Protein AF-0000000087803982 (afdb_homodimer)

Solvent-accessible surface area (backbone atoms only — not comparable to full-atom values): 35034 Å² total; per-residue (Å²): 122,64,60,69,56,54,51,48,53,35,48,48,53,30,58,78,66,70,47,77,56,82,63,30,28,36,32,32,49,35,77,32,28,59,51,23,46,36,46,59,53,47,52,53,53,45,24,57,74,65,72,44,52,65,49,57,33,39,31,32,73,40,51,65,83,47,82,68,51,56,58,46,52,52,53,40,49,52,56,37,51,74,70,69,37,56,79,45,76,49,78,42,63,29,68,59,50,12,65,72,67,73,46,55,49,69,58,44,43,49,50,53,45,51,51,50,50,39,52,51,29,59,75,72,63,34,62,33,33,36,40,47,48,23,19,57,54,34,25,50,44,21,47,51,28,44,43,73,45,32,59,70,72,37,40,34,37,69,62,50,68,37,73,89,45,94,43,34,39,33,27,63,33,46,88,36,47,65,67,57,42,51,42,49,30,58,74,69,69,56,84,59,50,81,68,76,74,77,66,60,55,88,37,72,67,34,35,42,59,70,55,45,46,56,57,46,34,74,76,27,80,56,23,49,59,22,40,39,50,28,12,54,54,44,44,43,44,46,52,53,52,49,52,50,26,53,52,47,42,67,74,49,48,45,79,54,99,77,29,36,35,33,44,32,68,66,49,65,72,43,56,66,52,40,44,56,51,38,50,45,49,55,47,28,73,77,38,74,84,57,71,79,46,71,67,53,49,52,52,52,50,47,46,52,71,68,45,51,72,44,75,51,71,57,90,57,32,34,37,39,34,49,71,52,38,34,38,39,33,67,58,124,124,65,60,68,57,53,51,48,55,36,48,49,52,30,58,77,66,71,45,76,56,80,62,31,29,36,33,31,49,35,76,31,28,59,51,21,45,36,46,58,53,47,52,53,52,45,24,57,74,66,72,44,51,64,49,56,33,39,31,34,73,40,51,66,83,46,83,67,50,57,57,47,52,52,52,40,50,53,57,37,51,74,69,69,38,55,78,47,76,49,78,42,63,29,67,60,50,12,65,72,66,72,46,54,50,67,59,43,42,49,50,54,46,51,52,51,51,39,51,51,28,59,78,73,63,33,62,33,33,36,41,48,48,22,19,58,52,34,25,49,44,21,48,52,28,43,43,73,45,34,60,69,71,36,40,35,39,70,62,50,67,38,71,88,47,93,44,34,39,34,29,63,33,46,88,36,46,65,67,56,43,52,42,49,30,58,74,67,68,56,85,60,48,81,70,76,73,78,66,59,52,89,37,73,66,34,36,41,60,70,56,46,46,57,57,47,33,74,76,27,80,57,24,49,59,22,39,39,50,30,12,54,54,43,44,43,45,44,51,53,52,49,52,52,26,52,52,46,44,65,73,48,49,45,81,54,97,76,28,35,36,33,45,31,69,65,50,65,71,44,55,66,51,40,46,55,52,39,52,45,50,54,47,27,72,77,38,73,86,56,73,78,46,72,68,52,48,52,53,52,50,46,46,51,70,69,46,51,72,44,74,52,70,58,88,58,32,34,38,38,34,49,72,52,41,34,37,40,33,66,58,125

Foldseek 3Di:
DPVVVLLVLLVVLCVVVVHDPAAAEEEQEAQLALLSVLVVVSVVVNCVVVVHDYQYAYEYEACPPDPCSVVQLVVVVVVCVVVVHHYYYYYDPLVVVCVVVVHDSVVSVVVVVVVVVLVCCVVVVGQEYEYRDALLNQLLQLVLCVVVPHDLVSLLGDDQWDPPGVHIYGHSHNHPDPVNSVVSCVVVVHDGDPDPVLADCPDSSSVCNPPVVVVVCVVPVCVSVVSNVRSVVSVVVVVVLVVVLVVLCVVAWDDDPQKIKGFLVSLVPDDLSSSQVNVQVSVCVQPVPDDDDPVNSVVVVCCSPVQDFDWDDDVQWIWTGHRGMIMIGGND/DPVVVLLVLLVVLCVVVVHDPAAAEEEQEAQQALLSVLVVVSVVVNCVVVVHDYQYAYEYEACPPDPCSVVQLVVVVVVCVVVVHHYYYYYDPLVVVCVVVVHDSVVSVVVVVVVVSLVCCVVVVGQAYEYRDALLNQLLQLVLCVVVPHDLVSLLGDDQWDPPGVRIYGHSHNHPDPVNSVVSCVVVVHDGDDDPVLADCPDSSSVCNPPVVVVVCVVPVCVSVVSNVRSVVSVVVVVVLVVVLVVLCVVAWDDDPQKIKGFLVSLVPDDLSSSQVNVQVSVCVQPVPDDDDPVNSVVVVCCSPVQDFDWDDDVQWIWTGHRGMIMIGGND

Secondary structure (DSSP, 8-state):
--HHHHHHHHHHHHHHTT-S-TT-EEEEE--SSHHHHHHHHHHHHHHHHTT---EEEEEEEE--S-TTHHHHHHHHHHHHHHHT--EEEEE--HHHHHHHHTS-HHHHHHHHHHHHHHHHHHHHT-SEEE---BHHHHHHHHHHHHHH---HHHHT-S-SEE-SSSSPEE-TBTTS-HHHHHHHHHHTT------GGGG-TTSHHHHIIIIIHHHHHHH-TTHHHHHHHHHHHHHHHHHHHHHHHHHHHHHH-EEETTEEEEEHHHHHTS-HHHHHHHHHHHHHHH-TT----HHHHHHHHHHHHH---EEEEETTEEEEEETTEEEEEE--/--HHHHHHHHHHHHHHTT-S-TT-EEEEE--SSHHHHHHHHHHHHHHHHTT---EEEEEEEE--S-TTHHHHHHHHHHHHHHHT--EEEEE--HHHHHHHHT--HHHHHHHHHHHHHHHHHHHHT-SEEE---BHHHHHHHHHHHHHH---HHHHT-S-SEE-SSSSPEE-TBTTS-HHHHHHHHHHHT------GGGG-TTSHHHHIIIIIHHHHHHH-TTHHHHHHHHHHHHHHHHHHHHHHHHHHHHHH-EEETTEEEEEHHHHHTS-HHHHHHHHHHHHHHH-TT----HHHHHHHHHHHHH---EEEEETTEEEEEETTEEEEEE--

pLDDT: mean 90.78, std 9.48, range [45.31, 98.75]

Organism: Veillonella parvula (NCBI:txid29466)

Structure (mmCIF, N/CA/C/O backbone):
data_AF-0000000087803982-model_v1
#
loop_
_entity.id
_entity.type
_entity.pdbx_description
1 polymer 'tRNA lysidine(34) synthetase TilS'
#
loop_
_atom_site.group_PDB
_atom_site.id
_atom_site.type_symbol
_atom_site.label_atom_id
_atom_site.label_alt_id
_atom_site.label_comp_id
_atom_site.label_asym_id
_atom_site.label_entity_id
_atom_site.label_seq_id
_atom_site.pdbx_PDB_ins_code
_atom_site.Cartn_x
_atom_site.Cartn_y
_atom_site.Cartn_z
_atom_site.occupancy
_atom_site.B_iso_or_equiv
_atom_site.auth_seq_id
_atom_site.auth_comp_id
_atom_site.auth_asym_id
_atom_site.auth_atom_id
_atom_site.pdbx_PDB_model_num
ATOM 1 N N . MET A 1 1 ? 21.188 -14.773 -20.094 1 67.25 1 MET A N 1
ATOM 2 C CA . MET A 1 1 ? 20.391 -14.922 -18.891 1 67.25 1 MET A CA 1
ATOM 3 C C . MET A 1 1 ? 20.812 -16.172 -18.109 1 67.25 1 MET A C 1
ATOM 5 O O . MET A 1 1 ? 21.188 -17.172 -18.703 1 67.25 1 MET A O 1
ATOM 9 N N . ASN A 1 2 ? 20.875 -16 -16.875 1 82.44 2 ASN A N 1
ATOM 10 C CA . ASN A 1 2 ? 21.219 -17.156 -16.031 1 82.44 2 ASN A CA 1
ATOM 11 C C . ASN A 1 2 ? 20 -18.031 -15.75 1 82.44 2 ASN A C 1
ATOM 13 O O . ASN A 1 2 ? 19.234 -17.734 -14.836 1 82.44 2 ASN A O 1
ATOM 17 N N . VAL A 1 3 ? 19.766 -19.031 -16.688 1 86.88 3 VAL A N 1
ATOM 18 C CA . VAL A 1 3 ? 18.625 -19.938 -16.625 1 86.88 3 VAL A CA 1
ATOM 19 C C . VAL A 1 3 ? 18.594 -20.625 -15.258 1 86.88 3 VAL A C 1
ATOM 21 O O . VAL A 1 3 ? 17.531 -20.844 -14.695 1 86.88 3 VAL A O 1
ATOM 24 N N . LYS A 1 4 ? 19.734 -20.938 -14.75 1 90.5 4 LYS A N 1
ATOM 25 C CA . LYS A 1 4 ? 19.828 -21.594 -13.453 1 90.5 4 LYS A CA 1
ATOM 26 C C . LYS A 1 4 ? 19.219 -20.719 -12.352 1 90.5 4 LYS A C 1
ATOM 28 O O . LYS A 1 4 ? 18.531 -21.219 -11.461 1 90.5 4 LYS A O 1
ATOM 33 N N . GLU A 1 5 ? 19.438 -19.484 -12.508 1 91.88 5 GLU A N 1
ATOM 34 C CA . GLU A 1 5 ? 18.906 -18.547 -11.516 1 91.88 5 GLU A CA 1
ATOM 35 C C . GLU A 1 5 ? 17.391 -18.453 -11.617 1 91.88 5 GLU A C 1
ATOM 37 O O . GLU A 1 5 ? 16.703 -18.344 -10.594 1 91.88 5 GLU A O 1
ATOM 42 N N . LEU A 1 6 ? 16.906 -18.469 -12.867 1 94.88 6 LEU A N 1
ATOM 43 C CA . LEU A 1 6 ? 15.469 -18.422 -13.094 1 94.88 6 LEU A CA 1
ATOM 44 C C . LEU A 1 6 ? 14.781 -19.641 -12.484 1 94.88 6 LEU A C 1
ATOM 46 O O . LEU A 1 6 ? 13.773 -19.5 -11.797 1 94.88 6 LEU A O 1
ATOM 50 N N . ILE A 1 7 ? 15.367 -20.797 -12.672 1 95.06 7 ILE A N 1
ATOM 51 C CA . ILE A 1 7 ? 14.828 -22.047 -12.148 1 95.06 7 ILE A CA 1
ATOM 52 C C . ILE A 1 7 ? 14.859 -22.016 -10.625 1 95.06 7 ILE A C 1
ATOM 54 O O . ILE A 1 7 ? 13.906 -22.453 -9.977 1 95.06 7 ILE A O 1
ATOM 58 N N . ARG A 1 8 ? 15.875 -21.453 -10.109 1 93.25 8 ARG A N 1
ATOM 59 C CA . ARG A 1 8 ? 16 -21.375 -8.656 1 93.25 8 ARG A CA 1
ATOM 60 C C . ARG A 1 8 ? 14.922 -20.469 -8.062 1 93.25 8 ARG A C 1
ATOM 62 O O . ARG A 1 8 ? 14.352 -20.781 -7.016 1 93.25 8 ARG A O 1
ATOM 69 N N . THR A 1 9 ? 14.664 -19.406 -8.711 1 93.5 9 THR A N 1
ATOM 70 C CA . THR A 1 9 ? 13.641 -18.469 -8.266 1 93.5 9 THR A CA 1
ATOM 71 C C . THR A 1 9 ? 12.266 -19.125 -8.25 1 93.5 9 THR A C 1
ATOM 73 O O . THR A 1 9 ? 11.531 -19.016 -7.273 1 93.5 9 THR A O 1
ATOM 76 N N . ILE A 1 10 ? 11.945 -19.812 -9.281 1 96.75 10 ILE A N 1
ATOM 77 C CA . ILE A 1 10 ? 10.648 -20.484 -9.391 1 96.75 10 ILE A CA 1
ATOM 78 C C . ILE A 1 10 ? 10.555 -21.609 -8.367 1 96.75 10 ILE A C 1
ATOM 80 O O . ILE A 1 10 ? 9.531 -21.766 -7.699 1 96.75 10 ILE A O 1
ATOM 84 N N . ASN A 1 11 ? 11.625 -22.328 -8.266 1 95.44 11 ASN A N 1
ATOM 85 C CA . ASN A 1 11 ? 11.633 -23.438 -7.305 1 95.44 11 ASN A CA 1
ATOM 86 C C . ASN A 1 11 ? 11.469 -22.938 -5.871 1 95.44 11 ASN A C 1
ATOM 88 O O . ASN A 1 11 ? 10.844 -23.609 -5.047 1 95.44 11 ASN A O 1
ATOM 92 N N . HIS A 1 12 ? 12.078 -21.844 -5.617 1 91.5 12 HIS A N 1
ATOM 93 C CA . HIS A 1 12 ? 11.914 -21.234 -4.297 1 91.5 12 HIS A CA 1
ATOM 94 C C . HIS A 1 12 ? 10.445 -20.953 -4.004 1 91.5 12 HIS A C 1
ATOM 96 O O . HIS A 1 12 ? 9.953 -21.25 -2.91 1 91.5 12 HIS A O 1
ATOM 102 N N . THR A 1 13 ? 9.734 -20.391 -4.938 1 93.81 13 THR A N 1
ATOM 103 C CA . THR A 1 13 ? 8.305 -20.094 -4.801 1 93.81 13 THR A CA 1
ATOM 104 C C . THR A 1 13 ? 7.512 -21.391 -4.586 1 93.81 13 THR A C 1
ATOM 106 O O . THR A 1 13 ? 6.676 -21.453 -3.686 1 93.81 13 THR A O 1
ATOM 109 N N . LEU A 1 14 ? 7.82 -22.391 -5.367 1 96.31 14 LEU A N 1
ATOM 110 C CA . LEU A 1 14 ? 7.09 -23.641 -5.289 1 96.31 14 LEU A CA 1
ATOM 111 C C . LEU A 1 14 ? 7.332 -24.328 -3.947 1 96.31 14 LEU A C 1
ATOM 113 O O . LEU A 1 14 ? 6.395 -24.828 -3.32 1 96.31 14 LEU A O 1
ATOM 117 N N . LYS A 1 15 ? 8.547 -24.297 -3.463 1 92.94 15 LYS A N 1
ATOM 118 C CA . LYS A 1 15 ? 8.898 -24.922 -2.199 1 92.94 15 LYS A CA 1
ATOM 119 C C . LYS A 1 15 ? 8.266 -24.203 -1.019 1 92.94 15 LYS A C 1
ATOM 121 O O . LYS A 1 15 ? 7.762 -24.828 -0.091 1 92.94 15 LYS A O 1
ATOM 126 N N . SER A 1 16 ? 8.336 -22.906 -1.083 1 88.88 16 SER A N 1
ATOM 127 C CA . SER A 1 16 ? 7.816 -22.094 0.01 1 88.88 16 SER A CA 1
ATOM 128 C C . SER A 1 16 ? 6.316 -22.312 0.198 1 88.88 16 SER A C 1
ATOM 130 O O . SER A 1 16 ? 5.793 -22.125 1.297 1 88.88 16 SER A O 1
ATOM 132 N N . HIS A 1 17 ? 5.633 -22.75 -0.847 1 93.38 17 HIS A N 1
ATOM 133 C CA . HIS A 1 17 ? 4.188 -22.953 -0.774 1 93.38 17 HIS A CA 1
ATOM 134 C C . HIS A 1 17 ? 3.84 -24.438 -0.833 1 93.38 17 HIS A C 1
ATOM 136 O O . HIS A 1 17 ? 2.674 -24.797 -0.999 1 93.38 17 HIS A O 1
ATOM 142 N N . ASN A 1 18 ? 4.848 -25.25 -0.82 1 94.88 18 ASN A N 1
ATOM 143 C CA . ASN A 1 18 ? 4.672 -26.703 -0.866 1 94.88 18 ASN A CA 1
ATOM 144 C C . ASN A 1 18 ? 3.885 -27.141 -2.1 1 94.88 18 ASN A C 1
ATOM 146 O O . ASN A 1 18 ? 2.922 -27.891 -1.99 1 94.88 18 ASN A O 1
ATOM 150 N N . LEU A 1 19 ? 4.348 -26.594 -3.199 1 97 19 LEU A N 1
ATOM 151 C CA . LEU A 1 19 ? 3.617 -26.844 -4.438 1 97 19 LEU A CA 1
ATOM 152 C C . LEU A 1 19 ? 4.367 -27.844 -5.316 1 97 19 LEU A C 1
ATOM 154 O O . LEU A 1 19 ? 5.594 -27.922 -5.262 1 97 19 LEU A O 1
ATOM 158 N N . PHE A 1 20 ? 3.586 -28.594 -6.062 1 97.19 20 PHE A N 1
ATOM 159 C CA . PHE A 1 20 ? 4.059 -29.531 -7.078 1 97.19 20 PHE A CA 1
ATOM 160 C C . PHE A 1 20 ? 4.977 -30.578 -6.465 1 97.19 20 PHE A C 1
ATOM 162 O O . PHE A 1 20 ? 6.129 -30.719 -6.883 1 97.19 20 PHE A O 1
ATOM 169 N N . PRO A 1 21 ? 4.469 -31.297 -5.566 1 95.12 21 PRO A N 1
ATOM 170 C CA . PRO A 1 21 ? 5.242 -32.438 -5.074 1 95.12 21 PRO A CA 1
ATOM 171 C C . PRO A 1 21 ? 5.527 -33.469 -6.16 1 95.12 21 PRO A C 1
ATOM 173 O O . PRO A 1 21 ? 5.129 -33.281 -7.312 1 95.12 21 PRO A O 1
ATOM 176 N N . GLU A 1 22 ? 6.184 -34.5 -5.727 1 94.69 22 GLU A N 1
ATOM 177 C CA . GLU A 1 22 ? 6.586 -35.531 -6.68 1 94.69 22 GLU A CA 1
ATOM 178 C C . GLU A 1 22 ? 5.375 -36.125 -7.398 1 94.69 22 GLU A C 1
ATOM 180 O O . GLU A 1 22 ? 4.355 -36.406 -6.77 1 94.69 22 GLU A O 1
ATOM 185 N N . ASN A 1 23 ? 5.484 -36.25 -8.703 1 94.38 23 ASN A N 1
ATOM 186 C CA . ASN A 1 23 ? 4.508 -36.906 -9.57 1 94.38 23 ASN A CA 1
ATOM 187 C C . ASN A 1 23 ? 3.199 -36.125 -9.625 1 94.38 23 ASN A C 1
ATOM 189 O O . ASN A 1 23 ? 2.123 -36.719 -9.742 1 94.38 23 ASN A O 1
ATOM 193 N N . SER A 1 24 ? 3.281 -34.844 -9.445 1 97.38 24 SER A N 1
ATOM 194 C CA . SER A 1 24 ? 2.102 -34 -9.523 1 97.38 24 SER A CA 1
ATOM 195 C C . SER A 1 24 ? 1.534 -33.969 -10.938 1 97.38 24 SER A C 1
ATOM 197 O O . SER A 1 24 ? 2.279 -34.062 -11.914 1 97.38 24 SER A O 1
ATOM 199 N N . ARG 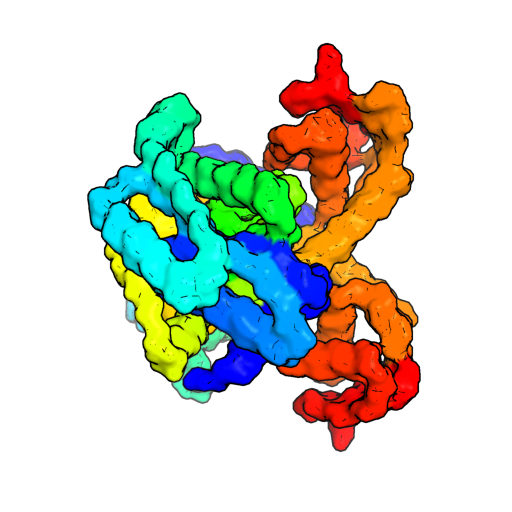A 1 25 ? 0.25 -33.844 -11.039 1 98.5 25 ARG A N 1
ATOM 200 C CA . ARG A 1 25 ? -0.453 -33.656 -12.297 1 98.5 25 ARG A CA 1
ATOM 201 C C . ARG A 1 25 ? -0.852 -32.188 -12.477 1 98.5 25 ARG A C 1
ATOM 203 O O . ARG A 1 25 ? -1.657 -31.656 -11.711 1 98.5 25 ARG A O 1
ATOM 210 N N . ILE A 1 26 ? -0.335 -31.609 -13.516 1 98.69 26 ILE A N 1
ATOM 211 C CA . ILE A 1 26 ? -0.45 -30.156 -13.641 1 98.69 26 ILE A CA 1
ATOM 212 C C . ILE A 1 26 ? -1.098 -29.812 -14.984 1 98.69 26 ILE A C 1
ATOM 214 O O . ILE A 1 26 ? -0.592 -30.188 -16.047 1 98.69 26 ILE A O 1
ATOM 218 N N . LEU A 1 27 ? -2.217 -29.125 -14.953 1 98.75 27 LEU A N 1
ATOM 219 C CA . LEU A 1 27 ? -2.838 -28.578 -16.156 1 98.75 27 LEU A CA 1
ATOM 220 C C . LEU A 1 27 ? -2.346 -27.156 -16.422 1 98.75 27 LEU A C 1
ATOM 222 O O . LEU A 1 27 ? -2.607 -26.25 -15.625 1 98.75 27 LEU A O 1
ATOM 226 N N . VAL A 1 28 ? -1.655 -26.969 -17.5 1 98.44 28 VAL A N 1
ATOM 227 C CA . VAL A 1 28 ? -1.091 -25.656 -17.844 1 98.44 28 VAL A CA 1
ATOM 228 C C . VAL A 1 28 ? -2.031 -24.922 -18.781 1 98.44 28 VAL A C 1
ATOM 230 O O . VAL A 1 28 ? -2.35 -25.406 -19.875 1 98.44 28 VAL A O 1
ATOM 233 N N . ALA A 1 29 ? -2.5 -23.781 -18.312 1 96.88 29 ALA A N 1
ATOM 234 C CA . ALA A 1 29 ? -3.203 -22.891 -19.234 1 96.88 29 ALA A CA 1
ATOM 235 C C . ALA A 1 29 ? -2.227 -22.188 -20.172 1 96.88 29 ALA A C 1
ATOM 237 O O . ALA A 1 29 ? -1.501 -21.281 -19.75 1 96.88 29 ALA A O 1
ATOM 238 N N . CYS A 1 30 ? -2.258 -22.531 -21.422 1 93.81 30 CYS A N 1
ATOM 239 C CA . CYS A 1 30 ? -1.259 -22.047 -22.359 1 93.81 30 CYS A CA 1
ATOM 240 C C . CYS A 1 30 ? -1.92 -21.344 -23.547 1 93.81 30 CYS A C 1
ATOM 242 O O . CYS A 1 30 ? -2.627 -21.984 -24.328 1 93.81 30 CYS A O 1
ATOM 244 N N . SER A 1 31 ? -1.673 -20.125 -23.672 1 88.38 31 SER A N 1
ATOM 245 C CA . SER A 1 31 ? -2.258 -19.359 -24.766 1 88.38 31 SER A CA 1
ATOM 246 C C . SER A 1 31 ? -1.407 -19.453 -26.031 1 88.38 31 SER A C 1
ATOM 248 O O . SER A 1 31 ? -1.853 -19.078 -27.109 1 88.38 31 SER A O 1
ATOM 250 N N . GLY A 1 32 ? -0.206 -19.953 -25.875 1 88.75 32 GLY A N 1
ATOM 251 C CA . GLY A 1 32 ? 0.725 -19.969 -27 1 88.75 32 GLY A CA 1
ATOM 252 C C . GLY A 1 32 ? 1.632 -18.75 -27.016 1 88.75 32 GLY A C 1
ATOM 253 O O . GLY A 1 32 ? 2.596 -18.703 -27.781 1 88.75 32 GLY A O 1
ATOM 254 N N . GLY A 1 33 ? 1.309 -17.797 -26.188 1 90.88 33 GLY A N 1
ATOM 255 C CA . GLY A 1 33 ? 2.162 -16.625 -26.078 1 90.88 33 GLY A CA 1
ATOM 256 C C . GLY A 1 33 ? 3.463 -16.906 -25.344 1 90.88 33 GLY A C 1
ATOM 257 O O . GLY A 1 33 ? 3.678 -18.016 -24.859 1 90.88 33 GLY A O 1
ATOM 258 N N . PRO A 1 34 ? 4.309 -15.977 -25.266 1 93.69 34 PRO A N 1
ATOM 259 C CA . PRO A 1 34 ? 5.645 -16.188 -24.719 1 93.69 34 PRO A CA 1
ATOM 260 C C . PRO A 1 34 ? 5.617 -16.609 -23.25 1 93.69 34 PRO A C 1
ATOM 262 O O . PRO A 1 34 ? 6.359 -17.516 -22.844 1 93.69 34 PRO A O 1
ATOM 265 N N . ASP A 1 35 ? 4.715 -16.062 -22.469 1 95.12 35 ASP A N 1
ATOM 266 C CA . ASP A 1 35 ? 4.699 -16.359 -21.031 1 95.12 35 ASP A CA 1
ATOM 267 C C . ASP A 1 35 ? 4.227 -17.781 -20.766 1 95.12 35 ASP A C 1
ATOM 269 O O . ASP A 1 35 ? 4.848 -18.516 -20 1 95.12 35 ASP A O 1
ATOM 273 N N . SER A 1 36 ? 3.148 -18.141 -21.438 1 95.62 36 SER A N 1
ATOM 274 C CA . SER A 1 36 ? 2.588 -19.469 -21.203 1 95.62 36 SER A CA 1
ATOM 275 C C . SER A 1 36 ? 3.496 -20.547 -21.766 1 95.62 36 SER A C 1
ATOM 277 O O . SER A 1 36 ? 3.629 -21.625 -21.172 1 95.62 36 SER A O 1
ATOM 279 N N . MET A 1 37 ? 4.105 -20.266 -22.875 1 95.44 37 MET A N 1
ATOM 280 C CA . MET A 1 37 ? 5.062 -21.203 -23.438 1 95.44 37 MET A CA 1
ATOM 281 C C . MET A 1 37 ? 6.27 -21.375 -22.516 1 95.44 37 MET A C 1
ATOM 283 O O . MET A 1 37 ? 6.746 -22.484 -22.312 1 95.44 37 MET A O 1
ATOM 287 N N . ALA A 1 38 ? 6.758 -20.25 -22.031 1 96.69 38 ALA A N 1
ATOM 288 C CA . ALA A 1 38 ? 7.867 -20.312 -21.078 1 96.69 38 ALA A CA 1
ATOM 289 C C . ALA A 1 38 ? 7.504 -21.156 -19.859 1 96.69 38 ALA A C 1
ATOM 291 O O . ALA A 1 38 ? 8.305 -21.984 -19.406 1 96.69 38 ALA A O 1
ATOM 292 N N . LEU A 1 39 ? 6.297 -20.938 -19.359 1 97.69 39 LEU A N 1
ATOM 293 C CA . LEU A 1 39 ? 5.84 -21.703 -18.203 1 97.69 39 LEU A CA 1
ATOM 294 C C . LEU A 1 39 ? 5.863 -23.188 -18.484 1 97.69 39 LEU A C 1
ATOM 296 O O . LEU A 1 39 ? 6.336 -23.984 -17.672 1 97.69 39 LEU A O 1
ATOM 300 N N . LEU A 1 40 ? 5.34 -23.594 -19.625 1 96.94 40 LEU A N 1
ATOM 301 C CA . LEU A 1 40 ? 5.266 -25 -20.031 1 96.94 40 LEU A CA 1
ATOM 302 C C . LEU A 1 40 ? 6.641 -25.656 -19.984 1 96.94 40 LEU A C 1
ATOM 304 O O . LEU A 1 40 ? 6.805 -26.703 -19.375 1 96.94 40 LEU A O 1
ATOM 308 N N . TYR A 1 41 ? 7.637 -25.016 -20.5 1 96.5 41 TYR A N 1
ATOM 309 C CA . TYR A 1 41 ? 8.977 -25.594 -20.578 1 96.5 41 TYR A CA 1
ATOM 310 C C . TYR A 1 41 ? 9.695 -25.484 -19.234 1 96.5 41 TYR A C 1
ATOM 312 O O . TYR A 1 41 ? 10.438 -26.391 -18.859 1 96.5 41 TYR A O 1
ATOM 320 N N . LEU A 1 42 ? 9.453 -24.406 -18.547 1 97.19 42 LEU A N 1
ATOM 321 C CA . LEU A 1 42 ? 10.07 -24.234 -17.234 1 97.19 42 LEU A CA 1
ATOM 322 C C . LEU A 1 42 ? 9.625 -25.328 -16.281 1 97.19 42 LEU A C 1
ATOM 324 O O . LEU A 1 42 ? 10.406 -25.781 -15.445 1 97.19 42 LEU A O 1
ATOM 328 N N . LEU A 1 43 ? 8.367 -25.719 -16.406 1 96.88 43 LEU A N 1
ATOM 329 C CA . LEU A 1 43 ? 7.867 -26.781 -15.539 1 96.88 43 LEU A CA 1
ATOM 330 C C . LEU A 1 43 ? 8.617 -28.078 -15.797 1 96.88 43 LEU A C 1
ATOM 332 O O . LEU A 1 43 ? 8.867 -28.844 -14.859 1 96.88 43 LEU A O 1
ATOM 336 N N . GLN A 1 44 ? 8.938 -28.312 -17 1 94.94 44 GLN A N 1
ATOM 337 C CA . GLN A 1 44 ? 9.727 -29.484 -17.328 1 94.94 44 GLN A CA 1
ATOM 338 C C . GLN A 1 44 ? 11.141 -29.391 -16.75 1 94.94 44 GLN A C 1
ATOM 340 O O . GLN A 1 44 ? 11.664 -30.359 -16.203 1 94.94 44 GLN A O 1
ATOM 345 N N . ASP A 1 45 ? 11.75 -28.219 -16.875 1 95.69 45 ASP A N 1
ATOM 346 C CA . ASP A 1 45 ? 13.078 -27.984 -16.328 1 95.69 45 ASP A CA 1
ATOM 347 C C . ASP A 1 45 ? 13.07 -28.141 -14.805 1 95.69 45 ASP A C 1
ATOM 349 O O . ASP A 1 45 ? 14.023 -28.656 -14.219 1 95.69 45 ASP A O 1
ATOM 353 N N . ILE A 1 46 ? 12.008 -27.656 -14.219 1 96.38 46 ILE A N 1
ATOM 354 C CA . ILE A 1 46 ? 11.875 -27.734 -12.773 1 96.38 46 ILE A CA 1
ATOM 355 C C . ILE A 1 46 ? 11.75 -29.203 -12.352 1 96.38 46 ILE A C 1
ATOM 357 O O . ILE A 1 46 ? 12.328 -29.609 -11.344 1 96.38 46 ILE A O 1
ATOM 361 N N . ALA A 1 47 ? 10.977 -29.984 -13.07 1 95.94 47 ALA A N 1
ATOM 362 C CA . ALA A 1 47 ? 10.852 -31.406 -12.789 1 95.94 47 ALA A CA 1
ATOM 363 C C . ALA A 1 47 ? 12.219 -32.094 -12.812 1 95.94 47 ALA A C 1
ATOM 365 O O . ALA A 1 47 ? 12.531 -32.906 -11.93 1 95.94 47 ALA A O 1
ATOM 366 N N . THR A 1 48 ? 13.023 -31.734 -13.789 1 95 48 THR A N 1
ATOM 367 C CA . THR A 1 48 ? 14.367 -32.281 -13.906 1 95 48 THR A CA 1
ATOM 368 C C . THR A 1 48 ? 15.234 -31.844 -12.719 1 95 48 THR A C 1
ATOM 370 O O . THR A 1 48 ? 15.938 -32.656 -12.133 1 95 48 THR A O 1
ATOM 373 N N . HIS A 1 49 ? 15.125 -30.578 -12.414 1 94.69 49 HIS A N 1
ATOM 374 C CA . HIS A 1 49 ? 15.891 -30.016 -11.312 1 94.69 49 HIS A CA 1
ATOM 375 C C . HIS A 1 49 ? 15.539 -30.703 -9.992 1 94.69 49 HIS A C 1
ATOM 377 O O . HIS A 1 49 ? 16.422 -30.938 -9.156 1 94.69 49 HIS A O 1
ATOM 383 N N . ARG A 1 50 ? 14.281 -31.031 -9.883 1 95.25 50 ARG A N 1
ATOM 384 C CA . ARG A 1 50 ? 13.797 -31.625 -8.641 1 95.25 50 ARG A CA 1
ATOM 385 C C . ARG A 1 50 ? 13.883 -33.156 -8.695 1 95.25 50 ARG A C 1
ATOM 387 O O . ARG A 1 50 ? 13.438 -33.812 -7.77 1 95.25 50 ARG A O 1
ATOM 394 N N . HIS A 1 51 ? 14.375 -33.688 -9.734 1 95.19 51 HIS A N 1
ATOM 395 C CA . HIS A 1 51 ? 14.516 -35.125 -9.938 1 95.19 51 HIS A CA 1
ATOM 396 C C . HIS A 1 51 ? 13.18 -35.844 -9.766 1 95.19 51 HIS A C 1
ATOM 398 O O . HIS A 1 51 ? 13.086 -36.812 -9.016 1 95.19 51 HIS A O 1
ATOM 404 N N . THR A 1 52 ? 12.211 -35.281 -10.391 1 95.62 52 THR A N 1
ATOM 405 C CA . THR A 1 52 ? 10.875 -35.844 -10.383 1 95.62 52 THR A CA 1
ATOM 406 C C . THR A 1 52 ? 10.242 -35.781 -11.773 1 95.62 52 THR A C 1
ATOM 408 O O . THR A 1 52 ? 10.898 -35.375 -12.734 1 95.62 52 THR A O 1
ATOM 411 N N . THR A 1 53 ? 8.969 -36.344 -11.82 1 94.62 53 THR A N 1
ATOM 412 C CA . THR A 1 53 ? 8.211 -36.281 -13.062 1 94.62 53 THR A CA 1
ATOM 413 C C . THR A 1 53 ? 6.84 -35.656 -12.828 1 94.62 53 THR A C 1
ATOM 415 O O . THR A 1 53 ? 6.172 -35.969 -11.836 1 94.62 53 THR A O 1
ATOM 418 N N . TYR A 1 54 ? 6.547 -34.781 -13.648 1 97.06 54 TYR A N 1
ATOM 419 C CA . TYR A 1 54 ? 5.207 -34.188 -13.633 1 97.06 54 TYR A CA 1
ATOM 420 C C . TYR A 1 54 ? 4.375 -34.719 -14.805 1 97.06 54 TYR A C 1
ATOM 422 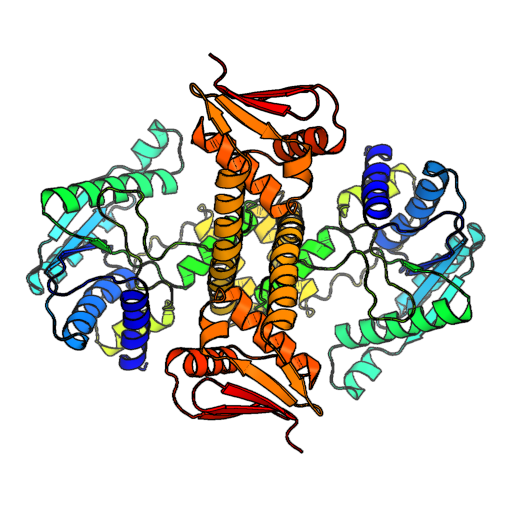O O . TYR A 1 54 ? 4.902 -34.938 -15.898 1 97.06 54 TYR A O 1
ATOM 430 N N . LYS A 1 55 ? 3.166 -35 -14.547 1 97.5 55 LYS A N 1
ATOM 431 C CA . LYS A 1 55 ? 2.207 -35.219 -15.625 1 97.5 55 LYS A CA 1
ATOM 432 C C . LYS A 1 55 ? 1.555 -33.906 -16.047 1 97.5 55 LYS A C 1
ATOM 434 O O . LYS A 1 55 ? 0.646 -33.406 -15.375 1 97.5 55 LYS A O 1
ATOM 439 N N . ILE A 1 56 ? 1.95 -33.469 -17.203 1 98 56 ILE A N 1
ATOM 440 C CA . ILE A 1 56 ? 1.534 -32.125 -17.625 1 98 56 ILE A CA 1
ATOM 441 C C . ILE A 1 56 ? 0.486 -32.25 -18.734 1 98 56 ILE A C 1
ATOM 443 O O . ILE A 1 56 ? 0.622 -33.062 -19.641 1 98 56 ILE A O 1
ATOM 447 N N . GLY A 1 57 ? -0.595 -31.562 -18.578 1 98.25 57 GLY A N 1
ATOM 448 C CA . GLY A 1 57 ? -1.548 -31.312 -19.656 1 98.25 57 GLY A CA 1
ATOM 449 C C . GLY A 1 57 ? -1.611 -29.859 -20.062 1 98.25 57 GLY A C 1
ATOM 450 O O . GLY A 1 57 ? -1.267 -28.969 -19.281 1 98.25 57 GLY A O 1
ATOM 451 N N . VAL A 1 58 ? -1.968 -29.609 -21.328 1 98.25 58 VAL A N 1
ATOM 452 C CA . VAL A 1 58 ? -2.021 -28.25 -21.859 1 98.25 58 VAL A CA 1
ATOM 453 C C . VAL A 1 58 ? -3.451 -27.922 -22.281 1 98.25 58 VAL A C 1
ATOM 455 O O . VAL A 1 58 ? -4.102 -28.703 -22.969 1 98.25 58 VAL A O 1
ATOM 458 N N . ALA A 1 59 ? -3.891 -26.828 -21.797 1 97.38 59 ALA A N 1
ATOM 459 C CA . ALA A 1 59 ? -5.242 -26.391 -22.125 1 97.38 59 ALA A CA 1
ATOM 460 C C . ALA A 1 59 ? -5.238 -24.953 -22.672 1 97.38 59 ALA A C 1
ATOM 462 O O . ALA A 1 59 ? -4.473 -24.109 -22.203 1 97.38 59 ALA A O 1
ATOM 463 N N . ILE A 1 60 ? -6.102 -24.703 -23.641 1 94.12 60 ILE A N 1
ATOM 464 C CA . ILE A 1 60 ? -6.234 -23.359 -24.203 1 94.12 60 ILE A CA 1
ATOM 465 C C . ILE A 1 60 ? -7.707 -23.031 -24.422 1 94.12 60 ILE A C 1
ATOM 467 O O . ILE A 1 60 ? -8.492 -23.906 -24.812 1 94.12 60 ILE A O 1
ATOM 471 N N . VAL A 1 61 ? -8 -21.828 -24 1 88.38 61 VAL A N 1
ATOM 472 C CA . VAL A 1 61 ? -9.352 -21.312 -24.266 1 88.38 61 VAL A CA 1
ATOM 473 C C . VAL A 1 61 ? -9.297 -20.25 -25.359 1 88.38 61 VAL A C 1
ATOM 475 O O . VAL A 1 61 ? -8.539 -19.281 -25.266 1 88.38 61 VAL A O 1
ATOM 478 N N . ASP A 1 62 ? -9.984 -20.469 -26.375 1 82.88 62 ASP A N 1
ATOM 479 C CA . ASP A 1 62 ? -10.141 -19.469 -27.438 1 82.88 62 ASP A CA 1
ATOM 480 C C . ASP A 1 62 ? -11.359 -18.578 -27.188 1 82.88 62 ASP A C 1
ATOM 482 O O . ASP A 1 62 ? -12.5 -19.062 -27.234 1 82.88 62 ASP A O 1
ATOM 486 N N . HIS A 1 63 ? -11.078 -17.391 -26.984 1 72.44 63 HIS A N 1
ATOM 487 C CA . HIS A 1 63 ? -12.148 -16.469 -26.641 1 72.44 63 HIS A CA 1
ATOM 488 C C . HIS A 1 63 ? -12.836 -15.922 -27.875 1 72.44 63 HIS A C 1
ATOM 490 O O . HIS A 1 63 ? -13.805 -15.164 -27.766 1 72.44 63 HIS A O 1
ATOM 496 N N . CYS A 1 64 ? -12.469 -16.469 -29.016 1 62.41 64 CYS A N 1
ATOM 497 C CA . CYS A 1 64 ? -13.07 -16.172 -30.312 1 62.41 64 CYS A CA 1
ATOM 498 C C . CYS A 1 64 ? -13.141 -14.672 -30.547 1 62.41 64 CYS A C 1
ATOM 500 O O . CYS A 1 64 ? -14.133 -14.172 -31.078 1 62.41 64 CYS A O 1
ATOM 502 N N . ILE A 1 65 ? -12.211 -14.016 -30.047 1 56 65 ILE A N 1
ATOM 503 C CA . ILE A 1 65 ? -12.258 -12.562 -30.219 1 56 65 ILE A CA 1
ATOM 504 C C . ILE A 1 65 ? -11.766 -12.195 -31.609 1 56 65 ILE A C 1
ATOM 506 O O . ILE A 1 65 ? -12.281 -11.266 -32.219 1 56 65 ILE A O 1
ATOM 510 N N . ARG A 1 66 ? -10.773 -13.125 -32.156 1 58.91 66 ARG A N 1
ATOM 511 C CA . ARG A 1 66 ? -10.219 -12.852 -33.469 1 58.91 66 ARG A CA 1
ATOM 512 C C . ARG A 1 66 ? -10.164 -14.117 -34.312 1 58.91 66 ARG A C 1
ATOM 514 O O . ARG A 1 66 ? -9.984 -15.219 -33.781 1 58.91 66 ARG A O 1
ATOM 521 N N . PRO A 1 67 ? -10.391 -13.859 -35.562 1 57.66 67 PRO A N 1
ATOM 522 C CA . PRO A 1 67 ? -10.312 -15.008 -36.469 1 57.66 67 PRO A CA 1
ATOM 523 C C . PRO A 1 67 ? -8.961 -15.719 -36.406 1 57.66 67 PRO A C 1
ATOM 525 O O . PRO A 1 67 ? -8.898 -16.938 -36.562 1 57.66 67 PRO A O 1
ATOM 528 N N . GLU A 1 68 ? -7.922 -14.984 -36.188 1 62.78 68 GLU A N 1
ATOM 529 C CA . GLU A 1 68 ? -6.559 -15.508 -36.156 1 62.78 68 GLU A CA 1
ATOM 530 C C . GLU A 1 68 ? -6.34 -16.422 -34.938 1 62.78 68 GLU A C 1
ATOM 532 O O . GLU A 1 68 ? -5.375 -17.188 -34.906 1 62.78 68 GLU A O 1
ATOM 537 N N . SER A 1 69 ? -7.309 -16.438 -34.125 1 71.19 69 SER A N 1
ATOM 538 C CA . SER A 1 69 ? -7.18 -17.219 -32.906 1 71.19 69 SER A CA 1
ATOM 539 C C . SER A 1 69 ? -7.184 -18.719 -33.219 1 71.19 69 SER A C 1
ATOM 541 O O . SER A 1 69 ? -6.508 -19.5 -32.531 1 71.19 69 SER A O 1
ATOM 543 N N . LYS A 1 70 ? -7.75 -19.062 -34.219 1 77.94 70 LYS A N 1
ATOM 544 C CA . LYS A 1 70 ? -7.828 -20.469 -34.594 1 77.94 70 LYS A CA 1
ATOM 545 C C . LYS A 1 70 ? -6.461 -21.016 -35 1 77.94 70 LYS A C 1
ATOM 547 O O . LYS A 1 70 ? -6.105 -22.141 -34.656 1 77.94 70 LYS A O 1
ATOM 552 N N . ASP A 1 71 ? -5.781 -20.234 -35.719 1 81.69 71 ASP A N 1
ATOM 553 C CA . ASP A 1 71 ? -4.453 -20.641 -36.156 1 81.69 71 ASP A CA 1
ATOM 554 C C . ASP A 1 71 ? -3.502 -20.797 -34.969 1 81.69 71 ASP A C 1
ATOM 556 O O . ASP A 1 71 ? -2.641 -21.688 -34.969 1 81.69 71 ASP A O 1
ATOM 560 N N . GLU A 1 72 ? -3.652 -19.984 -34.062 1 83.56 72 GLU A N 1
ATOM 561 C CA . GLU A 1 72 ? -2.82 -20.062 -32.875 1 83.56 72 GLU A CA 1
ATOM 562 C C . GLU A 1 72 ? -3.088 -21.344 -32.094 1 83.56 72 GLU A C 1
ATOM 564 O O . GLU A 1 72 ? -2.158 -21.984 -31.578 1 83.56 72 GLU A O 1
ATOM 569 N N . VAL A 1 73 ? -4.34 -21.734 -32.031 1 89.06 73 VAL A N 1
ATOM 570 C CA . VAL A 1 73 ? -4.727 -22.953 -31.328 1 89.06 73 VAL A CA 1
ATOM 571 C C . VAL A 1 73 ? -4.129 -24.172 -32.031 1 89.06 73 VAL A C 1
ATOM 573 O O . VAL A 1 73 ? -3.604 -25.078 -31.391 1 89.06 73 VAL A O 1
ATOM 576 N N . LEU A 1 74 ? -4.207 -24.125 -33.312 1 89.56 74 LEU A N 1
ATOM 577 C CA . LEU A 1 74 ? -3.676 -25.234 -34.094 1 89.56 74 LEU A CA 1
ATOM 578 C C . LEU A 1 74 ? -2.162 -25.328 -33.969 1 89.56 74 LEU A C 1
ATOM 580 O O . LEU A 1 74 ? -1.607 -26.422 -33.875 1 89.56 74 LEU A O 1
ATOM 584 N N . TRP A 1 75 ? -1.578 -24.188 -34.031 1 90.75 75 TRP A N 1
ATOM 585 C CA . TRP A 1 75 ? -0.13 -24.156 -33.844 1 90.75 75 TRP A CA 1
ATOM 586 C C . TRP A 1 75 ? 0.263 -24.75 -32.5 1 90.75 75 TRP A C 1
ATOM 588 O O . TRP A 1 75 ? 1.18 -25.578 -32.438 1 90.75 75 TRP A O 1
ATOM 598 N N . LEU A 1 76 ? -0.421 -24.344 -31.484 1 92.88 76 LEU A N 1
ATOM 599 C CA . LEU A 1 76 ? -0.126 -24.844 -30.156 1 92.88 76 LEU A CA 1
ATOM 600 C C . LEU A 1 76 ? -0.382 -26.344 -30.062 1 92.88 76 LEU A C 1
ATOM 602 O O . LEU A 1 76 ? 0.38 -27.062 -29.422 1 92.88 76 LEU A O 1
ATOM 606 N N . GLN A 1 77 ? -1.44 -26.781 -30.641 1 94.12 77 GLN A N 1
ATOM 607 C CA . GLN A 1 77 ? -1.757 -28.203 -30.641 1 94.12 77 GLN A CA 1
ATOM 608 C C . GLN A 1 77 ? -0.602 -29.016 -31.219 1 94.12 77 GLN A C 1
ATOM 610 O O . GLN A 1 77 ? -0.222 -30.047 -30.656 1 94.12 77 GLN A O 1
ATOM 615 N N . HIS A 1 78 ? -0.091 -28.516 -32.281 1 94.31 78 HIS A N 1
ATOM 616 C CA . HIS A 1 78 ? 1.021 -29.203 -32.906 1 94.31 78 HIS A CA 1
ATOM 617 C C . HIS A 1 78 ? 2.242 -29.25 -32 1 94.31 78 HIS A C 1
ATOM 619 O O . HIS A 1 78 ? 2.91 -30.281 -31.891 1 94.31 78 HIS A O 1
ATOM 625 N N . GLN A 1 79 ? 2.576 -28.109 -31.422 1 92.5 79 GLN A N 1
ATOM 626 C CA . GLN A 1 79 ? 3.711 -28.031 -30.5 1 92.5 79 GLN A CA 1
ATOM 627 C C . GLN A 1 79 ? 3.549 -29.031 -29.344 1 92.5 79 GLN A C 1
ATOM 629 O O . GLN A 1 79 ? 4.504 -29.703 -28.969 1 92.5 79 GLN A O 1
ATOM 634 N N . VAL A 1 80 ? 2.334 -29.094 -28.828 1 94.81 80 VAL A N 1
ATOM 635 C CA . VAL A 1 80 ? 2.041 -29.922 -27.656 1 94.81 80 VAL A CA 1
ATOM 636 C C . VAL A 1 80 ? 2.086 -31.406 -28.047 1 94.81 80 VAL A C 1
ATOM 638 O O . VAL A 1 80 ? 2.564 -32.219 -27.266 1 94.81 80 VAL A O 1
ATOM 641 N N . GLU A 1 81 ? 1.551 -31.688 -29.172 1 94.56 81 GLU A N 1
ATOM 642 C CA . GLU A 1 81 ? 1.588 -33.062 -29.688 1 94.56 81 GLU A CA 1
ATOM 643 C C . GLU A 1 81 ? 3.023 -33.531 -29.859 1 94.56 81 GLU A C 1
ATOM 645 O O . GLU A 1 81 ? 3.332 -34.688 -29.562 1 94.56 81 GLU A O 1
ATOM 650 N N . GLU A 1 82 ? 3.844 -32.688 -30.312 1 93.81 82 GLU A N 1
ATOM 651 C CA . GLU A 1 82 ? 5.254 -33.031 -30.484 1 93.81 82 GLU A CA 1
ATOM 652 C C . GLU A 1 82 ? 5.914 -33.344 -29.141 1 93.81 82 GLU A C 1
ATOM 654 O O . GLU A 1 82 ? 6.84 -34.156 -29.078 1 93.81 82 GLU A O 1
ATOM 659 N N . LEU A 1 83 ? 5.445 -32.781 -28.109 1 93.75 83 LEU A N 1
ATOM 660 C CA . LEU A 1 83 ? 5.973 -33 -26.781 1 93.75 83 LEU A CA 1
ATOM 661 C C . LEU A 1 83 ? 5.344 -34.219 -26.141 1 93.75 83 LEU A C 1
ATOM 663 O O . LEU A 1 83 ? 5.773 -34.688 -25.078 1 93.75 83 LEU A O 1
ATOM 667 N N . GLY A 1 84 ? 4.273 -34.75 -26.766 1 95 84 GLY A N 1
ATOM 668 C CA . GLY A 1 84 ? 3.586 -35.938 -26.266 1 95 84 GLY A CA 1
ATOM 669 C C . GLY A 1 84 ? 2.689 -35.625 -25.078 1 95 84 GLY A C 1
ATOM 670 O O . GLY A 1 84 ? 2.479 -36.5 -24.219 1 95 84 GLY A O 1
ATOM 671 N N . LEU A 1 85 ? 2.209 -34.5 -24.984 1 97 85 LEU A N 1
ATOM 672 C CA . LEU A 1 85 ? 1.387 -34.094 -23.859 1 97 85 LEU A CA 1
ATOM 673 C C . LEU A 1 85 ? -0.088 -34.031 -24.234 1 97 85 LEU A C 1
ATOM 675 O O . LEU A 1 85 ? -0.424 -33.781 -25.391 1 97 85 LEU A O 1
ATOM 679 N N . PRO A 1 86 ? -0.974 -34.344 -23.281 1 97.88 86 PRO A N 1
ATOM 680 C CA . PRO A 1 86 ? -2.402 -34.156 -23.547 1 97.88 86 PRO A CA 1
ATOM 681 C C . PRO A 1 86 ? -2.754 -32.688 -23.859 1 97.88 86 PRO A C 1
ATOM 683 O O . PRO A 1 86 ? -2.193 -31.766 -23.266 1 97.88 86 PRO A O 1
ATOM 686 N N . PHE A 1 87 ? -3.684 -32.531 -24.844 1 97.56 87 PHE A N 1
ATOM 687 C CA . PHE A 1 87 ? -4.086 -31.203 -25.297 1 97.56 87 PHE A CA 1
ATOM 688 C C . PHE A 1 87 ? -5.598 -31.031 -25.203 1 97.56 87 PHE A C 1
ATOM 690 O O . PHE A 1 87 ? -6.352 -31.891 -25.656 1 97.56 87 PHE A O 1
ATOM 697 N N . TYR A 1 88 ? -6.02 -29.938 -24.531 1 97.12 88 TYR A N 1
ATOM 698 C CA . TYR A 1 88 ? -7.434 -29.625 -24.391 1 97.12 88 TYR A CA 1
ATOM 699 C C . TYR A 1 88 ? -7.738 -28.234 -24.922 1 97.12 88 TYR A C 1
ATOM 701 O O . TYR A 1 88 ? -6.984 -27.281 -24.672 1 97.12 88 TYR A O 1
ATOM 709 N N . SER A 1 89 ? -8.797 -28.062 -25.719 1 94.69 89 SER A N 1
ATOM 710 C CA . SER A 1 89 ? -9.164 -26.75 -26.25 1 94.69 89 SER A CA 1
ATOM 711 C C . SER A 1 89 ? -10.672 -26.547 -26.219 1 94.69 89 SER A C 1
ATOM 713 O O . SER A 1 89 ? -11.445 -27.516 -26.297 1 94.69 89 SER A O 1
ATOM 715 N N . ALA A 1 90 ? -11.055 -25.328 -25.953 1 92.69 90 ALA A N 1
ATOM 716 C CA . ALA A 1 90 ? -12.461 -24.938 -26 1 92.69 90 ALA A CA 1
ATOM 717 C C . ALA A 1 90 ? -12.617 -23.531 -26.578 1 92.69 90 ALA A C 1
ATOM 719 O O . ALA A 1 90 ? -11.68 -22.734 -26.531 1 92.69 90 ALA A O 1
ATOM 720 N N . THR A 1 91 ? -13.766 -23.297 -27.156 1 90.62 91 THR A N 1
ATOM 721 C CA . THR A 1 91 ? -14.094 -21.984 -27.719 1 90.62 91 THR A CA 1
ATOM 722 C C . THR A 1 91 ? -15.344 -21.406 -27.062 1 90.62 91 THR A C 1
ATOM 724 O O . THR A 1 91 ? -16.344 -22.125 -26.891 1 90.62 91 THR A O 1
ATOM 727 N N . PHE A 1 92 ? -15.203 -20.188 -26.641 1 88.19 92 PHE A N 1
ATOM 728 C CA . PHE A 1 92 ? -16.344 -19.5 -26.062 1 88.19 92 PHE A CA 1
ATOM 729 C C . PHE A 1 92 ? -16.594 -18.172 -26.781 1 88.19 92 PHE A C 1
ATOM 731 O O . PHE A 1 92 ? -15.648 -17.469 -27.125 1 88.19 92 PHE A O 1
ATOM 738 N N . ASP A 1 93 ? -17.797 -17.891 -27.078 1 87.56 93 ASP A N 1
ATOM 739 C CA . ASP A 1 93 ? -18.172 -16.594 -27.641 1 87.56 93 ASP A CA 1
ATOM 740 C C . ASP A 1 93 ? -18.281 -15.539 -26.531 1 87.56 93 ASP A C 1
ATOM 742 O O . ASP A 1 93 ? -19.391 -15.156 -26.141 1 87.56 93 ASP A O 1
ATOM 746 N N . VAL A 1 94 ? -17.188 -14.969 -26.156 1 86.38 94 VAL A N 1
ATOM 747 C CA . VAL A 1 94 ? -17.109 -14.094 -24.984 1 86.38 94 VAL A CA 1
ATOM 748 C C . VAL A 1 94 ? -17.875 -12.805 -25.25 1 86.38 94 VAL A C 1
ATOM 750 O O . VAL A 1 94 ? -18.594 -12.312 -24.375 1 86.38 94 VAL A O 1
ATOM 753 N N . PRO A 1 95 ? -17.797 -12.219 -26.469 1 85.62 95 PRO A N 1
ATOM 754 C CA . PRO A 1 95 ? -18.578 -11.016 -26.734 1 85.62 95 PRO A CA 1
ATOM 755 C C . PRO A 1 95 ? -20.078 -11.234 -26.547 1 85.62 95 PRO A C 1
ATOM 757 O O . PRO A 1 95 ? -20.75 -10.383 -25.953 1 85.62 95 PRO A O 1
ATOM 760 N N . ARG A 1 96 ? -20.484 -12.305 -27.016 1 89.25 96 ARG A N 1
ATOM 761 C CA . ARG A 1 96 ? -21.906 -12.625 -26.844 1 89.25 96 ARG A CA 1
ATOM 762 C C . ARG A 1 96 ? -22.25 -12.805 -25.375 1 89.25 96 ARG A C 1
ATOM 764 O O . ARG A 1 96 ? -23.266 -12.281 -24.906 1 89.25 96 ARG A O 1
ATOM 771 N N . LEU A 1 97 ? -21.5 -13.5 -24.703 1 90 97 LEU A N 1
ATOM 772 C CA . LEU A 1 97 ? -21.734 -13.773 -23.281 1 90 97 LEU A CA 1
ATOM 773 C C . LEU A 1 97 ? -21.672 -12.484 -22.469 1 90 97 LEU A C 1
ATOM 775 O O . LEU A 1 97 ? -22.422 -12.32 -21.5 1 90 97 LEU A O 1
ATOM 779 N N . SER A 1 98 ? -20.719 -11.664 -22.797 1 88.25 98 SER A N 1
ATOM 780 C CA . SER A 1 98 ? -20.578 -10.375 -22.125 1 88.25 98 SER A CA 1
ATOM 781 C C . SER A 1 98 ? -21.875 -9.562 -22.234 1 88.25 98 SER A C 1
ATOM 783 O O . SER A 1 98 ? -22.328 -8.984 -21.25 1 88.25 98 SER A O 1
ATOM 785 N N . LYS A 1 99 ? -22.469 -9.484 -23.375 1 90.31 99 LYS A N 1
ATOM 786 C CA . LYS A 1 99 ? -23.719 -8.773 -23.609 1 90.31 99 LYS A CA 1
ATOM 787 C C . LYS A 1 99 ? -24.859 -9.406 -22.812 1 90.31 99 LYS A C 1
ATOM 789 O O . LYS A 1 99 ? -25.672 -8.695 -22.219 1 90.31 99 LYS A O 1
ATOM 794 N N . GLU A 1 100 ? -24.797 -10.586 -22.766 1 91.06 100 GLU A N 1
ATOM 795 C CA . GLU A 1 100 ? -25.859 -11.328 -22.094 1 91.06 100 GLU A CA 1
ATOM 796 C C . GLU A 1 100 ? -25.812 -11.109 -20.594 1 91.06 100 GLU A C 1
ATOM 798 O O . GLU A 1 100 ? -26.859 -10.961 -19.938 1 91.06 100 GLU A O 1
ATOM 803 N N . HIS A 1 101 ? -24.719 -11.086 -20.016 1 91.12 101 HIS A N 1
ATOM 804 C CA . HIS A 1 101 ? -24.562 -11.008 -18.578 1 91.12 101 HIS A CA 1
ATOM 805 C C . HIS A 1 101 ? -24.312 -9.57 -18.125 1 91.12 101 HIS A C 1
ATOM 807 O O . HIS A 1 101 ? -24.172 -9.305 -16.922 1 91.12 101 HIS A O 1
ATOM 813 N N . LYS A 1 102 ? -24.219 -8.656 -19.047 1 90.75 102 LYS A N 1
ATOM 814 C CA . LYS A 1 102 ? -24.031 -7.238 -18.766 1 90.75 102 LYS A CA 1
ATOM 815 C C . LYS A 1 102 ? -22.766 -7.004 -17.938 1 90.75 102 LYS A C 1
ATOM 817 O O . LYS A 1 102 ? -22.797 -6.297 -16.938 1 90.75 102 LYS A O 1
ATOM 822 N N . LYS A 1 103 ? -21.734 -7.777 -18.281 1 87.5 103 LYS A N 1
ATOM 823 C CA . LYS A 1 103 ? -20.406 -7.633 -17.688 1 87.5 103 LYS A CA 1
ATOM 824 C C . LYS A 1 103 ? -19.344 -7.375 -18.75 1 87.5 103 LYS A C 1
ATOM 826 O O . LYS A 1 103 ? -19.594 -7.598 -19.938 1 87.5 103 LYS A O 1
ATOM 831 N N . SER A 1 104 ? -18.203 -6.914 -18.328 1 82.38 104 SER A N 1
ATOM 832 C CA . SER A 1 104 ? -17.141 -6.629 -19.281 1 82.38 104 SER A CA 1
ATOM 833 C C . SER A 1 104 ? -16.594 -7.91 -19.922 1 82.38 104 SER A C 1
ATOM 835 O O . SER A 1 104 ? -16.688 -8.984 -19.312 1 82.38 104 SER A O 1
ATOM 837 N N . GLU A 1 105 ? -16.109 -7.844 -21.125 1 82.81 105 GLU A N 1
ATOM 838 C CA . GLU A 1 105 ? -15.523 -8.984 -21.828 1 82.81 105 GLU A CA 1
ATOM 839 C C . GLU A 1 105 ? -14.359 -9.57 -21.031 1 82.81 105 GLU A C 1
ATOM 841 O O . GLU A 1 105 ? -14.148 -10.789 -21.031 1 82.81 105 GLU A O 1
ATOM 846 N N . GLU A 1 106 ? -13.641 -8.727 -20.391 1 81.69 106 GLU A N 1
ATOM 847 C CA . GLU A 1 106 ? -12.531 -9.188 -19.562 1 81.69 106 GLU A CA 1
ATOM 848 C C . GLU A 1 106 ? -13.016 -10.055 -18.406 1 81.69 106 GLU A C 1
ATOM 850 O O . GLU A 1 106 ? -12.469 -11.133 -18.156 1 81.69 106 GLU A O 1
ATOM 855 N N . THR A 1 107 ? -14.023 -9.641 -17.781 1 85.75 107 THR A N 1
ATOM 856 C CA . THR A 1 107 ? -14.578 -10.352 -16.641 1 85.75 107 THR A CA 1
ATOM 857 C C . THR A 1 107 ? -15.164 -11.695 -17.078 1 85.75 107 THR A C 1
ATOM 859 O O . THR A 1 107 ? -14.883 -12.727 -16.453 1 85.75 107 THR A O 1
ATOM 862 N N . ILE A 1 108 ? -15.914 -11.641 -18.094 1 86.19 108 ILE A N 1
ATOM 863 C CA . ILE A 1 108 ? -16.562 -12.844 -18.578 1 86.19 108 ILE A CA 1
ATOM 864 C C . ILE A 1 108 ? -15.516 -13.812 -19.125 1 86.19 108 ILE A C 1
ATOM 866 O O . ILE A 1 108 ? -15.602 -15.023 -18.891 1 86.19 108 ILE A O 1
ATOM 870 N N . GLY A 1 109 ? -14.602 -13.281 -19.891 1 86.88 109 GLY A N 1
ATOM 871 C CA . GLY A 1 109 ? -13.523 -14.117 -20.406 1 86.88 109 GLY A CA 1
ATOM 872 C C . GLY A 1 109 ? -12.781 -14.867 -19.312 1 86.88 109 GLY A C 1
ATOM 873 O O . GLY A 1 109 ? -12.484 -16.062 -19.469 1 86.88 109 GLY A O 1
ATOM 874 N N . ARG A 1 110 ? -12.516 -14.234 -18.281 1 88.56 110 ARG A N 1
ATOM 875 C CA . ARG A 1 110 ? -11.844 -14.844 -17.141 1 88.56 110 ARG A CA 1
ATOM 876 C C . ARG A 1 110 ? -12.711 -15.914 -16.5 1 88.56 110 ARG A C 1
ATOM 878 O O . ARG A 1 110 ? -12.242 -17.016 -16.203 1 88.56 110 ARG A O 1
ATOM 885 N N . GLN A 1 111 ? -13.859 -15.562 -16.312 1 90.81 111 GLN A N 1
ATOM 886 C CA . GLN A 1 111 ? -14.781 -16.469 -15.648 1 90.81 111 GLN A CA 1
ATOM 887 C C . GLN A 1 111 ? -14.93 -17.781 -16.438 1 90.81 111 GLN A C 1
ATOM 889 O O . GLN A 1 111 ? -14.812 -18.859 -15.867 1 90.81 111 GLN A O 1
ATOM 894 N N . VAL A 1 112 ? -15.188 -17.594 -17.688 1 91.56 112 VAL A N 1
ATOM 895 C CA . VAL A 1 112 ? -15.414 -18.766 -18.516 1 91.56 112 VAL A CA 1
ATOM 896 C C . VAL A 1 112 ? -14.125 -19.594 -18.609 1 91.56 112 VAL A C 1
ATOM 898 O O . VAL A 1 112 ? -14.164 -20.828 -18.609 1 91.56 112 VAL A O 1
ATOM 901 N N . ARG A 1 113 ? -13.039 -18.938 -18.719 1 93.56 113 ARG A N 1
ATOM 902 C CA . ARG A 1 113 ? -11.742 -19.609 -18.797 1 93.56 113 ARG A CA 1
ATOM 903 C C . ARG A 1 113 ? -11.492 -20.484 -17.578 1 93.56 113 ARG A C 1
ATOM 905 O O . ARG A 1 113 ? -11.227 -21.672 -17.703 1 93.56 113 ARG A O 1
ATOM 912 N N . TYR A 1 114 ? -11.648 -19.922 -16.453 1 95.88 114 TYR A N 1
ATOM 913 C CA . TYR A 1 114 ? -11.281 -20.641 -15.227 1 95.88 114 TYR A CA 1
ATOM 914 C C . TYR A 1 114 ? -12.32 -21.703 -14.891 1 95.88 114 TYR A C 1
ATOM 916 O O . TYR A 1 114 ? -11.984 -22.766 -14.344 1 95.88 114 TYR A O 1
ATOM 924 N N . GLN A 1 115 ? -13.5 -21.391 -15.211 1 95.31 115 GLN A N 1
ATOM 925 C CA . GLN A 1 115 ? -14.523 -22.406 -15.031 1 95.31 115 GLN A CA 1
ATOM 926 C C . GLN A 1 115 ? -14.227 -23.641 -15.875 1 95.31 115 GLN A C 1
ATOM 928 O O . GLN A 1 115 ? -14.273 -24.766 -15.383 1 95.31 115 GLN A O 1
ATOM 933 N N . TRP A 1 116 ? -13.961 -23.391 -17.094 1 96.62 116 TRP A N 1
ATOM 934 C CA . TRP A 1 116 ? -13.672 -24.5 -18.016 1 96.62 116 TRP A CA 1
ATOM 935 C C . TRP A 1 116 ? -12.398 -25.219 -17.594 1 96.62 116 TRP A C 1
ATOM 937 O O . TRP A 1 116 ? -12.344 -26.453 -17.625 1 96.62 116 TRP A O 1
ATOM 947 N N . LEU A 1 117 ? -11.383 -24.5 -17.25 1 97.75 117 LEU A N 1
ATOM 948 C CA . LEU A 1 117 ? -10.133 -25.109 -16.797 1 97.75 117 LEU A CA 1
ATOM 949 C C . LEU A 1 117 ? -10.367 -26 -15.586 1 97.75 117 LEU A C 1
ATOM 951 O O . LEU A 1 117 ? -9.805 -27.109 -15.508 1 97.75 117 LEU A O 1
ATOM 955 N N . ASN A 1 118 ? -11.148 -25.484 -14.695 1 98.12 118 ASN A N 1
ATOM 956 C CA . ASN A 1 118 ? -11.477 -26.266 -13.508 1 98.12 118 ASN A CA 1
ATOM 957 C C . ASN A 1 118 ? -12.195 -27.562 -13.867 1 98.12 118 ASN A C 1
ATOM 959 O O . ASN A 1 118 ? -11.906 -28.609 -13.297 1 98.12 118 ASN A O 1
ATOM 963 N N . GLU A 1 119 ? -13.094 -27.5 -14.773 1 97.81 119 GLU A N 1
ATOM 964 C CA . GLU A 1 119 ? -13.852 -28.672 -15.211 1 97.81 119 GLU A CA 1
ATOM 965 C C . GLU A 1 119 ? -12.922 -29.719 -15.82 1 97.81 119 GLU A C 1
ATOM 967 O O . GLU A 1 119 ? -13.031 -30.906 -15.5 1 97.81 119 GLU A O 1
ATOM 972 N N . ILE A 1 120 ? -12.078 -29.297 -16.688 1 97.75 120 ILE A N 1
ATOM 973 C CA . ILE A 1 120 ? -11.133 -30.203 -17.328 1 97.75 120 ILE A CA 1
ATOM 974 C C . ILE A 1 120 ? -10.219 -30.812 -16.266 1 97.75 120 ILE A C 1
ATOM 976 O O . ILE A 1 120 ? -9.961 -32.031 -16.281 1 97.75 120 ILE A O 1
ATOM 980 N N . ALA A 1 121 ? -9.695 -29.984 -15.367 1 98.38 121 ALA A N 1
ATOM 981 C CA . ALA A 1 121 ? -8.781 -30.453 -14.336 1 98.38 121 ALA A CA 1
ATOM 982 C C . ALA A 1 121 ? -9.438 -31.531 -13.469 1 98.38 121 ALA A C 1
ATOM 984 O O . ALA A 1 121 ? -8.812 -32.562 -13.156 1 98.38 121 ALA A O 1
ATOM 985 N N . GLN A 1 122 ? -10.625 -31.328 -13.156 1 97.94 122 GLN A N 1
ATOM 986 C CA . GLN A 1 122 ? -11.359 -32.281 -12.336 1 97.94 122 GLN A CA 1
ATOM 987 C C . GLN A 1 122 ? -11.602 -33.594 -13.094 1 97.94 122 GLN A C 1
ATOM 989 O O . GLN A 1 122 ? -11.336 -34.688 -12.578 1 97.94 122 GLN A O 1
ATOM 994 N N . SER A 1 123 ? -12.141 -33.438 -14.281 1 97.56 123 SER A N 1
ATOM 995 C CA . SER A 1 123 ? -12.523 -34.594 -15.07 1 97.56 123 SER A CA 1
ATOM 996 C C . SER A 1 123 ? -11.32 -35.469 -15.406 1 97.56 123 SER A C 1
ATOM 998 O O . SER A 1 123 ? -11.414 -36.688 -15.438 1 97.56 123 SER A O 1
ATOM 1000 N N . GLU A 1 124 ? -10.172 -34.844 -15.641 1 97.88 124 GLU A N 1
ATOM 1001 C CA . GLU A 1 124 ? -8.984 -35.562 -16.078 1 97.88 124 GLU A CA 1
ATOM 1002 C C . GLU A 1 124 ? -8.062 -35.875 -14.898 1 97.88 124 GLU A C 1
ATOM 1004 O O . GLU A 1 124 ? -7.039 -36.531 -15.062 1 97.88 124 GLU A O 1
ATOM 1009 N N . GLY A 1 125 ? -8.375 -35.344 -13.68 1 97.88 125 GLY A N 1
ATOM 1010 C CA . GLY A 1 125 ? -7.676 -35.719 -12.453 1 97.88 125 GLY A CA 1
ATOM 1011 C C . GLY A 1 125 ? -6.402 -34.906 -12.242 1 97.88 125 GLY A C 1
ATOM 1012 O O . GLY A 1 125 ? -5.398 -35.469 -11.766 1 97.88 125 GLY A O 1
ATOM 1013 N N . TYR A 1 126 ? -6.352 -33.719 -12.656 1 98.56 126 TYR A N 1
ATOM 1014 C CA . TYR A 1 126 ? -5.199 -32.875 -12.383 1 98.56 126 TYR A CA 1
ATOM 1015 C C . TYR A 1 126 ? -5.25 -32.312 -10.961 1 98.56 126 TYR A C 1
ATOM 1017 O O . TYR A 1 126 ? -6.324 -32 -10.445 1 98.56 126 TYR A O 1
ATOM 1025 N N . ASP A 1 127 ? -4.082 -32.156 -10.406 1 98.31 127 ASP A N 1
ATOM 1026 C CA . ASP A 1 127 ? -3.979 -31.672 -9.031 1 98.31 127 ASP A CA 1
ATOM 1027 C C . ASP A 1 127 ? -3.973 -30.141 -8.992 1 98.31 127 ASP A C 1
ATOM 1029 O O . ASP A 1 127 ? -4.406 -29.531 -8 1 98.31 127 ASP A O 1
ATOM 1033 N N . TYR A 1 128 ? -3.428 -29.547 -10.055 1 98.62 128 TYR A N 1
ATOM 1034 C CA . TYR A 1 128 ? -3.209 -28.109 -10.094 1 98.62 128 TYR A CA 1
ATOM 1035 C C . TYR A 1 128 ? -3.523 -27.547 -11.469 1 98.62 128 TYR A C 1
ATOM 1037 O O . TYR A 1 128 ? -3.352 -28.219 -12.484 1 98.62 128 TYR A O 1
ATOM 1045 N N . ILE A 1 129 ? -3.973 -26.328 -11.5 1 98.69 129 ILE A N 1
ATOM 1046 C CA . ILE A 1 129 ? -4.02 -25.516 -12.703 1 98.69 129 ILE A CA 1
ATOM 1047 C C . ILE A 1 129 ? -2.934 -24.438 -12.641 1 98.69 129 ILE A C 1
ATOM 1049 O O . ILE A 1 129 ? -2.889 -23.641 -11.703 1 98.69 129 ILE A O 1
ATOM 1053 N N . SER A 1 130 ? -2.051 -24.422 -13.602 1 98.62 130 SER A N 1
ATOM 1054 C CA . SER A 1 130 ? -0.94 -23.484 -13.586 1 98.62 130 SER A CA 1
ATOM 1055 C C . SER A 1 130 ? -1.099 -22.422 -14.672 1 98.62 130 SER A C 1
ATOM 1057 O O . SER A 1 130 ? -1.349 -22.75 -15.828 1 98.62 130 SER A O 1
ATOM 1059 N N . VAL A 1 131 ? -0.981 -21.172 -14.258 1 97.88 131 VAL A N 1
ATOM 1060 C CA . VAL A 1 131 ? -1.086 -20.078 -15.203 1 97.88 131 VAL A CA 1
ATOM 1061 C C . VAL A 1 131 ? 0.209 -19.266 -15.203 1 97.88 131 VAL A C 1
ATOM 1063 O O . VAL A 1 131 ? 1.021 -19.391 -14.281 1 97.88 131 VAL A O 1
ATOM 1066 N N . ALA A 1 132 ? 0.383 -18.422 -16.203 1 97.5 132 ALA A N 1
ATOM 1067 C CA . ALA A 1 132 ? 1.7 -17.828 -16.438 1 97.5 132 ALA A CA 1
ATOM 1068 C C . ALA A 1 132 ? 1.723 -16.359 -16.031 1 97.5 132 ALA A C 1
ATOM 1070 O O . ALA A 1 132 ? 2.398 -15.547 -16.672 1 97.5 132 ALA A O 1
ATOM 1071 N N . HIS A 1 133 ? 0.928 -16.062 -15.055 1 96.5 133 HIS A N 1
ATOM 1072 C CA . HIS A 1 133 ? 1.064 -14.719 -14.523 1 96.5 133 HIS A CA 1
ATOM 1073 C C . HIS A 1 133 ? 2.445 -14.5 -13.906 1 96.5 133 HIS A C 1
ATOM 1075 O O . HIS A 1 133 ? 2.963 -15.383 -13.211 1 96.5 133 HIS A O 1
ATOM 1081 N N . HIS A 1 134 ? 3.014 -13.406 -14.25 1 97.19 134 HIS A N 1
ATOM 1082 C CA . HIS A 1 134 ? 4.379 -13.133 -13.82 1 97.19 134 HIS A CA 1
ATOM 1083 C C . HIS A 1 134 ? 4.461 -11.82 -13.039 1 97.19 134 HIS A C 1
ATOM 1085 O O . HIS A 1 134 ? 3.436 -11.266 -12.648 1 97.19 134 HIS A O 1
ATOM 1091 N N . LYS A 1 135 ? 5.613 -11.352 -12.797 1 96.31 135 LYS A N 1
ATOM 1092 C CA . LYS A 1 135 ? 5.852 -10.219 -11.906 1 96.31 135 LYS A CA 1
ATOM 1093 C C . LYS A 1 135 ? 5.223 -8.945 -12.461 1 96.31 135 LYS A C 1
ATOM 1095 O O . LYS A 1 135 ? 4.711 -8.117 -11.703 1 96.31 135 LYS A O 1
ATOM 1100 N N . ASP A 1 136 ? 5.32 -8.766 -13.742 1 95.12 136 ASP A N 1
ATOM 1101 C CA . ASP A 1 136 ? 4.73 -7.586 -14.367 1 95.12 136 ASP A CA 1
ATOM 1102 C C . ASP A 1 136 ? 3.215 -7.566 -14.18 1 95.12 136 ASP A C 1
ATOM 1104 O O . ASP A 1 136 ? 2.629 -6.508 -13.945 1 95.12 136 ASP A O 1
ATOM 1108 N N . ASP A 1 137 ? 2.639 -8.781 -14.258 1 94.75 137 ASP A N 1
ATOM 1109 C CA . ASP A 1 137 ? 1.206 -8.883 -14 1 94.75 137 ASP A CA 1
ATOM 1110 C C . ASP A 1 137 ? 0.888 -8.531 -12.547 1 94.75 137 ASP A C 1
ATOM 1112 O O . ASP A 1 137 ? -0.154 -7.934 -12.266 1 94.75 137 ASP A O 1
ATOM 1116 N N . GLN A 1 138 ? 1.744 -8.945 -11.711 1 96.31 138 GLN A N 1
ATOM 1117 C CA . GLN A 1 138 ? 1.576 -8.664 -10.289 1 96.31 138 GLN A CA 1
ATOM 1118 C C . GLN A 1 138 ? 1.546 -7.16 -10.031 1 96.31 138 GLN A C 1
ATOM 1120 O O . GLN A 1 138 ? 0.666 -6.664 -9.32 1 96.31 138 GLN A O 1
ATOM 1125 N N . ALA A 1 139 ? 2.512 -6.461 -10.578 1 95.75 139 ALA A N 1
ATOM 1126 C CA . ALA A 1 139 ? 2.576 -5.012 -10.422 1 95.75 139 ALA A CA 1
ATOM 1127 C C . ALA A 1 139 ? 1.325 -4.344 -10.984 1 95.75 139 ALA A C 1
ATOM 1129 O O . ALA A 1 139 ? 0.79 -3.408 -10.383 1 95.75 139 ALA A O 1
ATOM 1130 N N . GLU A 1 140 ? 0.893 -4.863 -12.133 1 95 140 GLU A N 1
ATOM 1131 C CA . GLU A 1 140 ? -0.322 -4.332 -12.742 1 95 140 GLU A CA 1
ATOM 1132 C C . GLU A 1 140 ? -1.529 -4.523 -11.828 1 95 140 GLU A C 1
ATOM 1134 O O . GLU A 1 140 ? -2.344 -3.613 -11.672 1 95 140 GLU A O 1
ATOM 1139 N N . SER A 1 141 ? -1.577 -5.703 -11.273 1 95.06 141 SER A N 1
ATOM 1140 C CA . SER A 1 141 ? -2.701 -6.023 -10.406 1 95.06 141 SER A CA 1
ATOM 1141 C C . SER A 1 141 ? -2.707 -5.137 -9.164 1 95.06 141 SER A C 1
ATOM 1143 O O . SER A 1 141 ? -3.754 -4.613 -8.773 1 95.06 141 SER A O 1
ATOM 1145 N N . ILE A 1 142 ? -1.592 -4.969 -8.562 1 95.56 142 ILE A N 1
ATOM 1146 C CA . ILE A 1 142 ? -1.469 -4.148 -7.363 1 95.56 142 ILE A CA 1
ATOM 1147 C C . ILE A 1 142 ? -1.85 -2.705 -7.684 1 95.56 142 ILE A C 1
ATOM 1149 O O . ILE A 1 142 ? -2.615 -2.08 -6.945 1 95.56 142 ILE A O 1
ATOM 1153 N N . LEU A 1 143 ? -1.361 -2.223 -8.789 1 95.19 143 LEU A N 1
ATOM 1154 C CA . LEU A 1 143 ? -1.681 -0.859 -9.203 1 95.19 143 LEU A CA 1
ATOM 1155 C C . LEU A 1 143 ? -3.172 -0.712 -9.484 1 95.19 143 LEU A C 1
ATOM 1157 O O . LEU A 1 143 ? -3.777 0.304 -9.133 1 95.19 143 LEU A O 1
ATOM 1161 N N . ALA A 1 144 ? -3.725 -1.702 -10.148 1 94.25 144 ALA A N 1
ATOM 1162 C CA . ALA A 1 144 ? -5.156 -1.671 -10.438 1 94.25 144 ALA A CA 1
ATOM 1163 C C . ALA A 1 144 ? -5.969 -1.569 -9.148 1 94.25 144 ALA A C 1
ATOM 1165 O O . ALA A 1 144 ? -6.93 -0.8 -9.07 1 94.25 144 ALA A O 1
ATOM 1166 N N . HIS A 1 145 ? -5.578 -2.34 -8.188 1 94.06 145 HIS A N 1
ATOM 1167 C CA . HIS A 1 145 ? -6.258 -2.324 -6.895 1 94.06 145 HIS A CA 1
ATOM 1168 C C . HIS A 1 145 ? -6.094 -0.977 -6.203 1 94.06 145 HIS A C 1
ATOM 1170 O O . HIS A 1 145 ? -7.047 -0.447 -5.629 1 94.06 145 HIS A O 1
ATOM 1176 N N . LEU A 1 146 ? -4.891 -0.439 -6.258 1 93.88 146 LEU A N 1
ATOM 1177 C CA . LEU A 1 146 ? -4.602 0.863 -5.668 1 93.88 146 LEU A CA 1
ATOM 1178 C C . LEU A 1 146 ? -5.469 1.949 -6.293 1 93.88 146 LEU A C 1
ATOM 1180 O O . LEU A 1 146 ? -6.055 2.768 -5.582 1 93.88 146 LEU A O 1
ATOM 1184 N N . ILE A 1 147 ? -5.562 1.939 -7.617 1 93 147 ILE A N 1
ATOM 1185 C CA . ILE A 1 147 ? -6.297 2.955 -8.367 1 93 147 ILE A CA 1
ATOM 1186 C C . ILE A 1 147 ? -7.785 2.855 -8.047 1 93 147 ILE A C 1
ATOM 1188 O O . ILE A 1 147 ? -8.461 3.873 -7.863 1 93 147 ILE A O 1
ATOM 1192 N N . ARG A 1 148 ? -8.273 1.678 -7.91 1 90.38 148 ARG A N 1
ATOM 1193 C CA . ARG A 1 148 ? -9.688 1.452 -7.633 1 90.38 148 ARG A CA 1
ATOM 1194 C C . ARG A 1 148 ? -10.039 1.863 -6.203 1 90.38 148 ARG A C 1
ATOM 1196 O O . ARG A 1 148 ? -11.195 2.182 -5.91 1 90.38 148 ARG A O 1
ATOM 1203 N N . GLY A 1 149 ? -9.07 1.865 -5.344 1 90.19 149 GLY A N 1
ATOM 1204 C CA . GLY A 1 149 ? -9.297 2.168 -3.938 1 90.19 149 GLY A CA 1
ATOM 1205 C C . GLY A 1 149 ? -9.383 0.93 -3.066 1 90.19 149 GLY A C 1
ATOM 1206 O O . GLY A 1 149 ? -10.469 0.423 -2.803 1 90.19 149 GLY A O 1
ATOM 1207 N N . THR A 1 150 ? -8.273 0.387 -2.711 1 85.06 150 THR A N 1
ATOM 1208 C CA . THR A 1 150 ? -8.227 -0.832 -1.912 1 85.06 150 THR A CA 1
ATOM 1209 C C . THR A 1 150 ? -7.574 -0.567 -0.559 1 85.06 150 THR A C 1
ATOM 1211 O O . THR A 1 150 ? -6.988 0.494 -0.344 1 85.06 150 THR A O 1
ATOM 1214 N N . GLY A 1 151 ? -7.895 -1.476 0.379 1 86.75 151 GLY A N 1
ATOM 1215 C CA . GLY A 1 151 ? -7.09 -1.525 1.589 1 86.75 151 GLY A CA 1
ATOM 1216 C C . GLY A 1 151 ? -5.82 -2.342 1.429 1 86.75 151 GLY A C 1
ATOM 1217 O O . GLY A 1 151 ? -5.348 -2.551 0.31 1 86.75 151 GLY A O 1
ATOM 1218 N N . LEU A 1 152 ? -5.258 -2.77 2.459 1 89.94 152 LEU A N 1
ATOM 1219 C CA . LEU A 1 152 ? -4.004 -3.518 2.443 1 89.94 152 LEU A CA 1
ATOM 1220 C C . LEU A 1 152 ? -4.168 -4.836 1.694 1 89.94 152 LEU A C 1
ATOM 1222 O O . LEU A 1 152 ? -3.232 -5.305 1.043 1 89.94 152 LEU A O 1
ATOM 1226 N N . ASN A 1 153 ? -5.367 -5.359 1.799 1 89.69 153 ASN A N 1
ATOM 1227 C CA . ASN A 1 153 ? -5.602 -6.641 1.145 1 89.69 153 ASN A CA 1
ATOM 1228 C C . ASN A 1 153 ? -5.348 -6.559 -0.357 1 89.69 153 ASN A C 1
ATOM 1230 O O .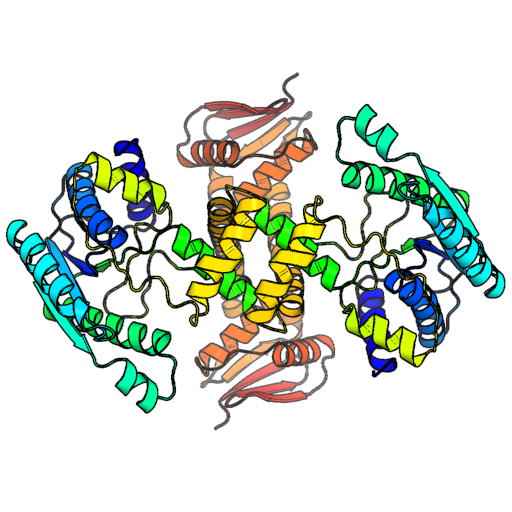 ASN A 1 153 ? -4.758 -7.473 -0.942 1 89.69 153 ASN A O 1
ATOM 1234 N N . GLY A 1 154 ? -5.832 -5.512 -0.889 1 92.19 154 GLY A N 1
ATOM 1235 C CA . GLY A 1 154 ? -5.656 -5.344 -2.322 1 92.19 154 GLY A CA 1
ATOM 1236 C C . GLY A 1 154 ? -4.207 -5.164 -2.729 1 92.19 154 GLY A C 1
ATOM 1237 O O . GLY A 1 154 ? -3.824 -5.504 -3.85 1 92.19 154 GLY A O 1
ATOM 1238 N N . LEU A 1 155 ? -3.346 -4.676 -1.854 1 94.75 155 LEU A N 1
ATOM 1239 C CA . LEU A 1 155 ? -1.947 -4.395 -2.16 1 94.75 155 LEU A CA 1
ATOM 1240 C C . LEU A 1 155 ? -1.127 -5.68 -2.189 1 94.75 155 LEU A C 1
ATOM 1242 O O . LEU A 1 155 ? 0.014 -5.684 -2.658 1 94.75 155 LEU A O 1
ATOM 1246 N N . THR A 1 156 ? -1.675 -6.793 -1.774 1 95 156 THR A N 1
ATOM 1247 C CA . THR A 1 156 ? -0.966 -8.07 -1.798 1 95 156 THR A CA 1
ATOM 1248 C C . THR A 1 156 ? -0.876 -8.609 -3.221 1 95 156 THR A C 1
ATOM 1250 O O . THR A 1 156 ? -0.092 -9.523 -3.494 1 95 156 THR A O 1
ATOM 1253 N N . GLY A 1 157 ? -1.706 -8.039 -4.102 1 95.06 157 GLY A N 1
ATOM 1254 C CA . GLY A 1 157 ? -1.737 -8.539 -5.465 1 95.06 157 GLY A CA 1
ATOM 1255 C C . GLY A 1 157 ? -2.316 -9.938 -5.574 1 95.06 157 GLY A C 1
ATOM 1256 O O . GLY A 1 157 ? -3.242 -10.289 -4.84 1 95.06 157 GLY A O 1
ATOM 1257 N N . MET A 1 158 ? -1.874 -10.672 -6.508 1 95.56 158 MET A N 1
ATOM 1258 C CA . MET A 1 158 ? -2.344 -12.031 -6.742 1 95.56 158 MET A CA 1
ATOM 1259 C C . MET A 1 158 ? -1.626 -13.016 -5.828 1 95.56 158 MET A C 1
ATOM 1261 O O . MET A 1 158 ? -0.43 -12.875 -5.566 1 95.56 158 MET A O 1
ATOM 1265 N N . ALA A 1 159 ? -2.352 -13.945 -5.41 1 94.88 159 ALA A N 1
ATOM 1266 C CA . ALA A 1 159 ? -1.755 -15.016 -4.609 1 94.88 159 ALA A CA 1
ATOM 1267 C C . ALA A 1 159 ? -1.102 -16.062 -5.5 1 94.88 159 ALA A C 1
ATOM 1269 O O . ALA A 1 159 ? -1.561 -16.312 -6.617 1 94.88 159 ALA A O 1
ATOM 1270 N N . VAL A 1 160 ? -0.064 -16.609 -4.977 1 96.81 160 VAL A N 1
ATOM 1271 C CA . VAL A 1 160 ? 0.574 -17.719 -5.688 1 96.81 160 VAL A CA 1
ATOM 1272 C C . VAL A 1 160 ? -0.412 -18.875 -5.836 1 96.81 160 VAL A C 1
ATOM 1274 O O . VAL A 1 160 ? -0.457 -19.531 -6.883 1 96.81 160 VAL A O 1
ATOM 1277 N N . VAL A 1 161 ? -1.206 -19.078 -4.797 1 97.19 161 VAL A N 1
ATOM 1278 C CA . VAL A 1 161 ? -2.205 -20.141 -4.781 1 97.19 161 VAL A CA 1
ATOM 1279 C C . VAL A 1 161 ? -3.602 -19.547 -4.645 1 97.19 161 VAL A C 1
ATOM 1281 O O . VAL A 1 161 ? -3.871 -18.797 -3.707 1 97.19 161 VAL A O 1
ATOM 1284 N N . 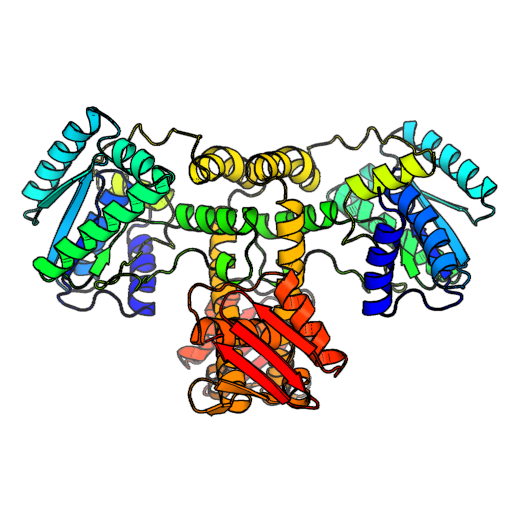SER A 1 162 ? -4.441 -19.797 -5.559 1 96.19 162 SER A N 1
ATOM 1285 C CA . SER A 1 162 ? -5.852 -19.422 -5.461 1 96.19 162 SER A CA 1
ATOM 1286 C C . SER A 1 162 ? -6.734 -20.656 -5.305 1 96.19 162 SER A C 1
ATOM 1288 O O . SER A 1 162 ? -6.699 -21.562 -6.133 1 96.19 162 SER A O 1
ATOM 1290 N N . ASN A 1 163 ? -7.578 -20.688 -4.305 1 94.62 163 ASN A N 1
ATOM 1291 C CA . ASN A 1 163 ? -8.477 -21.797 -4.035 1 94.62 163 ASN A CA 1
ATOM 1292 C C . ASN A 1 163 ? -9.922 -21.438 -4.359 1 94.62 163 ASN A C 1
ATOM 1294 O O . ASN A 1 163 ? -10.852 -21.953 -3.717 1 94.62 163 ASN A O 1
ATOM 1298 N N . ASP A 1 164 ? -10.047 -20.578 -5.258 1 90.69 164 ASP A N 1
ATOM 1299 C CA . ASP A 1 164 ? -11.375 -20.109 -5.641 1 90.69 164 ASP A CA 1
ATOM 1300 C C . ASP A 1 164 ? -12.156 -21.219 -6.363 1 90.69 164 ASP A C 1
ATOM 1302 O O . ASP A 1 164 ? -13.383 -21.141 -6.465 1 90.69 164 ASP A O 1
ATOM 1306 N N . TYR A 1 165 ? -11.414 -22.141 -6.887 1 93.31 165 TYR A N 1
ATOM 1307 C CA . TYR A 1 165 ? -12 -23.281 -7.59 1 93.31 165 TYR A CA 1
ATOM 1308 C C . TYR A 1 165 ? -11.641 -24.594 -6.902 1 93.31 165 TYR A C 1
ATOM 1310 O O . TYR A 1 165 ? -10.867 -24.609 -5.945 1 93.31 165 TYR A O 1
ATOM 1318 N N . ASP A 1 166 ? -12.281 -25.641 -7.387 1 95.75 166 ASP A N 1
ATOM 1319 C CA . ASP A 1 166 ? -12.039 -26.953 -6.781 1 95.75 166 ASP A CA 1
ATOM 1320 C C . ASP A 1 166 ? -10.57 -27.359 -6.926 1 95.75 166 ASP A C 1
ATOM 1322 O O . ASP A 1 166 ? -9.984 -27.906 -5.996 1 95.75 166 ASP A O 1
ATOM 1326 N N . VAL A 1 167 ? -10.102 -27.156 -8.078 1 97.88 167 VAL A N 1
ATOM 1327 C CA . VAL A 1 167 ? -8.68 -27.375 -8.312 1 97.88 167 VAL A CA 1
ATOM 1328 C C . VAL A 1 167 ? -7.91 -26.062 -8.148 1 97.88 167 VAL A C 1
ATOM 1330 O O . VAL A 1 167 ? -8.258 -25.062 -8.766 1 97.88 167 VAL A O 1
ATOM 1333 N N . PRO A 1 168 ? -6.883 -26.062 -7.344 1 98.12 168 PRO A N 1
ATOM 1334 C CA . PRO A 1 168 ? -6.168 -24.812 -7.074 1 98.12 168 PRO A CA 1
ATOM 1335 C C . PRO A 1 168 ? -5.473 -24.25 -8.312 1 98.12 168 PRO A C 1
ATOM 1337 O O . PRO A 1 168 ? -4.902 -25 -9.102 1 98.12 168 PRO A O 1
ATOM 1340 N N . VAL A 1 169 ? -5.562 -22.938 -8.461 1 98.31 169 VAL A N 1
ATOM 1341 C CA . VAL A 1 169 ? -4.855 -22.219 -9.516 1 98.31 169 VAL A CA 1
ATOM 1342 C C . VAL A 1 169 ? -3.525 -21.688 -8.984 1 98.31 169 VAL A C 1
ATOM 1344 O O . VAL A 1 169 ? -3.496 -20.953 -7.992 1 98.31 169 VAL A O 1
ATOM 1347 N N . ILE A 1 170 ? -2.426 -22.078 -9.656 1 98.44 170 ILE A N 1
ATOM 1348 C CA . ILE A 1 170 ? -1.086 -21.766 -9.172 1 98.44 170 ILE A CA 1
ATOM 1349 C C . ILE A 1 170 ? -0.411 -20.781 -10.117 1 98.44 170 ILE A C 1
ATOM 1351 O O . ILE A 1 170 ? -0.522 -20.906 -11.336 1 98.44 170 ILE A O 1
ATOM 1355 N N . ARG A 1 171 ? 0.259 -19.844 -9.539 1 98.19 171 ARG A N 1
ATOM 1356 C CA . ARG A 1 171 ? 1.01 -18.844 -10.305 1 98.19 171 ARG A CA 1
ATOM 1357 C C . ARG A 1 171 ? 2.494 -18.906 -9.953 1 98.19 171 ARG A C 1
ATOM 1359 O O . ARG A 1 171 ? 3.008 -18.016 -9.273 1 98.19 171 ARG A O 1
ATOM 1366 N N . PRO A 1 172 ? 3.217 -19.766 -10.555 1 97.94 172 PRO A N 1
ATOM 1367 C CA . PRO A 1 172 ? 4.609 -20.016 -10.18 1 97.94 172 PRO A CA 1
ATOM 1368 C C . PRO A 1 172 ? 5.543 -18.875 -10.57 1 97.94 172 PRO A C 1
ATOM 1370 O O . PRO A 1 172 ? 6.641 -18.75 -10.016 1 97.94 172 PRO A O 1
ATOM 1373 N N . LEU A 1 173 ? 5.105 -18.031 -11.492 1 97.81 173 LEU A N 1
ATOM 1374 C CA . LEU A 1 173 ? 6.027 -17.094 -12.125 1 97.81 173 LEU A CA 1
ATOM 1375 C C . LEU A 1 173 ? 5.883 -15.695 -11.531 1 97.81 173 LEU A C 1
ATOM 1377 O O . LEU A 1 173 ? 6.422 -14.727 -12.07 1 97.81 173 LEU A O 1
ATOM 1381 N N . LEU A 1 174 ? 5.242 -15.523 -10.453 1 96.31 174 LEU A N 1
ATOM 1382 C CA . LEU A 1 174 ? 4.887 -14.203 -9.93 1 96.31 174 LEU A CA 1
ATOM 1383 C C . LEU A 1 174 ? 6.133 -13.422 -9.531 1 96.31 174 LEU A C 1
ATOM 1385 O O . LEU A 1 174 ? 6.074 -12.211 -9.336 1 96.31 174 LEU A O 1
ATOM 1389 N N . ASP A 1 175 ? 7.301 -14.07 -9.375 1 93.75 175 ASP A N 1
ATOM 1390 C CA . ASP A 1 175 ? 8.539 -13.383 -9.008 1 93.75 175 ASP A CA 1
ATOM 1391 C C . ASP A 1 175 ? 9.492 -13.289 -10.195 1 93.75 175 ASP A C 1
ATOM 1393 O O . ASP A 1 175 ? 10.656 -12.945 -10.039 1 93.75 175 ASP A O 1
ATOM 1397 N N . VAL A 1 176 ? 8.977 -13.641 -11.344 1 95.75 176 VAL A N 1
ATOM 1398 C CA . VAL A 1 176 ? 9.773 -13.656 -12.562 1 95.75 176 VAL A CA 1
ATOM 1399 C C . VAL A 1 176 ? 9.32 -12.531 -13.492 1 95.75 176 VAL A C 1
ATOM 1401 O O . VAL A 1 176 ? 8.117 -12.32 -13.672 1 95.75 176 VAL A O 1
ATOM 1404 N N . THR A 1 177 ? 10.273 -11.82 -14.07 1 94 177 THR A N 1
ATOM 1405 C CA . THR A 1 177 ? 9.914 -10.719 -14.953 1 94 177 THR A CA 1
ATOM 1406 C C . THR A 1 177 ? 9.656 -11.227 -16.375 1 94 177 THR A C 1
ATOM 1408 O O . THR A 1 177 ? 10.102 -12.312 -16.734 1 94 177 THR A O 1
ATOM 1411 N N . LYS A 1 178 ? 8.914 -10.438 -17.156 1 93.12 178 LYS A N 1
ATOM 1412 C CA . LYS A 1 178 ? 8.695 -10.75 -18.562 1 93.12 178 LYS A CA 1
ATOM 1413 C C . LYS A 1 178 ? 10.023 -10.867 -19.312 1 93.12 178 LYS A C 1
ATOM 1415 O O . LYS A 1 178 ? 10.195 -11.758 -20.141 1 93.12 178 LYS A O 1
ATOM 1420 N N . GLU A 1 179 ? 10.93 -10.008 -18.984 1 92.5 179 GLU A N 1
ATOM 1421 C CA . GLU A 1 179 ? 12.25 -10 -19.609 1 92.5 179 GLU A CA 1
ATOM 1422 C C . GLU A 1 179 ? 12.977 -11.32 -19.375 1 92.5 179 GLU A C 1
ATOM 1424 O O . GLU A 1 179 ? 13.625 -11.852 -20.281 1 92.5 179 GLU A O 1
ATOM 1429 N N . GLU A 1 180 ? 12.898 -11.805 -18.172 1 94.81 180 GLU A N 1
ATOM 1430 C CA . GLU A 1 180 ? 13.531 -13.078 -17.844 1 94.81 180 GLU A CA 1
ATOM 1431 C C . GLU A 1 180 ? 12.914 -14.227 -18.641 1 94.81 180 GLU A C 1
ATOM 1433 O O . GLU A 1 180 ? 13.617 -15.133 -19.078 1 94.81 180 GLU A O 1
ATOM 1438 N N . LEU A 1 181 ? 11.609 -14.188 -18.797 1 95.94 181 LEU A N 1
ATOM 1439 C CA . LEU A 1 181 ? 10.914 -15.227 -19.562 1 95.94 181 LEU A CA 1
ATOM 1440 C C . LEU A 1 181 ? 11.305 -15.188 -21.031 1 95.94 181 LEU A C 1
ATOM 1442 O O . LEU A 1 181 ? 11.539 -16.234 -21.641 1 95.94 181 LEU A O 1
ATOM 1446 N N . LEU A 1 182 ? 11.391 -13.984 -21.594 1 94.31 182 LEU A N 1
ATOM 1447 C CA . LEU A 1 182 ? 11.797 -13.828 -22.984 1 94.31 182 LEU A CA 1
ATOM 1448 C C . LEU A 1 182 ? 13.234 -14.297 -23.188 1 94.31 182 LEU A C 1
ATOM 1450 O O . LEU A 1 182 ? 13.547 -14.93 -24.203 1 94.31 182 LEU A O 1
ATOM 1454 N N . ALA A 1 183 ? 14.07 -13.945 -22.266 1 95.25 183 ALA A N 1
ATOM 1455 C CA . ALA A 1 183 ? 15.461 -14.391 -22.328 1 95.25 183 ALA A CA 1
ATOM 1456 C C . ALA A 1 183 ? 15.555 -15.906 -22.281 1 95.25 183 ALA A C 1
ATOM 1458 O O . ALA A 1 183 ? 16.375 -16.516 -22.984 1 95.25 183 ALA A O 1
ATOM 1459 N N . TYR A 1 184 ? 14.766 -16.5 -21.469 1 95.19 184 TYR A N 1
ATOM 1460 C CA . TYR A 1 184 ? 14.719 -17.953 -21.375 1 95.19 184 TYR A CA 1
ATOM 1461 C C . TYR A 1 184 ? 14.328 -18.578 -22.703 1 95.19 184 TYR A C 1
ATOM 1463 O O . TYR A 1 184 ? 14.969 -19.516 -23.172 1 95.19 184 TYR A O 1
ATOM 1471 N N . LEU A 1 185 ? 13.258 -18.047 -23.281 1 95.12 185 LEU A N 1
ATOM 1472 C CA . LEU A 1 185 ? 12.773 -18.547 -24.562 1 95.12 185 LEU A CA 1
ATOM 1473 C C . LEU A 1 185 ? 13.836 -18.391 -25.656 1 95.12 185 LEU A C 1
ATOM 1475 O O . LEU A 1 185 ? 14.031 -19.297 -26.469 1 95.12 185 LEU A O 1
ATOM 1479 N N . ALA A 1 186 ? 14.5 -17.281 -25.641 1 94.06 186 ALA A N 1
ATOM 1480 C CA . ALA A 1 186 ? 15.547 -17.016 -26.625 1 94.06 186 ALA A CA 1
ATOM 1481 C C . ALA A 1 186 ? 16.719 -17.984 -26.438 1 94.06 186 ALA A C 1
ATOM 1483 O O . ALA A 1 186 ? 17.25 -18.5 -27.422 1 94.06 186 ALA A O 1
ATOM 1484 N N . ASP A 1 187 ? 17.078 -18.141 -25.234 1 93.25 187 ASP A N 1
ATOM 1485 C CA . ASP A 1 187 ? 18.203 -19.016 -24.922 1 93.25 187 ASP A CA 1
ATOM 1486 C C . ASP A 1 187 ? 17.906 -20.453 -25.359 1 93.25 187 ASP A C 1
ATOM 1488 O O . ASP A 1 187 ? 18.812 -21.156 -25.828 1 93.25 187 ASP A O 1
ATOM 1492 N N . ARG A 1 188 ? 16.703 -20.891 -25.219 1 91.75 188 ARG A N 1
ATOM 1493 C CA . ARG A 1 188 ? 16.312 -22.266 -25.531 1 91.75 188 ARG A CA 1
ATOM 1494 C C . ARG A 1 188 ? 15.82 -22.359 -26.984 1 91.75 188 ARG A C 1
ATOM 1496 O O . ARG A 1 188 ? 15.438 -23.453 -27.438 1 91.75 188 ARG A O 1
ATOM 1503 N N . LYS A 1 189 ? 15.742 -21.234 -27.734 1 90.62 189 LYS A N 1
ATOM 1504 C CA . LYS A 1 189 ? 15.305 -21.156 -29.125 1 90.62 189 LYS A CA 1
ATOM 1505 C C . LYS A 1 189 ? 13.883 -21.688 -29.281 1 90.62 189 LYS A C 1
ATOM 1507 O O . LYS A 1 189 ? 13.609 -22.5 -30.172 1 90.62 189 LYS A O 1
ATOM 1512 N N . LEU A 1 190 ? 13.133 -21.375 -28.328 1 89.12 190 LEU A N 1
ATOM 1513 C CA . LEU A 1 190 ? 11.742 -21.812 -28.344 1 89.12 190 LEU A CA 1
ATOM 1514 C C . LEU A 1 190 ? 10.867 -20.781 -29.078 1 89.12 190 LEU A C 1
ATOM 1516 O O . LEU A 1 190 ? 11.094 -19.578 -28.969 1 89.12 190 LEU A O 1
ATOM 1520 N N . THR A 1 191 ? 9.891 -21.266 -29.812 1 85.69 191 THR A N 1
ATOM 1521 C CA . THR A 1 191 ? 9.008 -20.391 -30.578 1 85.69 191 THR A CA 1
ATOM 1522 C C . THR A 1 191 ? 7.699 -20.156 -29.828 1 85.69 191 THR A C 1
ATOM 1524 O O . THR A 1 191 ? 7.324 -20.953 -28.953 1 85.69 191 THR A O 1
ATOM 1527 N N . TYR A 1 192 ? 7.082 -19.062 -30.062 1 85.81 192 TYR A N 1
ATOM 1528 C CA . TYR A 1 192 ? 5.789 -18.703 -29.484 1 85.81 192 TYR A CA 1
ATOM 1529 C C . TYR A 1 192 ? 4.977 -17.859 -30.453 1 85.81 192 TYR A C 1
ATOM 1531 O O . TYR A 1 192 ? 5.512 -17.344 -31.453 1 85.81 192 TYR A O 1
ATOM 1539 N N . CYS A 1 193 ? 3.641 -17.891 -30.188 1 77.69 193 CYS A N 1
ATOM 1540 C CA . CYS A 1 193 ? 2.758 -17.094 -31.031 1 77.69 193 CYS A CA 1
ATOM 1541 C C . CYS A 1 193 ? 2.781 -15.625 -30.594 1 77.69 193 CYS A C 1
ATOM 1543 O O . CYS A 1 193 ? 2.818 -15.328 -29.391 1 77.69 193 CYS A O 1
ATOM 1545 N N . ILE A 1 194 ? 3.125 -14.695 -31.359 1 63.03 194 ILE A N 1
ATOM 1546 C CA . ILE A 1 194 ? 3.123 -13.273 -31.031 1 63.03 194 ILE A CA 1
ATOM 1547 C C . ILE A 1 194 ? 1.697 -12.727 -31.094 1 63.03 194 ILE A C 1
ATOM 1549 O O . ILE A 1 194 ? 1.028 -12.836 -32.125 1 63.03 194 ILE A O 1
ATOM 1553 N N . ASP A 1 195 ? 1.041 -12.773 -29.984 1 55.5 195 ASP A N 1
ATOM 1554 C CA . ASP A 1 195 ? -0.347 -12.344 -29.844 1 55.5 195 ASP A CA 1
ATOM 1555 C C . ASP A 1 195 ? -0.5 -10.859 -30.188 1 55.5 195 ASP A C 1
ATOM 1557 O O . ASP A 1 195 ? 0.223 -10.016 -29.656 1 55.5 195 ASP A O 1
ATOM 1561 N N . SER A 1 196 ? -0.925 -10.586 -31.359 1 45.31 196 SER A N 1
A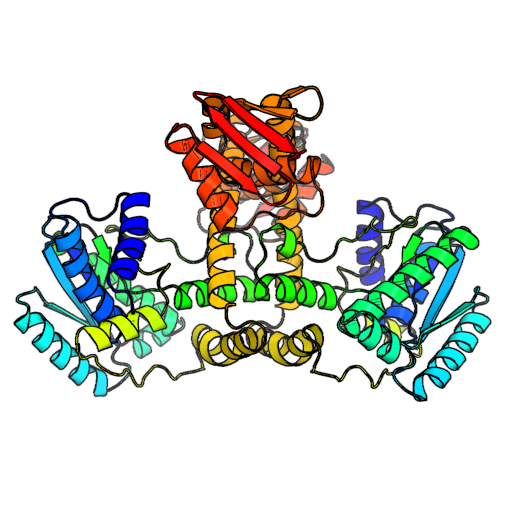TOM 1562 C CA . SER A 1 196 ? -1.289 -9.219 -31.719 1 45.31 196 SER A CA 1
ATOM 1563 C C . SER A 1 196 ? -2.34 -8.656 -30.766 1 45.31 196 SER A C 1
ATOM 1565 O O . SER A 1 196 ? -2.76 -7.504 -30.922 1 45.31 196 SER A O 1
ATOM 1567 N N . THR A 1 197 ? -3.08 -9.398 -30.016 1 46.75 197 THR A N 1
ATOM 1568 C CA . THR A 1 197 ? -4.258 -8.852 -29.344 1 46.75 197 THR A CA 1
ATOM 1569 C C . THR A 1 197 ? -3.848 -7.918 -28.219 1 46.75 197 THR A C 1
ATOM 1571 O O . THR A 1 197 ? -4.672 -7.562 -27.375 1 46.75 197 THR A O 1
ATOM 1574 N N . ASN A 1 198 ? -2.578 -7.832 -27.953 1 47.72 198 ASN A N 1
ATOM 1575 C CA . ASN A 1 198 ? -2.102 -7.121 -26.766 1 47.72 198 ASN A CA 1
ATOM 1576 C C . ASN A 1 198 ? -2.684 -5.711 -26.688 1 47.72 198 ASN A C 1
ATOM 1578 O O . ASN A 1 198 ? -2.455 -4.996 -25.719 1 47.72 198 ASN A O 1
ATOM 1582 N N . ASP A 1 199 ? -3.439 -5.219 -27.766 1 46.25 199 ASP A N 1
ATOM 1583 C CA . ASP A 1 199 ? -3.379 -3.768 -27.922 1 46.25 199 ASP A CA 1
ATOM 1584 C C . ASP A 1 199 ? -4.699 -3.119 -27.5 1 46.25 199 ASP A C 1
ATOM 1586 O O . ASP A 1 199 ? -4.93 -1.941 -27.781 1 46.25 199 ASP A O 1
ATOM 1590 N N . ASP A 1 200 ? -5.676 -3.906 -27.016 1 48.88 200 ASP A N 1
ATOM 1591 C CA . ASP A 1 200 ? -6.832 -3.033 -26.844 1 48.88 200 ASP A CA 1
ATOM 1592 C C . ASP A 1 200 ? -6.781 -2.312 -25.5 1 48.88 200 ASP A C 1
ATOM 1594 O O . ASP A 1 200 ? -6.922 -2.939 -24.438 1 48.88 200 ASP A O 1
ATOM 1598 N N . ILE A 1 201 ? -6.48 -1.114 -25.578 1 51.84 201 ILE A N 1
ATOM 1599 C CA . ILE A 1 201 ? -6.254 -0.163 -24.5 1 51.84 201 ILE A CA 1
ATOM 1600 C C . ILE A 1 201 ? -7.547 0.054 -23.719 1 51.84 201 ILE A C 1
ATOM 1602 O O . ILE A 1 201 ? -7.535 0.65 -22.641 1 51.84 201 ILE A O 1
ATOM 1606 N N . ARG A 1 202 ? -8.719 -0.446 -24.25 1 51.75 202 ARG A N 1
ATOM 1607 C CA . ARG A 1 202 ? -9.992 -0.11 -23.625 1 51.75 202 ARG A CA 1
ATOM 1608 C C . ARG A 1 202 ? -10.156 -0.846 -22.297 1 51.75 202 ARG A C 1
ATOM 1610 O O . ARG A 1 202 ? -11.031 -0.506 -21.5 1 51.75 202 ARG A O 1
ATOM 1617 N N . TYR A 1 203 ? -9.188 -1.76 -22.016 1 65 203 TYR A N 1
ATOM 1618 C CA . TYR A 1 203 ? -9.305 -2.496 -20.766 1 65 203 TYR A CA 1
ATOM 1619 C C . TYR A 1 203 ? -8.406 -1.894 -19.688 1 65 203 TYR A C 1
ATOM 1621 O O . TYR A 1 203 ? -7.332 -1.375 -20 1 65 203 TYR A O 1
ATOM 1629 N N . GLN A 1 204 ? -8.945 -1.758 -18.469 1 74.75 204 GLN A N 1
ATOM 1630 C CA . GLN A 1 204 ? -8.242 -1.106 -17.375 1 74.75 204 GLN A CA 1
ATOM 1631 C C . GLN A 1 204 ? -6.812 -1.625 -17.25 1 74.75 204 GLN A C 1
ATOM 1633 O O . GLN A 1 204 ? -5.875 -0.841 -17.109 1 74.75 204 GLN A O 1
ATOM 1638 N N . ARG A 1 205 ? -6.66 -2.848 -17.422 1 76.5 205 ARG A N 1
ATOM 1639 C CA . ARG A 1 205 ? -5.328 -3.426 -17.297 1 76.5 205 ARG A CA 1
ATOM 1640 C C . ARG A 1 205 ? -4.434 -3.002 -18.453 1 76.5 205 ARG A C 1
ATOM 1642 O O . ARG A 1 205 ? -3.23 -2.811 -18.281 1 76.5 205 ARG A O 1
ATOM 1649 N N . ASN A 1 206 ? -5.066 -2.832 -19.578 1 82 206 ASN A N 1
ATOM 1650 C CA . ASN A 1 206 ? -4.309 -2.395 -20.75 1 82 206 ASN A CA 1
ATOM 1651 C C . ASN A 1 206 ? -3.836 -0.949 -20.594 1 82 206 ASN A C 1
ATOM 1653 O O . ASN A 1 206 ? -2.711 -0.618 -20.969 1 82 206 ASN A O 1
ATOM 1657 N N . LYS A 1 207 ? -4.727 -0.22 -19.984 1 86.56 207 LYS A N 1
ATOM 1658 C CA . LYS A 1 207 ? -4.344 1.168 -19.75 1 86.56 207 LYS A CA 1
ATOM 1659 C C . LYS A 1 207 ? -3.18 1.257 -18.766 1 86.56 207 LYS A C 1
ATOM 1661 O O . LYS A 1 207 ? -2.238 2.023 -18.984 1 86.56 207 LYS A O 1
ATOM 1666 N N . ILE A 1 208 ? -3.232 0.487 -17.75 1 92.12 208 ILE A N 1
ATOM 1667 C CA . ILE A 1 208 ? -2.168 0.47 -16.75 1 92.12 208 ILE A CA 1
ATOM 1668 C C . ILE A 1 208 ? -0.864 0.009 -17.406 1 92.12 208 ILE A C 1
ATOM 1670 O O . ILE A 1 208 ? 0.18 0.643 -17.219 1 92.12 208 ILE A O 1
ATOM 1674 N N . ARG A 1 209 ? -0.983 -0.967 -18.219 1 89.38 209 ARG A N 1
ATOM 1675 C CA . ARG A 1 209 ? 0.189 -1.581 -18.828 1 89.38 209 ARG A CA 1
ATOM 1676 C C . ARG A 1 209 ? 0.832 -0.641 -19.844 1 89.38 209 ARG A C 1
ATOM 1678 O O . ARG A 1 209 ? 2.057 -0.501 -19.891 1 89.38 209 ARG A O 1
ATOM 1685 N N . HIS A 1 210 ? 0.025 0.061 -20.578 1 90.62 210 HIS A N 1
ATOM 1686 C CA . HIS A 1 210 ? 0.558 0.758 -21.75 1 90.62 210 HIS A CA 1
ATOM 1687 C C . HIS A 1 210 ? 0.708 2.25 -21.469 1 90.62 210 HIS A C 1
ATOM 1689 O O . HIS A 1 210 ? 1.462 2.939 -22.172 1 90.62 210 HIS A O 1
ATOM 1695 N N . ARG A 1 211 ? 0.034 2.715 -20.469 1 91.81 211 ARG A N 1
ATOM 1696 C CA . ARG A 1 211 ? 0.068 4.156 -20.234 1 91.81 211 ARG A CA 1
ATOM 1697 C C . ARG A 1 211 ? 0.662 4.48 -18.859 1 91.81 211 ARG A C 1
ATOM 1699 O O . ARG A 1 211 ? 1.464 5.406 -18.734 1 91.81 211 ARG A O 1
ATOM 1706 N N . VAL A 1 212 ? 0.366 3.762 -17.906 1 94 212 VAL A N 1
ATOM 1707 C CA . VAL A 1 212 ? 0.747 4.105 -16.547 1 94 212 VAL A CA 1
ATOM 1708 C C . VAL A 1 212 ? 2.143 3.561 -16.25 1 94 212 VAL A C 1
ATOM 1710 O O . VAL A 1 212 ? 3.039 4.312 -15.859 1 94 212 VAL A O 1
ATOM 1713 N N . ILE A 1 213 ? 2.379 2.299 -16.484 1 94.19 213 ILE A N 1
ATOM 1714 C CA . ILE A 1 213 ? 3.613 1.624 -16.109 1 94.19 213 ILE A CA 1
ATOM 1715 C C . ILE A 1 213 ? 4.801 2.273 -16.812 1 94.19 213 ILE A C 1
ATOM 1717 O O . ILE A 1 213 ? 5.816 2.576 -16.188 1 94.19 213 ILE A O 1
ATOM 1721 N N . PRO A 1 214 ? 4.656 2.553 -18.141 1 93.5 214 PRO A N 1
ATOM 1722 C CA . PRO A 1 214 ? 5.789 3.199 -18.812 1 93.5 214 PRO A CA 1
ATOM 1723 C C . PRO A 1 214 ? 6.16 4.535 -18.172 1 93.5 214 PRO A C 1
ATOM 1725 O O . PRO A 1 214 ? 7.344 4.867 -18.078 1 93.5 214 PRO A O 1
ATOM 1728 N N . GLU A 1 215 ? 5.211 5.289 -17.75 1 93.06 215 GLU A N 1
ATOM 1729 C CA . GLU A 1 215 ? 5.488 6.555 -17.078 1 93.06 215 GLU A CA 1
ATOM 1730 C C . GLU A 1 215 ? 6.191 6.328 -15.734 1 93.06 215 GLU A C 1
ATOM 1732 O O . GLU A 1 215 ? 7.105 7.07 -15.375 1 93.06 215 GLU A O 1
ATOM 1737 N N . LEU A 1 216 ? 5.754 5.328 -15.016 1 95.38 216 LEU A N 1
ATOM 1738 C CA . LEU A 1 216 ? 6.387 5.004 -13.742 1 95.38 216 LEU A CA 1
ATOM 1739 C C . LEU A 1 216 ? 7.824 4.543 -13.953 1 95.38 216 LEU A C 1
ATOM 1741 O O . LEU A 1 216 ? 8.719 4.91 -13.18 1 95.38 216 LEU A O 1
ATOM 1745 N N . GLU A 1 217 ? 8.008 3.76 -14.969 1 94.19 217 GLU A N 1
ATOM 1746 C CA . GLU A 1 217 ? 9.336 3.25 -15.281 1 94.19 217 GLU A CA 1
ATOM 1747 C C . GLU A 1 217 ? 10.281 4.383 -15.672 1 94.19 217 GLU A C 1
ATOM 1749 O O . GLU A 1 217 ? 11.484 4.312 -15.414 1 94.19 217 GLU A O 1
ATOM 1754 N N . SER A 1 218 ? 9.75 5.406 -16.297 1 92.62 218 SER A N 1
ATOM 1755 C CA . SER A 1 218 ? 10.562 6.566 -16.656 1 92.62 218 SER A CA 1
ATOM 1756 C C . SER A 1 218 ? 11.086 7.277 -15.414 1 92.62 218 SER A C 1
ATOM 1758 O O . SER A 1 218 ? 12.102 7.973 -15.469 1 92.62 218 SER A O 1
ATOM 1760 N N . ILE A 1 219 ? 10.406 7.113 -14.344 1 91.5 219 ILE A N 1
ATOM 1761 C CA . ILE A 1 219 ? 10.812 7.703 -13.07 1 91.5 219 ILE A CA 1
ATOM 1762 C C . ILE A 1 219 ? 11.742 6.746 -12.336 1 91.5 219 ILE A C 1
ATOM 1764 O O . ILE A 1 219 ? 12.789 7.156 -11.82 1 91.5 219 ILE A O 1
ATOM 1768 N N . ASN A 1 220 ? 11.398 5.496 -12.289 1 94.06 220 ASN A N 1
ATOM 1769 C CA . ASN A 1 220 ? 12.18 4.422 -11.68 1 94.06 220 ASN A CA 1
ATOM 1770 C C . ASN A 1 220 ? 12.141 3.152 -12.531 1 94.06 220 ASN A C 1
ATOM 1772 O O . ASN A 1 220 ? 11.156 2.414 -12.508 1 94.06 220 ASN A O 1
ATOM 1776 N N . PRO A 1 221 ? 13.234 2.852 -13.109 1 94.31 221 PRO A N 1
ATOM 1777 C CA . PRO A 1 221 ? 13.258 1.681 -13.992 1 94.31 221 PRO A CA 1
ATOM 1778 C C . PRO A 1 221 ? 12.953 0.381 -13.25 1 94.31 221 PRO A C 1
ATOM 1780 O O . PRO A 1 221 ? 12.594 -0.618 -13.875 1 94.31 221 PRO A O 1
ATOM 1783 N N . ASN A 1 222 ? 13.047 0.358 -11.953 1 93.75 222 ASN A N 1
ATOM 1784 C CA . ASN A 1 222 ? 12.82 -0.853 -11.172 1 93.75 222 ASN A CA 1
ATOM 1785 C C . ASN A 1 222 ? 11.461 -0.832 -10.484 1 93.75 222 ASN A C 1
ATOM 1787 O O . ASN A 1 222 ? 11.25 -1.537 -9.492 1 93.75 222 ASN A O 1
ATOM 1791 N N . VAL A 1 223 ? 10.516 -0.032 -11.023 1 95.06 223 VAL A N 1
ATOM 1792 C CA . VAL A 1 223 ? 9.25 0.218 -10.352 1 95.06 223 VAL A CA 1
ATOM 1793 C C . VAL A 1 223 ? 8.453 -1.08 -10.25 1 95.06 223 VAL A C 1
ATOM 1795 O O . VAL A 1 223 ? 7.754 -1.313 -9.266 1 95.06 223 VAL A O 1
ATOM 1798 N N . VAL A 1 224 ? 8.539 -1.938 -11.242 1 95.25 224 VAL A N 1
ATOM 1799 C CA . VAL A 1 224 ? 7.812 -3.205 -11.227 1 95.25 224 VAL A CA 1
ATOM 1800 C C . VAL A 1 224 ? 8.289 -4.062 -10.062 1 95.25 224 VAL A C 1
ATOM 1802 O O . VAL A 1 224 ? 7.477 -4.594 -9.297 1 95.25 224 VAL A O 1
ATOM 1805 N N . ASP A 1 225 ? 9.562 -4.125 -9.93 1 93.12 225 ASP A N 1
ATOM 1806 C CA . ASP A 1 225 ? 10.148 -4.863 -8.82 1 93.12 225 ASP A CA 1
ATOM 1807 C C . ASP A 1 225 ? 9.758 -4.25 -7.477 1 93.12 225 ASP A C 1
ATOM 1809 O O . ASP A 1 225 ? 9.469 -4.969 -6.52 1 93.12 225 ASP A O 1
ATOM 1813 N N . ALA A 1 226 ? 9.758 -2.971 -7.453 1 93.56 226 ALA A N 1
ATOM 1814 C CA . ALA A 1 226 ? 9.422 -2.248 -6.227 1 93.56 226 ALA A CA 1
ATOM 1815 C C . ALA A 1 226 ? 7.984 -2.531 -5.797 1 93.56 226 ALA A C 1
ATOM 1817 O O . ALA A 1 226 ? 7.723 -2.797 -4.621 1 93.56 226 ALA A O 1
ATOM 1818 N N . ILE A 1 227 ? 7.094 -2.518 -6.754 1 95.5 227 ILE A N 1
ATOM 1819 C CA . ILE A 1 227 ? 5.68 -2.727 -6.469 1 95.5 227 ILE A CA 1
ATOM 1820 C C . ILE A 1 227 ? 5.449 -4.168 -6.023 1 95.5 227 ILE A C 1
ATOM 1822 O O . ILE A 1 227 ? 4.734 -4.418 -5.051 1 95.5 227 ILE A O 1
ATOM 1826 N N . ALA A 1 228 ? 6.078 -5.059 -6.711 1 94 228 ALA A N 1
ATOM 1827 C CA . ALA A 1 228 ? 5.926 -6.469 -6.352 1 94 228 ALA A CA 1
ATOM 1828 C C . ALA A 1 228 ? 6.48 -6.742 -4.957 1 94 228 ALA A C 1
ATOM 1830 O O . ALA A 1 228 ? 5.883 -7.492 -4.18 1 94 228 ALA A O 1
ATOM 1831 N N . ARG A 1 229 ? 7.613 -6.164 -4.66 1 90.88 229 ARG A N 1
ATOM 1832 C CA . ARG A 1 229 ? 8.211 -6.312 -3.338 1 90.88 229 ARG A CA 1
ATOM 1833 C C . ARG A 1 229 ? 7.301 -5.738 -2.258 1 90.88 229 ARG A C 1
ATOM 1835 O O . ARG A 1 229 ? 7.184 -6.305 -1.169 1 90.88 229 ARG A O 1
ATOM 1842 N N . LEU A 1 230 ? 6.727 -4.656 -2.539 1 93.62 230 LEU A N 1
ATOM 1843 C CA . LEU A 1 230 ? 5.762 -4.066 -1.617 1 93.62 230 LEU A CA 1
ATOM 1844 C C . LEU A 1 230 ? 4.629 -5.043 -1.322 1 93.62 230 LEU A C 1
ATOM 1846 O O . LEU A 1 230 ? 4.223 -5.199 -0.169 1 93.62 230 LEU A O 1
ATOM 1850 N N . GLY A 1 231 ? 4.094 -5.625 -2.369 1 94.69 231 GLY A N 1
ATOM 1851 C CA . GLY A 1 231 ? 3.047 -6.613 -2.176 1 94.69 231 GLY A CA 1
ATOM 1852 C C . GLY A 1 231 ? 3.445 -7.73 -1.229 1 94.69 231 GLY A C 1
ATOM 1853 O O . GLY A 1 231 ? 2.656 -8.133 -0.373 1 94.69 231 GLY A O 1
ATOM 1854 N N . GLY A 1 232 ? 4.656 -8.211 -1.419 1 91.69 232 GLY A N 1
ATOM 1855 C CA . GLY A 1 232 ? 5.172 -9.234 -0.522 1 91.69 232 GLY A CA 1
ATOM 1856 C C . GLY A 1 232 ? 5.254 -8.773 0.921 1 91.69 232 GLY A C 1
ATOM 1857 O O . GLY A 1 232 ? 4.84 -9.492 1.832 1 91.69 232 GLY A O 1
ATOM 1858 N N . SER A 1 233 ? 5.734 -7.562 1.13 1 91.5 233 SER A N 1
ATOM 1859 C CA . SER A 1 233 ? 5.844 -6.996 2.471 1 91.5 233 SER A CA 1
ATOM 1860 C C . SER A 1 233 ? 4.469 -6.805 3.105 1 91.5 233 SER A C 1
ATOM 1862 O O . SER A 1 233 ? 4.289 -7.062 4.297 1 91.5 233 SER A O 1
ATOM 1864 N N . VAL A 1 234 ? 3.574 -6.379 2.328 1 94.5 234 VAL A N 1
ATOM 1865 C CA . VAL A 1 234 ? 2.211 -6.16 2.805 1 94.5 234 VAL A CA 1
ATOM 1866 C C . VAL A 1 234 ? 1.593 -7.488 3.232 1 94.5 234 VAL A C 1
ATOM 1868 O O . VAL A 1 234 ? 0.895 -7.555 4.246 1 94.5 234 VAL A O 1
ATOM 1871 N N . SER A 1 235 ? 1.859 -8.492 2.453 1 93.62 235 SER A N 1
ATOM 1872 C CA . SER A 1 235 ? 1.332 -9.812 2.781 1 93.62 235 SER A CA 1
ATOM 1873 C C . SER A 1 235 ? 1.821 -10.273 4.148 1 93.62 235 SER A C 1
ATOM 1875 O O . SER A 1 235 ? 1.063 -10.875 4.914 1 93.62 235 SER A O 1
ATOM 1877 N N . GLU A 1 236 ? 3.049 -10.008 4.438 1 92.94 236 GLU A N 1
ATOM 1878 C CA . GLU A 1 236 ? 3.619 -10.375 5.73 1 92.94 236 GLU A CA 1
ATOM 1879 C C . GLU A 1 236 ? 2.938 -9.625 6.867 1 92.94 236 GLU A C 1
ATOM 1881 O O . GLU A 1 236 ? 2.621 -10.203 7.906 1 92.94 236 GLU A O 1
ATOM 1886 N N . ASP A 1 237 ? 2.709 -8.383 6.672 1 95.12 237 ASP A N 1
ATOM 1887 C CA . ASP A 1 237 ? 2.059 -7.559 7.688 1 95.12 237 ASP A CA 1
ATOM 1888 C C . ASP A 1 237 ? 0.605 -7.977 7.887 1 95.12 237 ASP A C 1
ATOM 1890 O O . ASP A 1 237 ? 0.122 -8.039 9.023 1 95.12 237 ASP A O 1
ATOM 1894 N N . LEU A 1 238 ? -0.004 -8.234 6.789 1 94.56 238 LEU A N 1
ATOM 1895 C CA . LEU A 1 238 ? -1.408 -8.617 6.855 1 94.56 238 LEU A CA 1
ATOM 1896 C C . LEU A 1 238 ? -1.575 -9.938 7.598 1 94.56 238 LEU A C 1
ATOM 1898 O O . LEU A 1 238 ? -2.582 -10.148 8.281 1 94.56 238 LEU A O 1
ATOM 1902 N N . ALA A 1 239 ? -0.624 -10.797 7.426 1 94.75 239 ALA A N 1
ATOM 1903 C CA . ALA A 1 239 ? -0.689 -12.062 8.148 1 94.75 239 ALA A CA 1
ATOM 1904 C C . ALA A 1 239 ? -0.738 -11.828 9.656 1 94.75 239 ALA A C 1
ATOM 1906 O O . ALA A 1 239 ? -1.488 -12.5 10.375 1 94.75 239 ALA A O 1
ATOM 1907 N N . VAL A 1 240 ? 0.015 -10.867 10.133 1 96.5 240 VAL A N 1
ATOM 1908 C CA . VAL A 1 240 ? 0.05 -10.523 11.547 1 96.5 240 VAL A CA 1
ATOM 1909 C C . VAL A 1 240 ? -1.299 -9.953 11.977 1 96.5 240 VAL A C 1
ATOM 1911 O O . VAL A 1 240 ? -1.876 -10.383 12.977 1 96.5 240 VAL A O 1
ATOM 1914 N N . ILE A 1 241 ? -1.783 -9.055 11.203 1 96.62 241 ILE A N 1
ATOM 1915 C CA . ILE A 1 241 ? -3.021 -8.359 11.531 1 96.62 241 ILE A CA 1
ATOM 1916 C C . ILE A 1 241 ? -4.195 -9.328 11.469 1 96.62 241 ILE A C 1
ATOM 1918 O O . ILE A 1 241 ? -5.098 -9.281 12.305 1 96.62 241 ILE A O 1
ATOM 1922 N N . SER A 1 242 ? -4.145 -10.164 10.461 1 95.62 242 SER A N 1
ATOM 1923 C CA . SER A 1 242 ? -5.195 -11.164 10.312 1 95.62 242 SER A CA 1
ATOM 1924 C C . SER A 1 242 ? -5.227 -12.109 11.508 1 95.62 242 SER A C 1
ATOM 1926 O O . SER A 1 242 ? -6.297 -12.43 12.031 1 95.62 242 SER A O 1
ATOM 1928 N N . ASP A 1 243 ? -4.066 -12.539 11.906 1 96.56 243 ASP A N 1
ATOM 1929 C CA . ASP A 1 243 ? -3.98 -13.43 13.062 1 96.56 243 ASP A CA 1
ATOM 1930 C C . ASP A 1 243 ? -4.523 -12.75 14.312 1 96.56 243 ASP A C 1
ATOM 1932 O O . ASP A 1 243 ? -5.266 -13.359 15.086 1 96.56 243 ASP A O 1
ATOM 1936 N N . LEU A 1 244 ? -4.195 -11.523 14.516 1 96.88 244 LEU A N 1
ATOM 1937 C CA . LEU A 1 244 ? -4.691 -10.758 15.656 1 96.88 244 LEU A CA 1
ATOM 1938 C C . LEU A 1 244 ? -6.207 -10.609 15.586 1 96.88 244 LEU A C 1
ATOM 1940 O O . LEU A 1 244 ? -6.887 -10.672 16.609 1 96.88 244 LEU A O 1
ATOM 1944 N N . THR A 1 245 ? -6.688 -10.406 14.398 1 97.25 245 THR A N 1
ATOM 1945 C CA . THR A 1 245 ? -8.125 -10.242 14.211 1 97.25 245 THR A CA 1
ATOM 1946 C C . THR A 1 245 ? -8.859 -11.539 14.547 1 97.25 245 THR A C 1
ATOM 1948 O O . THR A 1 245 ? -9.906 -11.508 15.211 1 97.25 245 THR A O 1
ATOM 1951 N N . VAL A 1 246 ? -8.305 -12.633 14.125 1 96.88 246 VAL A N 1
ATOM 1952 C CA . VAL A 1 246 ? -8.898 -13.938 14.406 1 96.88 246 VAL A CA 1
ATOM 1953 C C . VAL A 1 246 ? -8.914 -14.18 15.914 1 96.88 246 VAL A C 1
ATOM 1955 O O . VAL A 1 246 ? -9.906 -14.656 16.469 1 96.88 246 VAL A O 1
ATOM 1958 N N . GLN A 1 247 ? -7.836 -13.859 16.562 1 96.94 247 GLN A N 1
ATOM 1959 C CA . GLN A 1 247 ? -7.75 -14.016 18.016 1 96.94 247 GLN A CA 1
ATOM 1960 C C . GLN A 1 247 ? -8.766 -13.125 18.719 1 96.94 247 GLN A C 1
ATOM 1962 O O . GLN A 1 247 ? -9.414 -13.562 19.672 1 96.94 247 GLN A O 1
ATOM 1967 N N . ALA A 1 248 ? -8.883 -11.914 18.266 1 97.5 248 ALA A N 1
ATOM 1968 C CA . ALA A 1 248 ? -9.859 -10.992 18.844 1 97.5 248 ALA A CA 1
ATOM 1969 C C . ALA A 1 248 ? -11.281 -11.508 18.641 1 97.5 248 ALA A C 1
ATOM 1971 O O . ALA A 1 248 ? -12.109 -11.406 19.562 1 97.5 248 ALA A O 1
ATOM 1972 N N . PHE A 1 249 ? -11.57 -12.047 17.5 1 97 249 PHE A N 1
ATOM 1973 C CA . PHE A 1 249 ? -12.883 -12.594 17.203 1 97 249 PHE A CA 1
ATOM 1974 C C . PHE A 1 249 ? -13.234 -13.719 18.172 1 97 249 PHE A C 1
ATOM 1976 O O . PHE A 1 249 ? -14.328 -13.734 18.734 1 97 249 PHE A O 1
ATOM 1983 N N . LYS A 1 250 ? -12.266 -14.578 18.344 1 96.44 250 LYS A N 1
ATOM 1984 C CA . LYS A 1 250 ? -12.469 -15.719 19.234 1 96.44 250 LYS A CA 1
ATOM 1985 C C . LYS A 1 250 ? -12.664 -15.266 20.672 1 96.44 250 LYS A C 1
ATOM 1987 O O . LYS A 1 250 ? -13.469 -15.836 21.422 1 96.44 250 LYS A O 1
ATOM 1992 N N . ARG A 1 251 ? -12.023 -14.25 21.031 1 96.88 251 ARG A N 1
ATOM 1993 C CA . ARG A 1 251 ? -12.031 -13.789 22.422 1 96.88 251 ARG A CA 1
ATOM 1994 C C . ARG A 1 251 ? -13.273 -12.945 22.703 1 96.88 251 ARG A C 1
ATOM 1996 O O . ARG A 1 251 ? -13.844 -13.023 23.797 1 96.88 251 ARG A O 1
ATOM 2003 N N . LEU A 1 252 ? -13.711 -12.141 21.719 1 97.06 252 LEU A N 1
ATOM 2004 C CA . LEU A 1 252 ? -14.664 -11.078 22.016 1 97.06 252 LEU A CA 1
ATOM 2005 C C . LEU A 1 252 ? -16.062 -11.453 21.562 1 97.06 252 LEU A C 1
ATOM 2007 O O . LEU A 1 252 ? -17.047 -10.883 22.016 1 97.06 252 LEU A O 1
ATOM 2011 N N . VAL A 1 253 ? -16.141 -12.352 20.594 1 96.38 253 VAL A N 1
ATOM 2012 C CA . VAL A 1 253 ? -17.422 -12.602 19.953 1 96.38 253 VAL A CA 1
ATOM 2013 C C . VAL A 1 253 ? -18.016 -13.906 20.484 1 96.38 253 VAL A C 1
ATOM 2015 O O . VAL A 1 253 ? -17.359 -14.945 20.469 1 96.38 253 VAL A O 1
ATOM 2018 N N . THR A 1 254 ? -19.234 -13.812 20.953 1 95.5 254 THR A N 1
ATOM 2019 C CA . THR A 1 254 ? -20 -14.992 21.328 1 95.5 254 THR A CA 1
ATOM 2020 C C . THR A 1 254 ? -21.094 -15.281 20.297 1 95.5 254 THR A C 1
ATOM 2022 O O . THR A 1 254 ? -21.797 -14.375 19.859 1 95.5 254 THR A O 1
ATOM 2025 N N . ILE A 1 255 ? -21.172 -16.469 19.922 1 92.62 255 ILE A N 1
ATOM 2026 C CA . ILE A 1 255 ? -22.156 -16.875 18.906 1 92.62 255 ILE A CA 1
ATOM 2027 C C . ILE A 1 255 ? -23.219 -17.75 19.547 1 92.62 255 ILE A C 1
ATOM 2029 O O . ILE A 1 255 ? -22.906 -18.766 20.172 1 92.62 255 ILE A O 1
ATOM 2033 N N . ASP A 1 256 ? -24.469 -17.281 19.484 1 87.94 256 ASP A N 1
ATOM 2034 C CA . ASP A 1 256 ? -25.625 -18.031 19.953 1 87.94 256 ASP A CA 1
ATOM 2035 C C . ASP A 1 256 ? -26.75 -18.016 18.922 1 87.94 256 ASP A C 1
ATOM 2037 O O . ASP A 1 256 ? -27.328 -16.969 18.641 1 87.94 256 ASP A O 1
ATOM 2041 N N . LYS A 1 257 ? -27.328 -19.172 18.594 1 82.69 257 LYS A N 1
ATOM 2042 C CA . LYS A 1 257 ? -28.469 -19.328 17.688 1 82.69 257 LYS A CA 1
ATOM 2043 C C . LYS A 1 257 ? -28.375 -18.344 16.516 1 82.69 257 LYS A C 1
ATOM 2045 O O . LYS A 1 257 ? -29.328 -17.594 16.25 1 82.69 257 LYS A O 1
ATOM 2050 N N . ASN A 1 258 ? -27.312 -18.062 15.844 1 81.31 258 ASN A N 1
ATOM 2051 C CA . ASN A 1 258 ? -27.078 -17.266 14.648 1 81.31 258 ASN A CA 1
ATOM 2052 C C . ASN A 1 258 ? -26.938 -15.781 14.977 1 81.31 258 ASN A C 1
ATOM 2054 O O . ASN A 1 258 ? -27.109 -14.93 14.109 1 81.31 258 ASN A O 1
ATOM 2058 N N . GLU A 1 259 ? -26.875 -15.578 16.203 1 90.88 259 GLU A N 1
ATOM 2059 C CA . GLU A 1 259 ? -26.641 -14.219 16.688 1 90.88 259 GLU A CA 1
ATOM 2060 C C . GLU A 1 259 ? -25.234 -14.078 17.281 1 90.88 259 GLU A C 1
ATOM 2062 O O . GLU A 1 259 ? -24.766 -14.977 17.984 1 90.88 259 GLU A O 1
ATOM 2067 N N . MET A 1 260 ? -24.672 -13 16.938 1 94.94 260 MET A N 1
ATOM 2068 C CA . MET A 1 260 ? -23.359 -12.711 17.5 1 94.94 260 MET A CA 1
ATOM 2069 C C . MET A 1 260 ? -23.438 -11.539 18.484 1 94.94 260 MET A C 1
ATOM 2071 O O . MET A 1 260 ? -24.172 -10.578 18.25 1 94.94 260 MET A O 1
ATOM 2075 N N . ARG A 1 261 ? -22.703 -11.703 19.578 1 95.25 261 ARG A N 1
ATOM 2076 C CA . ARG A 1 261 ? -22.672 -10.664 20.609 1 95.25 261 ARG A CA 1
ATOM 2077 C C . ARG A 1 261 ? -21.234 -10.312 20.969 1 95.25 261 ARG A C 1
ATOM 2079 O O . ARG A 1 261 ? -20.359 -11.188 21.016 1 95.25 261 ARG A O 1
ATOM 2086 N N . LEU A 1 262 ? -21.062 -9.047 21.156 1 94.88 262 LEU A N 1
ATOM 2087 C CA . LEU A 1 262 ? -19.75 -8.641 21.656 1 94.88 262 LEU A CA 1
ATOM 2088 C C . LEU A 1 262 ? -19.859 -7.43 22.578 1 94.88 262 LEU A C 1
ATOM 2090 O O . LEU A 1 262 ? -20.844 -6.688 22.516 1 94.88 262 LEU A O 1
ATOM 2094 N N . SER A 1 263 ? -18.922 -7.285 23.484 1 94.94 263 SER A N 1
ATOM 2095 C CA . SER A 1 263 ? -18.859 -6.184 24.438 1 94.94 263 SER A CA 1
ATOM 2096 C C . SER A 1 263 ? -18.266 -4.93 23.797 1 94.94 263 SER A C 1
ATOM 2098 O O . SER A 1 263 ? -17.188 -4.98 23.203 1 94.94 263 SER A O 1
ATOM 2100 N N . ARG A 1 264 ? -18.906 -3.805 23.969 1 93.94 264 ARG A N 1
ATOM 2101 C CA . ARG A 1 264 ? -18.422 -2.514 23.484 1 93.94 264 ARG A CA 1
ATOM 2102 C C . ARG A 1 264 ? -17.094 -2.15 24.141 1 93.94 264 ARG A C 1
ATOM 2104 O O . ARG A 1 264 ? -16.156 -1.728 23.469 1 93.94 264 ARG A O 1
ATOM 2111 N N . ARG A 1 265 ? -17.094 -2.283 25.406 1 93.75 265 ARG A N 1
ATOM 2112 C CA . ARG A 1 265 ? -15.922 -1.908 26.188 1 93.75 265 ARG A CA 1
ATOM 2113 C C . ARG A 1 265 ? -14.703 -2.74 25.797 1 93.75 265 ARG A C 1
ATOM 2115 O O . ARG A 1 265 ? -13.602 -2.213 25.672 1 93.75 265 ARG A O 1
ATOM 2122 N N . ALA A 1 266 ? -14.953 -4.023 25.625 1 95.62 266 ALA A N 1
ATOM 2123 C CA . ALA A 1 266 ? -13.859 -4.91 25.234 1 95.62 266 ALA A CA 1
ATOM 2124 C C . ALA A 1 266 ? -13.359 -4.586 23.828 1 95.62 266 ALA A C 1
ATOM 2126 O O . ALA A 1 266 ? -12.148 -4.594 23.578 1 95.62 266 ALA A O 1
ATOM 2127 N N . LEU A 1 267 ? -14.266 -4.273 22.938 1 95.81 267 LEU A N 1
ATOM 2128 C CA . LEU A 1 267 ? -13.922 -3.949 21.562 1 95.81 267 LEU A CA 1
ATOM 2129 C C . LEU A 1 267 ? -13.117 -2.654 21.5 1 95.81 267 LEU A C 1
ATOM 2131 O O . LEU A 1 267 ? -12.188 -2.537 20.688 1 95.81 267 LEU A O 1
ATOM 2135 N N . ARG A 1 268 ? -13.414 -1.718 22.297 1 94 268 ARG A N 1
ATOM 2136 C CA . ARG A 1 268 ? -12.766 -0.41 22.312 1 94 268 ARG A CA 1
ATOM 2137 C C . ARG A 1 268 ? -11.297 -0.534 22.688 1 94 268 ARG A C 1
ATOM 2139 O O . ARG A 1 268 ? -10.484 0.329 22.344 1 94 268 ARG A O 1
ATOM 2146 N N . LYS A 1 269 ? -10.945 -1.581 23.375 1 94.81 269 LYS A N 1
ATOM 2147 C CA . LYS A 1 269 ? -9.562 -1.797 23.797 1 94.81 269 LYS A CA 1
ATOM 2148 C C . LYS A 1 269 ? -8.703 -2.309 22.641 1 94.81 269 LYS A C 1
ATOM 2150 O O . LYS A 1 269 ? -7.473 -2.23 22.703 1 94.81 269 LYS A O 1
ATOM 2155 N N . GLU A 1 270 ? -9.391 -2.828 21.656 1 96.19 270 GLU A N 1
ATOM 2156 C CA . GLU A 1 270 ? -8.648 -3.303 20.484 1 96.19 270 GLU A CA 1
ATOM 2157 C C . GLU A 1 270 ? -8.211 -2.141 19.594 1 96.19 270 GLU A C 1
ATOM 2159 O O . GLU A 1 270 ? -8.922 -1.137 19.484 1 96.19 270 GLU A O 1
ATOM 2164 N N . PRO A 1 271 ? -7.039 -2.266 18.969 1 95.38 271 PRO A N 1
ATOM 2165 C CA . PRO A 1 271 ? -6.648 -1.243 18 1 95.38 271 PRO A CA 1
ATOM 2166 C C . PRO A 1 271 ? -7.684 -1.065 16.891 1 95.38 271 PRO A C 1
ATOM 2168 O O . PRO A 1 271 ? -8.336 -2.029 16.484 1 95.38 271 PRO A O 1
ATOM 2171 N N . LEU A 1 272 ? -7.75 0.119 16.375 1 94 272 LEU A N 1
ATOM 2172 C CA . LEU A 1 272 ? -8.742 0.462 15.375 1 94 272 LEU A CA 1
ATOM 2173 C C . LEU A 1 272 ? -8.641 -0.472 14.172 1 94 272 LEU A C 1
ATOM 2175 O O . LEU A 1 272 ? -9.664 -0.879 13.609 1 94 272 LEU A O 1
ATOM 2179 N N . ALA A 1 273 ? -7.434 -0.811 13.742 1 95.06 273 ALA A N 1
ATOM 2180 C CA . ALA A 1 273 ? -7.215 -1.709 12.609 1 95.06 273 ALA A CA 1
ATOM 2181 C C . ALA A 1 273 ? -7.898 -3.055 12.844 1 95.06 273 ALA A C 1
ATOM 2183 O O . ALA A 1 273 ? -8.453 -3.643 11.914 1 95.06 273 ALA A O 1
ATOM 2184 N N . ILE A 1 274 ? -7.863 -3.484 14.055 1 97.06 274 ILE A N 1
ATOM 2185 C CA . ILE A 1 274 ? -8.445 -4.77 14.414 1 97.06 274 ILE A CA 1
ATOM 2186 C C . ILE A 1 274 ? -9.969 -4.641 14.508 1 97.06 274 ILE A C 1
ATOM 2188 O O . ILE A 1 274 ? -10.695 -5.523 14.047 1 97.06 274 ILE A O 1
ATOM 2192 N N . GLN A 1 275 ? -10.445 -3.527 15.086 1 96.12 275 GLN A N 1
ATOM 2193 C CA . GLN A 1 275 ? -11.883 -3.295 15.164 1 96.12 275 GLN A CA 1
ATOM 2194 C C . GLN A 1 275 ? -12.531 -3.359 13.789 1 96.12 275 GLN A C 1
ATOM 2196 O O . GLN A 1 275 ? -13.555 -4.027 13.602 1 96.12 275 GLN A O 1
ATOM 2201 N N . ARG A 1 276 ? -11.953 -2.701 12.883 1 94.44 276 ARG A N 1
ATOM 2202 C CA . ARG A 1 276 ? -12.508 -2.611 11.539 1 94.44 276 ARG A CA 1
ATOM 2203 C C . ARG A 1 276 ? -12.578 -3.984 10.883 1 94.44 276 ARG A C 1
ATOM 2205 O O . ARG A 1 276 ? -13.586 -4.34 10.273 1 94.44 276 ARG A O 1
ATOM 2212 N N . ARG A 1 277 ? -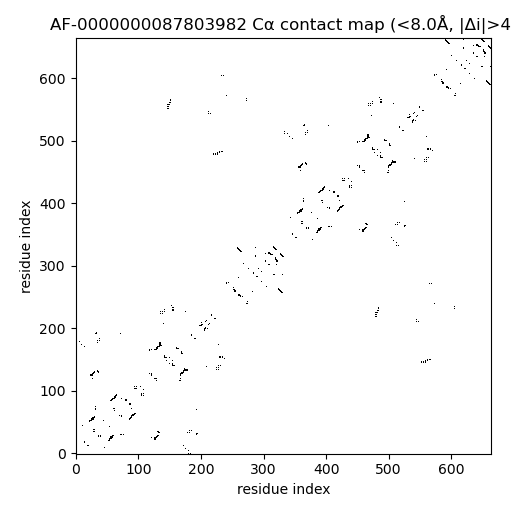11.531 -4.73 10.961 1 95.31 277 ARG A N 1
ATOM 2213 C CA . ARG A 1 277 ? -11.484 -6.055 10.352 1 95.31 277 ARG A CA 1
ATOM 2214 C C . ARG A 1 277 ? -12.391 -7.035 11.094 1 95.31 277 ARG A C 1
ATOM 2216 O O . ARG A 1 277 ? -12.961 -7.941 10.484 1 95.31 277 ARG A O 1
ATOM 2223 N N . LEU A 1 278 ? -12.5 -6.836 12.414 1 96.19 278 LEU A N 1
ATOM 2224 C CA . LEU A 1 278 ? -13.406 -7.66 13.203 1 96.19 278 LEU A CA 1
ATOM 2225 C C . LEU A 1 278 ? -14.852 -7.48 12.742 1 96.19 278 LEU A C 1
ATOM 2227 O O . LEU A 1 278 ? -15.586 -8.461 12.586 1 96.19 278 LEU A O 1
ATOM 2231 N N . TRP A 1 279 ? -15.219 -6.23 12.477 1 95.12 279 TRP A N 1
ATOM 2232 C CA . TRP A 1 279 ? -16.562 -5.949 11.984 1 95.12 279 TRP A CA 1
ATOM 2233 C C . TRP A 1 279 ? -16.797 -6.621 10.641 1 95.12 279 TRP A C 1
ATOM 2235 O O . TRP A 1 279 ? -17.859 -7.219 10.406 1 95.12 279 TRP A O 1
ATOM 2245 N N . GLN A 1 280 ? -15.859 -6.504 9.797 1 94.62 280 GLN A N 1
ATOM 2246 C CA . GLN A 1 280 ? -15.984 -7.125 8.484 1 94.62 280 GLN A CA 1
ATOM 2247 C C . GLN A 1 280 ? -16.125 -8.641 8.602 1 94.62 280 GLN A C 1
ATOM 2249 O O . GLN A 1 280 ? -16.938 -9.25 7.898 1 94.62 280 GLN A O 1
ATOM 2254 N N . ARG A 1 281 ? -15.344 -9.203 9.422 1 93.38 281 ARG A N 1
ATOM 2255 C CA . ARG A 1 281 ? -15.422 -10.648 9.641 1 93.38 281 ARG A CA 1
ATOM 2256 C C . ARG A 1 281 ? -16.781 -11.047 10.18 1 93.38 281 ARG A C 1
ATOM 2258 O O . ARG A 1 281 ? -17.375 -12.039 9.727 1 93.38 281 ARG A O 1
ATOM 2265 N N . LEU A 1 282 ? -17.281 -10.289 11.117 1 93.19 282 LEU A N 1
ATOM 2266 C CA . LEU A 1 282 ? -18.578 -10.547 11.719 1 93.19 282 LEU A CA 1
ATOM 2267 C C . LEU A 1 282 ? -19.688 -10.539 10.656 1 93.19 282 LEU A C 1
ATOM 2269 O O . LEU A 1 282 ? -20.469 -11.492 10.57 1 93.19 282 LEU A O 1
ATOM 2273 N N . VAL A 1 283 ? -19.672 -9.555 9.867 1 92.56 283 VAL A N 1
ATOM 2274 C CA . VAL A 1 283 ? -20.734 -9.391 8.891 1 92.56 283 VAL A CA 1
ATOM 2275 C C . VAL A 1 283 ? -20.609 -10.453 7.801 1 92.56 283 VAL A C 1
ATOM 2277 O O . VAL A 1 283 ? -21.625 -11 7.348 1 92.56 283 VAL A O 1
ATOM 2280 N N . SER A 1 284 ? -19.391 -10.719 7.422 1 91 284 SER A N 1
ATOM 2281 C CA . SER A 1 284 ? -19.188 -11.688 6.348 1 91 284 SER A CA 1
ATOM 2282 C C . SER A 1 284 ? -19.547 -13.102 6.797 1 91 284 SER A C 1
ATOM 2284 O O . SER A 1 284 ? -19.891 -13.945 5.973 1 91 284 SER A O 1
ATOM 2286 N N . SER A 1 285 ? -19.422 -13.336 8.109 1 88.94 285 SER A N 1
ATOM 2287 C CA . SER A 1 285 ? -19.781 -14.641 8.648 1 88.94 285 SER A CA 1
ATOM 2288 C C . SER A 1 285 ? -21.297 -14.875 8.555 1 88.94 285 SER A C 1
ATOM 2290 O O . SER A 1 285 ? -21.75 -16.016 8.539 1 88.94 285 SER A O 1
ATOM 2292 N N . ILE A 1 286 ? -22.016 -13.844 8.508 1 88.5 286 ILE A N 1
ATOM 2293 C CA . ILE A 1 286 ? -23.469 -13.922 8.391 1 88.5 286 ILE A CA 1
ATOM 2294 C C . ILE A 1 286 ? -23.875 -13.891 6.918 1 88.5 286 ILE A C 1
ATOM 2296 O O . ILE A 1 286 ? -24.703 -14.703 6.48 1 88.5 286 ILE A O 1
ATOM 2300 N N . ASP A 1 287 ? -23.281 -12.938 6.254 1 88.5 287 ASP A N 1
ATOM 2301 C CA . ASP A 1 287 ? -23.516 -12.766 4.82 1 88.5 287 ASP A CA 1
ATOM 2302 C C . ASP A 1 287 ? -22.219 -12.469 4.082 1 88.5 287 ASP A C 1
ATOM 2304 O O . ASP A 1 287 ? -21.734 -11.336 4.094 1 88.5 287 ASP A O 1
ATOM 2308 N N . SER A 1 288 ? -21.703 -13.422 3.33 1 86.31 288 SER A N 1
ATOM 2309 C CA . SER A 1 288 ? -20.391 -13.352 2.703 1 86.31 288 SER A CA 1
ATOM 2310 C C . SER A 1 288 ? -20.375 -12.312 1.59 1 86.31 288 SER A C 1
ATOM 2312 O O . SER A 1 288 ? -19.297 -11.883 1.153 1 86.31 288 SER A O 1
ATOM 2314 N N . ASP A 1 289 ? -21.484 -11.805 1.147 1 85.31 289 ASP A N 1
ATOM 2315 C CA . ASP A 1 289 ? -21.547 -10.867 0.028 1 85.31 289 ASP A CA 1
ATOM 2316 C C . ASP A 1 289 ? -21.453 -9.422 0.511 1 85.31 289 ASP A C 1
ATOM 2318 O O . ASP A 1 289 ? -21.328 -8.5 -0.297 1 85.31 289 ASP A O 1
ATOM 2322 N N . ILE A 1 290 ? -21.484 -9.32 1.816 1 88.06 290 ILE A N 1
ATOM 2323 C CA . ILE A 1 290 ? -21.5 -7.957 2.34 1 88.06 290 ILE A CA 1
ATOM 2324 C C . ILE A 1 290 ? -20.062 -7.473 2.568 1 88.06 290 ILE A C 1
ATOM 2326 O O . ILE A 1 290 ? -19.266 -8.164 3.203 1 88.06 290 ILE A O 1
ATOM 2330 N N . THR A 1 291 ? -19.75 -6.371 2.004 1 88.12 291 THR A N 1
ATOM 2331 C CA . THR A 1 291 ? -18.531 -5.621 2.277 1 88.12 291 THR A CA 1
ATOM 2332 C C . THR A 1 291 ? -18.859 -4.262 2.889 1 88.12 291 THR A C 1
ATOM 2334 O O . THR A 1 291 ? -19.594 -3.473 2.301 1 88.12 291 THR A O 1
ATOM 2337 N N . LEU A 1 292 ? -18.312 -4.02 4.027 1 90.31 292 LEU A N 1
ATOM 2338 C CA . LEU A 1 292 ? -18.609 -2.771 4.723 1 90.31 292 LEU A CA 1
ATOM 2339 C C . LEU A 1 292 ? -17.969 -1.589 4.004 1 90.31 292 LEU A C 1
ATOM 2341 O O . LEU A 1 292 ? -16.797 -1.652 3.611 1 90.31 292 LEU A O 1
ATOM 2345 N N . THR A 1 293 ? -18.75 -0.59 3.814 1 85.25 293 THR A N 1
ATOM 2346 C CA . THR A 1 293 ? -18.234 0.66 3.262 1 85.25 293 THR A CA 1
ATOM 2347 C C . THR A 1 293 ? -17.609 1.516 4.355 1 85.25 293 THR A C 1
ATOM 2349 O O . THR A 1 293 ? -17.703 1.194 5.539 1 85.25 293 THR A O 1
ATOM 2352 N N . THR A 1 294 ? -16.969 2.59 3.889 1 81 294 THR A N 1
ATOM 2353 C CA . THR A 1 294 ? -16.406 3.531 4.844 1 81 294 THR A CA 1
ATOM 2354 C C . THR A 1 294 ? -17.484 4.125 5.738 1 81 294 THR A C 1
ATOM 2356 O O . THR A 1 294 ? -17.266 4.34 6.934 1 81 294 THR A O 1
ATOM 2359 N N . ALA A 1 295 ? -18.578 4.344 5.098 1 82.94 295 ALA A N 1
ATOM 2360 C CA . ALA A 1 295 ? -19.688 4.906 5.848 1 82.94 295 ALA A CA 1
ATOM 2361 C C . ALA A 1 295 ? -20.172 3.934 6.926 1 82.94 295 ALA A C 1
ATOM 2363 O O . ALA A 1 295 ? -20.469 4.344 8.055 1 82.94 295 ALA A O 1
ATOM 2364 N N . HIS A 1 296 ? -20.25 2.652 6.602 1 90.75 296 HIS A N 1
ATOM 2365 C CA . HIS A 1 296 ? -20.609 1.629 7.578 1 90.75 296 HIS A CA 1
ATOM 2366 C C . HIS A 1 296 ? -19.609 1.602 8.734 1 90.75 296 HIS A C 1
ATOM 2368 O O . HIS A 1 296 ? -20 1.556 9.898 1 90.75 296 HIS A O 1
ATOM 2374 N N . GLN A 1 297 ? -18.406 1.7 8.367 1 88.75 297 GLN A N 1
ATOM 2375 C CA . GLN A 1 297 ? -17.328 1.623 9.352 1 88.75 297 GLN A CA 1
ATOM 2376 C C . GLN A 1 297 ? -17.375 2.803 10.32 1 88.75 297 GLN A C 1
ATOM 2378 O O . GLN A 1 297 ? -17.125 2.643 11.516 1 88.75 297 GLN A O 1
ATOM 2383 N N . GLU A 1 298 ? -17.609 3.955 9.781 1 85.38 298 GLU A N 1
ATOM 2384 C CA . GLU A 1 298 ? -17.703 5.145 10.617 1 85.38 298 GLU A CA 1
ATOM 2385 C C . GLU A 1 298 ? -18.891 5.055 11.586 1 85.38 298 GLU A C 1
ATOM 2387 O O . GLU A 1 298 ? -18.781 5.465 12.742 1 85.38 298 GLU A O 1
ATOM 2392 N N . GLN A 1 299 ? -19.969 4.555 11.102 1 87.12 299 GLN A N 1
ATOM 2393 C CA . GLN A 1 299 ? -21.141 4.367 11.953 1 87.12 299 GLN A CA 1
ATOM 2394 C C . GLN A 1 299 ? -20.844 3.381 13.078 1 87.12 299 GLN A C 1
ATOM 2396 O O . GLN A 1 299 ? -21.234 3.607 14.227 1 87.12 299 GLN A O 1
ATOM 2401 N N . LEU A 1 300 ? -20.188 2.377 12.719 1 91.06 300 LEU A N 1
ATOM 2402 C CA . LEU A 1 300 ? -19.844 1.351 13.695 1 91.06 300 LEU A CA 1
ATOM 2403 C C . LEU A 1 300 ? -18.859 1.896 14.734 1 91.06 300 LEU A C 1
ATOM 2405 O O . LEU A 1 300 ? -18.984 1.581 15.922 1 91.06 300 LEU A O 1
ATOM 2409 N N . LEU A 1 301 ? -17.969 2.688 14.266 1 89.12 301 LEU A N 1
ATOM 2410 C CA . LEU A 1 301 ? -17.016 3.328 15.172 1 89.12 301 LEU A CA 1
ATOM 2411 C C . LEU A 1 301 ? -17.734 4.227 16.172 1 89.12 301 LEU A C 1
ATOM 2413 O O . LEU A 1 301 ? -17.375 4.258 17.344 1 89.12 301 LEU A O 1
ATOM 2417 N N . ASP A 1 302 ? -18.672 4.91 15.664 1 87.38 302 ASP A N 1
ATOM 2418 C CA . ASP A 1 302 ? -19.453 5.809 16.5 1 87.38 302 ASP A CA 1
ATOM 2419 C C . ASP A 1 302 ? -20.203 5.035 17.594 1 87.38 302 ASP A C 1
ATOM 2421 O O . ASP A 1 302 ? -20.266 5.469 18.734 1 87.38 302 ASP A O 1
ATOM 2425 N N . ILE A 1 303 ? -20.734 3.969 17.266 1 87.5 303 ILE A N 1
ATOM 2426 C CA . ILE A 1 303 ? -21.5 3.135 18.188 1 87.5 303 ILE A CA 1
ATOM 2427 C C . ILE A 1 303 ? -20.578 2.662 19.312 1 87.5 303 ILE A C 1
ATOM 2429 O O . ILE A 1 303 ? -20.984 2.631 20.484 1 87.5 303 ILE A O 1
ATOM 2433 N N . VAL A 1 304 ? -19.391 2.322 19 1 90.25 304 VAL A N 1
ATOM 2434 C CA . VAL A 1 304 ? -18.453 1.784 19.969 1 90.25 304 VAL A CA 1
ATOM 2435 C C . VAL A 1 304 ? -17.969 2.896 20.906 1 90.25 304 VAL A C 1
ATOM 2437 O O . VAL A 1 304 ? -17.844 2.684 22.109 1 90.25 304 VAL A O 1
ATOM 2440 N N . ASN A 1 305 ? -17.844 4.082 20.391 1 87.44 305 ASN A N 1
ATOM 2441 C CA . ASN A 1 305 ? -17.203 5.145 21.156 1 87.44 305 ASN A CA 1
ATOM 2442 C C . ASN A 1 305 ? -18.219 5.949 21.953 1 87.44 305 ASN A C 1
ATOM 2444 O O . ASN A 1 305 ? -17.891 6.5 23.016 1 87.44 305 ASN A O 1
ATOM 2448 N N . THR A 1 306 ? -19.406 6.195 21.531 1 83.88 306 THR A N 1
ATOM 2449 C CA . THR A 1 306 ? -20.391 7.043 22.203 1 83.88 306 THR A CA 1
ATOM 2450 C C . THR A 1 306 ? -21.188 6.234 23.219 1 83.88 306 THR A C 1
ATOM 2452 O O . THR A 1 306 ? -21.719 6.793 24.188 1 83.88 306 THR A O 1
ATOM 2455 N N . GLY A 1 307 ? -21.328 4.973 23.047 1 78.62 307 GLY A N 1
ATOM 2456 C CA . GLY A 1 307 ? -22.094 4.141 23.969 1 78.62 307 GLY A CA 1
ATOM 2457 C C . GLY A 1 307 ? -23.594 4.316 23.828 1 78.62 307 GLY A C 1
ATOM 2458 O O . GLY A 1 307 ? -24.359 3.787 24.641 1 78.62 307 GLY A O 1
ATOM 2459 N N . GLU A 1 308 ? -23.984 5.09 22.938 1 82.56 308 GLU A N 1
ATOM 2460 C CA . GLU A 1 308 ? -25.406 5.324 22.734 1 82.56 308 GLU A CA 1
ATOM 2461 C C . GLU A 1 308 ? -26.109 4.082 22.172 1 82.56 308 GLU A C 1
ATOM 2463 O O . GLU A 1 308 ? -25.484 3.285 21.469 1 82.56 308 GLU A O 1
ATOM 2468 N N . ALA A 1 309 ? -27.422 3.963 22.688 1 86.94 309 ALA A N 1
ATOM 2469 C CA . ALA A 1 309 ? -28.203 2.896 22.078 1 86.94 309 ALA A CA 1
ATOM 2470 C C . ALA A 1 309 ? -28.531 3.221 20.609 1 86.94 309 ALA A C 1
ATOM 2472 O O . ALA A 1 309 ? -28.906 4.355 20.297 1 86.94 309 ALA A O 1
ATOM 2473 N N . LYS A 1 310 ? -28.203 2.277 19.766 1 88.44 310 LYS A N 1
ATOM 2474 C CA . LYS A 1 310 ? -28.422 2.504 18.344 1 88.44 310 LYS A CA 1
ATOM 2475 C C . LYS A 1 310 ? -28.719 1.193 17.609 1 88.44 310 LYS A C 1
ATOM 2477 O O . LYS A 1 310 ? -28.203 0.138 18 1 88.44 310 LYS A O 1
ATOM 2482 N N . THR A 1 311 ? -29.672 1.286 16.672 1 88.81 311 THR A N 1
ATOM 2483 C CA . THR A 1 311 ? -29.969 0.176 15.781 1 88.81 311 THR A CA 1
ATOM 2484 C C . THR A 1 311 ? -29.797 0.591 14.328 1 88.81 311 THR A C 1
ATOM 2486 O O . THR A 1 311 ? -30.219 1.675 13.922 1 88.81 311 THR A O 1
ATOM 2489 N N . PHE A 1 312 ? -29 -0.216 13.641 1 86.06 312 PHE A N 1
ATOM 2490 C CA . PHE A 1 312 ? -28.984 0.072 12.211 1 86.06 312 PHE A CA 1
ATOM 2491 C C . PHE A 1 312 ? -28.844 -1.211 11.406 1 86.06 312 PHE A C 1
ATOM 2493 O O . PHE A 1 312 ? -28.484 -2.256 11.945 1 86.06 312 PHE A O 1
ATOM 2500 N N . THR A 1 313 ? -29.297 -1.078 10.219 1 88.5 313 THR A N 1
ATOM 2501 C CA . THR A 1 313 ? -29.359 -2.227 9.32 1 88.5 313 THR A CA 1
ATOM 2502 C C . THR A 1 313 ? -28.375 -2.053 8.156 1 88.5 313 THR A C 1
ATOM 2504 O O . THR A 1 313 ? -28.266 -0.966 7.586 1 88.5 313 THR A O 1
ATOM 2507 N N . ILE A 1 314 ? -27.656 -3.066 7.922 1 89.81 314 ILE A N 1
ATOM 2508 C CA . ILE A 1 314 ? -26.797 -3.154 6.75 1 89.81 314 ILE A CA 1
ATOM 2509 C C . ILE A 1 314 ? -27.25 -4.309 5.859 1 89.81 314 ILE A C 1
ATOM 2511 O O . ILE A 1 314 ? -26.875 -5.461 6.09 1 89.81 314 ILE A O 1
ATOM 2515 N N . LYS A 1 315 ? -27.922 -3.975 4.844 1 89.31 315 LYS A N 1
ATOM 2516 C CA . LYS A 1 315 ? -28.5 -4.977 3.951 1 89.31 315 LYS A CA 1
ATOM 2517 C C . LYS A 1 315 ? -29.297 -6.016 4.734 1 89.31 315 LYS A C 1
ATOM 2519 O O . LYS A 1 315 ? -30.281 -5.676 5.402 1 89.31 315 LYS A O 1
ATOM 2524 N N . SER A 1 316 ? -28.812 -7.195 4.914 1 88.62 316 SER A N 1
ATOM 2525 C CA . SER A 1 316 ? -29.547 -8.289 5.555 1 88.62 316 SER A CA 1
ATOM 2526 C C . SER A 1 316 ? -29.141 -8.43 7.02 1 88.62 316 SER A C 1
ATOM 2528 O O . SER A 1 316 ? -29.594 -9.352 7.703 1 88.62 316 SER A O 1
ATOM 2530 N N . ILE A 1 317 ? -28.359 -7.496 7.504 1 92 317 ILE A N 1
ATOM 2531 C CA . ILE A 1 317 ? -27.812 -7.641 8.852 1 92 317 ILE A CA 1
ATOM 2532 C C . ILE A 1 317 ? -28.328 -6.508 9.734 1 92 317 ILE A C 1
ATOM 2534 O O . ILE A 1 317 ? -28.406 -5.355 9.297 1 92 317 ILE A O 1
ATOM 2538 N N . LYS A 1 318 ? -28.719 -6.879 10.93 1 93.12 318 LYS A N 1
ATOM 2539 C CA . LYS A 1 318 ? -29.141 -5.91 11.938 1 93.12 318 LYS A CA 1
ATOM 2540 C C . LYS A 1 318 ? -28.109 -5.797 13.055 1 93.12 318 LYS A C 1
ATOM 2542 O O . LYS A 1 318 ? -27.578 -6.809 13.523 1 93.12 318 LYS A O 1
ATOM 2547 N N . VAL A 1 319 ? -27.75 -4.574 13.406 1 93.06 319 VAL A N 1
ATOM 2548 C CA . VAL A 1 319 ? -26.828 -4.285 14.5 1 93.06 319 VAL A CA 1
ATOM 2549 C C . VAL A 1 319 ? -27.547 -3.48 15.578 1 93.06 319 VAL A C 1
ATOM 2551 O O . VAL A 1 319 ? -28.078 -2.4 15.312 1 93.06 319 VAL A O 1
ATOM 2554 N N . ILE A 1 320 ? -27.531 -4.059 16.781 1 93.12 320 ILE A N 1
ATOM 2555 C CA . ILE A 1 320 ? -28.172 -3.391 17.906 1 93.12 320 ILE A CA 1
ATOM 2556 C C . ILE A 1 320 ? -27.172 -3.189 19.031 1 93.12 320 ILE A C 1
ATOM 2558 O O . ILE A 1 320 ? -26.516 -4.141 19.484 1 93.12 320 ILE A O 1
ATOM 2562 N N . ALA A 1 321 ? -27.031 -1.981 19.375 1 92.69 321 ALA A N 1
ATOM 2563 C CA . ALA A 1 321 ? -26.156 -1.664 20.5 1 92.69 321 ALA A CA 1
ATOM 2564 C C . ALA A 1 321 ? -26.969 -1.152 21.688 1 92.69 321 ALA A C 1
ATOM 2566 O O . ALA A 1 321 ? -27.766 -0.227 21.547 1 92.69 321 ALA A O 1
ATOM 2567 N N . GLN A 1 322 ? -26.812 -1.853 22.766 1 90 322 GLN A N 1
ATOM 2568 C CA . GLN A 1 322 ? -27.422 -1.47 24.031 1 90 322 GLN A CA 1
ATOM 2569 C C . GLN A 1 322 ? -26.453 -1.653 25.203 1 90 322 GLN A C 1
ATOM 2571 O O . GLN A 1 322 ? -25.953 -2.754 25.422 1 90 322 GLN A O 1
ATOM 2576 N N . CYS A 1 323 ? -26.234 -0.562 25.859 1 89.88 323 CYS A N 1
ATOM 2577 C CA . CYS A 1 323 ? -25.281 -0.579 26.953 1 89.88 323 CYS A CA 1
ATOM 2578 C C . CYS A 1 323 ? -23.922 -1.095 26.484 1 89.88 323 CYS A C 1
ATOM 2580 O O . CYS A 1 323 ? -23.359 -0.59 25.516 1 89.88 323 CYS A O 1
ATOM 2582 N N . ASP A 1 324 ? -23.453 -2.193 27.047 1 92.56 324 ASP A N 1
ATOM 2583 C CA . ASP A 1 324 ? -22.125 -2.691 26.703 1 92.56 324 ASP A CA 1
ATOM 2584 C C . ASP A 1 324 ? -22.219 -3.814 25.672 1 92.56 324 ASP A C 1
ATOM 2586 O O . ASP A 1 324 ? -21.188 -4.375 25.266 1 92.56 324 ASP A O 1
ATOM 2590 N N . THR A 1 325 ? -23.469 -3.982 25.219 1 93.56 325 THR A N 1
ATOM 2591 C CA . THR A 1 325 ? -23.625 -5.145 24.359 1 93.56 325 THR A CA 1
ATOM 2592 C C . THR A 1 325 ? -24.016 -4.719 22.938 1 93.56 325 THR A C 1
ATOM 2594 O O . THR A 1 325 ? -24.922 -3.898 22.75 1 93.56 325 THR A O 1
ATOM 2597 N N . ILE A 1 326 ? -23.312 -5.277 22.047 1 94.56 326 ILE A N 1
ATOM 2598 C CA . ILE A 1 326 ? -23.672 -5.129 20.641 1 94.56 326 ILE A CA 1
ATOM 2599 C C . ILE A 1 326 ? -24.109 -6.48 20.078 1 94.56 326 ILE A C 1
ATOM 2601 O O . ILE A 1 326 ? -23.391 -7.477 20.203 1 94.56 326 ILE A O 1
ATOM 2605 N N . LYS A 1 327 ? -25.266 -6.484 19.5 1 94.12 327 LYS A N 1
ATOM 2606 C CA . LYS A 1 327 ? -25.797 -7.688 18.859 1 94.12 327 LYS A CA 1
ATOM 2607 C C . LYS A 1 327 ? -25.828 -7.543 17.344 1 94.12 327 LYS A C 1
ATOM 2609 O O . LYS A 1 327 ? -26.172 -6.484 16.812 1 94.12 327 LYS A O 1
ATOM 2614 N N . VAL A 1 328 ? -25.391 -8.555 16.688 1 93.69 328 VAL A N 1
ATOM 2615 C CA . VAL A 1 328 ? -25.375 -8.602 15.227 1 93.69 328 VAL A CA 1
ATOM 2616 C C . VAL A 1 328 ? -26.047 -9.883 14.75 1 93.69 328 VAL A C 1
ATOM 2618 O O . VAL A 1 328 ? -25.672 -10.984 15.156 1 93.69 328 VAL A O 1
ATOM 2621 N N . TYR A 1 329 ? -27.047 -9.75 13.922 1 91.25 329 TYR A N 1
ATOM 2622 C CA . TYR A 1 329 ? -27.75 -10.938 13.438 1 91.25 329 TYR A CA 1
ATOM 2623 C C . TYR A 1 329 ? -28.406 -10.664 12.102 1 91.25 329 TYR A C 1
ATOM 2625 O O . TYR A 1 329 ? -28.5 -9.516 11.664 1 91.25 329 TYR A O 1
ATOM 2633 N N . CYS A 1 330 ? -28.703 -11.758 11.352 1 89.06 330 CYS A N 1
ATOM 2634 C CA . CYS A 1 330 ? -29.406 -11.648 10.078 1 89.06 330 CYS A CA 1
ATOM 2635 C C . CYS A 1 330 ? -30.844 -11.172 10.281 1 89.06 330 CYS A C 1
ATOM 2637 O O . CYS A 1 330 ? -31.547 -11.672 11.164 1 89.06 330 CYS A O 1
ATOM 2639 N N . LYS A 1 331 ? -31.156 -10.203 9.438 1 80.5 331 LYS A N 1
ATOM 2640 C CA . LYS A 1 331 ? -32.531 -9.68 9.5 1 80.5 331 LYS A CA 1
ATOM 2641 C C . LYS A 1 331 ? -33.531 -10.703 8.977 1 80.5 331 LYS A C 1
ATOM 2643 O O . LYS A 1 331 ? -33.312 -11.289 7.91 1 80.5 331 LYS A O 1
ATOM 2648 N N . HIS A 1 332 ? -34.094 -11.578 9.742 1 65.31 332 HIS A N 1
ATOM 2649 C CA . HIS A 1 332 ? -35.125 -12.469 9.242 1 65.31 332 HIS A CA 1
ATOM 2650 C C . HIS A 1 332 ? -36.219 -11.68 8.539 1 65.31 332 HIS A C 1
ATOM 2652 O O . HIS A 1 332 ? -36.5 -10.531 8.891 1 65.31 332 HIS A O 1
ATOM 2658 N N . MET B 1 1 ? -19.719 25.438 -2.795 1 67.38 1 MET B N 1
ATOM 2659 C CA . MET B 1 1 ? -18.969 24.609 -1.853 1 67.38 1 MET B CA 1
ATOM 2660 C C . MET B 1 1 ? -19.469 24.812 -0.428 1 67.38 1 MET B C 1
ATOM 2662 O O . MET B 1 1 ? -19.859 25.922 -0.06 1 67.38 1 MET B O 1
ATOM 2666 N N . ASN B 1 2 ? -19.609 23.75 0.242 1 82.88 2 ASN B N 1
ATOM 2667 C CA . ASN B 1 2 ? -20.031 23.859 1.634 1 82.88 2 ASN B CA 1
ATOM 2668 C C . ASN B 1 2 ? -18.859 24.156 2.557 1 82.88 2 ASN B C 1
ATOM 2670 O O . ASN B 1 2 ? -18.141 23.25 2.963 1 82.88 2 ASN B O 1
ATOM 2674 N N . VAL B 1 3 ? -18.609 25.5 2.758 1 87.19 3 VAL B N 1
ATOM 2675 C CA . VAL B 1 3 ? -17.5 26 3.564 1 87.19 3 VAL B CA 1
ATOM 2676 C C . VAL B 1 3 ? -17.578 25.406 4.965 1 87.19 3 VAL B C 1
ATOM 2678 O O . VAL B 1 3 ? -16.547 25.062 5.555 1 87.19 3 VAL B O 1
ATOM 2681 N N . LYS B 1 4 ? -18.734 25.234 5.438 1 90.38 4 LYS B N 1
ATOM 2682 C CA . LYS B 1 4 ? -18.922 24.656 6.766 1 90.38 4 LYS B CA 1
ATOM 2683 C C . LYS B 1 4 ? -18.359 23.234 6.836 1 90.38 4 LYS B C 1
ATOM 2685 O O . LYS B 1 4 ? -17.734 22.859 7.828 1 90.38 4 LYS B O 1
ATOM 2690 N N . GLU B 1 5 ? -18.547 22.562 5.789 1 91.94 5 GLU B N 1
ATOM 2691 C CA . GLU B 1 5 ? -18.047 21.203 5.734 1 91.94 5 GLU B CA 1
ATOM 2692 C C . GLU B 1 5 ? -16.531 21.172 5.684 1 91.94 5 GLU B C 1
ATOM 2694 O O . GLU B 1 5 ? -15.898 20.297 6.293 1 91.94 5 GLU B O 1
ATOM 2699 N N . LEU B 1 6 ? -15.977 22.125 4.922 1 94.88 6 LEU B N 1
ATOM 2700 C CA . LEU B 1 6 ? -14.523 22.234 4.82 1 94.88 6 LEU B CA 1
ATOM 2701 C C . LEU B 1 6 ? -13.906 22.516 6.184 1 94.88 6 LEU B C 1
ATOM 2703 O O . LEU B 1 6 ? -12.938 21.875 6.582 1 94.88 6 LEU B O 1
ATOM 2707 N N . ILE B 1 7 ? -14.516 23.422 6.922 1 95.06 7 ILE B N 1
ATOM 2708 C CA . ILE B 1 7 ? -14.039 23.797 8.25 1 95.06 7 ILE B CA 1
ATOM 2709 C C . ILE B 1 7 ? -14.156 22.625 9.203 1 95.06 7 ILE B C 1
ATOM 2711 O O . ILE B 1 7 ? -13.25 22.375 10.008 1 95.06 7 ILE B O 1
ATOM 2715 N N . ARG B 1 8 ? -15.188 21.891 9.047 1 93.25 8 ARG B N 1
ATOM 2716 C CA . ARG B 1 8 ? -15.398 20.734 9.898 1 93.25 8 ARG B CA 1
ATOM 2717 C C . ARG B 1 8 ? -14.328 19.672 9.648 1 93.25 8 ARG B C 1
ATOM 2719 O O . ARG B 1 8 ? -13.836 19.047 10.586 1 93.25 8 ARG B O 1
ATOM 2726 N N . THR B 1 9 ? -14 19.469 8.43 1 93.56 9 THR B N 1
ATOM 2727 C CA . THR B 1 9 ? -12.984 18.5 8.055 1 93.56 9 THR B CA 1
ATOM 2728 C C . THR B 1 9 ? -11.633 18.875 8.648 1 93.56 9 THR B C 1
ATOM 2730 O O . THR B 1 9 ? -10.953 18.031 9.234 1 93.56 9 THR B O 1
ATOM 2733 N N . ILE B 1 10 ? -11.266 20.094 8.539 1 96.75 10 ILE B N 1
ATOM 2734 C CA . ILE B 1 10 ? -9.984 20.562 9.047 1 96.75 10 ILE B CA 1
ATOM 2735 C C . ILE B 1 10 ? -9.984 20.5 10.578 1 96.75 10 ILE B C 1
ATOM 2737 O O . ILE B 1 10 ? -9.008 20.047 11.18 1 96.75 10 ILE B O 1
ATOM 2741 N N . ASN B 1 11 ? -11.078 20.906 11.141 1 95.44 11 ASN B N 1
ATOM 2742 C CA . ASN B 1 11 ? -11.172 20.875 12.602 1 95.44 11 ASN B CA 1
ATOM 2743 C C . ASN B 1 11 ? -11.086 19.453 13.133 1 95.44 11 ASN B C 1
ATOM 2745 O O . ASN B 1 11 ? -10.531 19.219 14.219 1 95.44 11 ASN B O 1
ATOM 2749 N N . HIS B 1 12 ? -11.672 18.578 12.422 1 91.44 12 HIS B N 1
ATOM 2750 C CA . HIS B 1 12 ? -11.57 17.172 12.82 1 91.44 12 HIS B CA 1
ATOM 2751 C C . HIS B 1 12 ? -10.117 16.719 12.867 1 91.44 12 HIS B C 1
ATOM 2753 O O . HIS B 1 12 ? -9.695 16.062 13.828 1 91.44 12 HIS B O 1
ATOM 2759 N N . THR B 1 13 ? -9.336 17.062 11.891 1 93.81 13 THR B N 1
ATOM 2760 C CA . THR B 1 13 ? -7.918 16.719 11.844 1 93.81 13 THR B CA 1
ATOM 2761 C C . THR B 1 13 ? -7.168 17.359 13.008 1 93.81 13 THR B C 1
ATOM 2763 O O . THR B 1 13 ? -6.387 16.688 13.688 1 93.81 13 THR B O 1
ATOM 2766 N N . LEU B 1 14 ? -7.457 18.609 13.258 1 96.31 14 LEU B N 1
ATOM 2767 C CA . LEU B 1 14 ? -6.77 19.328 14.312 1 96.31 14 LEU B CA 1
ATOM 2768 C C . LEU B 1 14 ? -7.109 18.75 15.68 1 96.31 14 LEU B C 1
ATOM 2770 O O . LEU B 1 14 ? -6.223 18.562 16.516 1 96.31 14 LEU B O 1
ATOM 2774 N N . LYS B 1 15 ? -8.344 18.391 15.883 1 92.94 15 LYS B N 1
ATOM 2775 C CA . LYS B 1 15 ? -8.789 17.844 17.156 1 92.94 15 LYS B CA 1
ATOM 2776 C C . LYS B 1 15 ? -8.219 16.453 17.391 1 92.94 15 LYS B C 1
ATOM 2778 O O . LYS B 1 15 ? -7.777 16.125 18.5 1 92.94 15 LYS B O 1
ATOM 2783 N N . SER B 1 16 ? -8.25 15.664 16.375 1 88.88 16 SER B N 1
ATOM 2784 C CA . SER B 1 16 ? -7.777 14.289 16.469 1 88.88 16 SER B CA 1
ATOM 2785 C C . SER B 1 16 ? -6.297 14.234 16.844 1 88.88 16 SER B C 1
ATOM 2787 O O . SER B 1 16 ? -5.832 13.258 17.438 1 88.88 16 SER B O 1
ATOM 2789 N N . HIS B 1 17 ? -5.555 15.297 16.562 1 93.31 17 HIS B N 1
ATOM 2790 C CA . HIS B 1 17 ? -4.125 15.336 16.844 1 93.31 17 HIS B CA 1
ATOM 2791 C C . HIS B 1 17 ? -3.814 16.312 17.969 1 93.31 17 HIS B C 1
ATOM 2793 O O . HIS B 1 17 ? -2.648 16.641 18.203 1 93.31 17 HIS B O 1
ATOM 2799 N N . ASN B 1 18 ? -4.84 16.875 18.547 1 94.81 18 ASN B N 1
ATOM 2800 C CA . ASN B 1 18 ? -4.703 17.828 19.625 1 94.81 18 ASN B CA 1
ATOM 2801 C C . ASN B 1 18 ? -3.854 19.031 19.219 1 94.81 18 ASN B C 1
ATOM 2803 O O . ASN B 1 18 ? -2.918 19.406 19.922 1 94.81 18 ASN B O 1
ATOM 2807 N N . LEU B 1 19 ? -4.238 19.531 18.062 1 97.06 19 LEU B N 1
ATOM 2808 C CA . LEU B 1 19 ? -3.443 20.625 17.516 1 97.06 19 LEU B CA 1
ATOM 2809 C C . LEU B 1 19 ? -4.16 21.953 17.672 1 97.06 19 LEU B C 1
ATOM 2811 O O . LEU B 1 19 ? -5.391 22 17.703 1 97.06 19 LEU B O 1
ATOM 2815 N N . PHE B 1 20 ? -3.355 22.984 17.812 1 97.19 20 PHE B N 1
ATOM 2816 C CA . PHE B 1 20 ? -3.785 24.375 17.859 1 97.19 20 PHE B CA 1
ATOM 2817 C C . PHE B 1 20 ? -4.77 24.609 19 1 97.19 20 PHE B C 1
ATOM 2819 O O . PHE B 1 20 ? -5.895 25.062 18.781 1 97.19 20 PHE B O 1
ATOM 2826 N N . PRO B 1 21 ? -4.336 24.359 20.172 1 95.19 21 PRO B N 1
ATOM 2827 C CA . PRO B 1 21 ? -5.172 24.734 21.312 1 95.19 21 PRO B CA 1
ATOM 2828 C C . PRO B 1 21 ? -5.418 26.234 21.391 1 95.19 21 PRO B C 1
ATOM 2830 O O . PRO B 1 21 ? -4.941 26.984 20.531 1 95.19 21 PRO B O 1
ATOM 2833 N N . GLU B 1 22 ? -6.133 26.594 22.406 1 94.81 22 GLU B N 1
ATOM 2834 C CA . GLU B 1 22 ? -6.508 27.984 22.562 1 94.81 22 GLU B CA 1
ATOM 2835 C C . GLU B 1 22 ? -5.273 28.891 22.641 1 94.81 22 GLU B C 1
ATOM 2837 O O . GLU B 1 22 ? -4.301 28.562 23.312 1 94.81 22 GLU B O 1
ATOM 2842 N N . ASN B 1 23 ? -5.312 29.969 21.906 1 94.56 23 ASN B N 1
ATOM 2843 C CA . ASN B 1 23 ? -4.309 31.031 21.906 1 94.56 23 ASN B CA 1
ATOM 2844 C C . ASN B 1 23 ? -2.975 30.547 21.344 1 94.56 23 ASN B C 1
ATOM 2846 O O . ASN B 1 23 ? -1.912 30.984 21.797 1 94.56 23 ASN B O 1
ATOM 2850 N N . SER B 1 24 ? -3.021 29.578 20.484 1 97.38 24 SER B N 1
ATOM 2851 C CA . SER B 1 24 ? -1.813 29.062 19.844 1 97.38 24 SER B CA 1
ATOM 2852 C C . SER B 1 24 ? -1.162 30.109 18.953 1 97.38 24 SER B C 1
ATOM 2854 O O . SER B 1 24 ? -1.85 30.953 18.375 1 97.38 24 SER B O 1
ATOM 2856 N N . ARG B 1 25 ? 0.124 30.078 18.891 1 98.56 25 ARG B N 1
ATOM 2857 C CA . ARG B 1 25 ? 0.908 30.891 17.969 1 98.56 25 ARG B CA 1
ATOM 2858 C C . ARG B 1 25 ? 1.36 30.094 16.75 1 98.56 25 ARG B C 1
ATOM 2860 O O . ARG B 1 25 ? 2.131 29.141 16.891 1 98.56 25 ARG B O 1
ATOM 2867 N N . ILE B 1 26 ? 0.923 30.516 15.617 1 98.69 26 ILE B N 1
ATOM 2868 C CA . ILE B 1 26 ? 1.087 29.688 14.43 1 98.69 26 ILE B CA 1
ATOM 2869 C C . ILE B 1 26 ? 1.824 30.469 13.344 1 98.69 26 ILE B C 1
ATOM 2871 O O . ILE B 1 26 ? 1.375 31.547 12.93 1 98.69 26 ILE B O 1
ATOM 2875 N N . LEU B 1 27 ? 2.961 29.984 12.906 1 98.75 27 LEU B N 1
ATOM 2876 C CA . LEU B 1 27 ? 3.668 30.531 11.758 1 98.75 27 LEU B CA 1
ATOM 2877 C C . LEU B 1 27 ? 3.23 29.844 10.469 1 98.75 27 LEU B C 1
ATOM 2879 O O . LEU B 1 27 ? 3.467 28.656 10.289 1 98.75 27 LEU B O 1
ATOM 2883 N N . VAL B 1 28 ? 2.607 30.562 9.578 1 98.44 28 VAL B N 1
ATOM 2884 C CA . VAL B 1 28 ? 2.1 30 8.328 1 98.44 28 VAL B CA 1
ATOM 2885 C C . VAL B 1 28 ? 3.115 30.234 7.211 1 98.44 28 VAL B C 1
ATOM 2887 O O . VAL B 1 28 ? 3.486 31.359 6.922 1 98.44 28 VAL B O 1
ATOM 2890 N N . ALA B 1 29 ? 3.58 29.125 6.668 1 96.88 29 ALA B N 1
ATOM 2891 C CA . ALA B 1 29 ? 4.363 29.25 5.441 1 96.88 29 ALA B CA 1
ATOM 2892 C C . ALA B 1 29 ? 3.463 29.531 4.242 1 96.88 29 ALA B C 1
ATOM 2894 O O . ALA B 1 29 ? 2.736 28.656 3.775 1 96.88 29 ALA B O 1
ATOM 2895 N N . CYS B 1 30 ? 3.559 30.703 3.709 1 93.81 30 CYS B N 1
ATOM 2896 C CA . CYS B 1 30 ? 2.635 31.156 2.674 1 93.81 30 CYS B CA 1
ATOM 2897 C C . CYS B 1 30 ? 3.387 31.594 1.424 1 93.81 30 CYS B C 1
ATOM 2899 O O . CYS B 1 30 ? 4.129 32.594 1.454 1 93.81 30 CYS B O 1
ATOM 2901 N N . SER B 1 31 ? 3.176 30.922 0.389 1 88.44 31 SER B N 1
ATOM 2902 C CA . SER B 1 31 ? 3.846 31.25 -0.864 1 88.44 31 SER B CA 1
ATOM 2903 C C . SER B 1 31 ? 3.07 32.312 -1.644 1 88.44 31 SER B C 1
ATOM 2905 O O . SER B 1 31 ? 3.59 32.875 -2.598 1 88.44 31 SER B O 1
ATOM 2907 N N . GLY B 1 32 ? 1.861 32.531 -1.232 1 88.69 32 GLY B N 1
ATOM 2908 C CA . GLY B 1 32 ? 1 33.438 -1.993 1 88.69 32 GLY B CA 1
ATOM 2909 C C . GLY B 1 32 ? 0.125 32.719 -2.996 1 88.69 32 GLY B C 1
ATOM 2910 O O . GLY B 1 32 ? -0.792 33.281 -3.572 1 88.69 32 GLY B O 1
ATOM 2911 N N . GLY B 1 33 ? 0.42 31.453 -3.184 1 90.81 33 GLY B N 1
ATOM 2912 C CA . GLY B 1 33 ? -0.409 30.641 -4.062 1 90.81 33 GLY B CA 1
ATOM 2913 C C . GLY B 1 33 ? -1.757 30.297 -3.459 1 90.81 33 GLY B C 1
ATOM 2914 O O . GLY B 1 33 ? -2.031 30.625 -2.303 1 90.81 33 GLY B O 1
ATOM 2915 N N . PRO B 1 34 ? -2.578 29.672 -4.164 1 93.69 34 PRO B N 1
ATOM 2916 C CA . PRO B 1 34 ? -3.953 29.406 -3.73 1 93.69 34 PRO B CA 1
ATOM 2917 C C . PRO B 1 34 ? -4.023 28.562 -2.463 1 93.69 34 PRO B C 1
ATOM 2919 O O . PRO B 1 34 ? -4.816 28.844 -1.563 1 93.69 34 PRO B O 1
ATOM 2922 N N . ASP B 1 35 ? -3.158 27.594 -2.328 1 95.06 35 ASP B N 1
ATOM 2923 C CA . ASP B 1 35 ? -3.234 26.672 -1.193 1 95.06 35 ASP B CA 1
ATOM 2924 C C . ASP B 1 35 ? -2.822 27.375 0.102 1 95.06 35 ASP B C 1
ATOM 2926 O O . ASP B 1 35 ? -3.51 27.266 1.118 1 95.06 35 ASP B O 1
ATOM 2930 N N . SER B 1 36 ? -1.717 28.078 0.018 1 95.62 36 SER B N 1
ATOM 2931 C CA . SER B 1 36 ? -1.206 28.734 1.216 1 95.62 36 SER B CA 1
ATOM 2932 C C . SER B 1 36 ? -2.105 29.891 1.636 1 95.62 36 SER B C 1
ATOM 2934 O O . SER B 1 36 ? -2.303 30.141 2.828 1 95.62 36 SER B O 1
ATOM 2936 N N . MET B 1 37 ? -2.637 30.578 0.66 1 95.38 37 MET B N 1
ATOM 2937 C CA . MET B 1 37 ? -3.584 31.64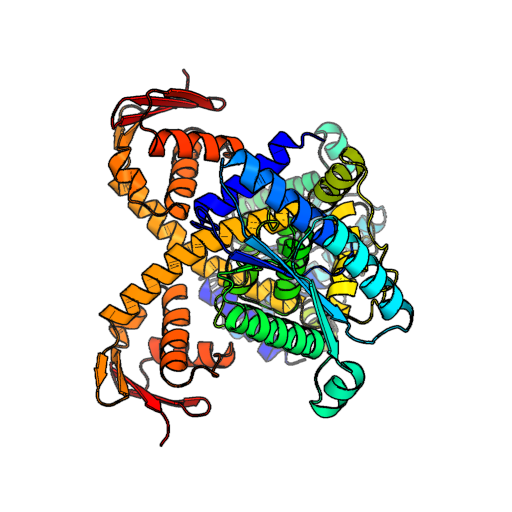1 0.976 1 95.38 37 MET B CA 1
ATOM 2938 C C . MET B 1 37 ? -4.844 31.078 1.619 1 95.38 37 MET B C 1
ATOM 2940 O O . MET B 1 37 ? -5.367 31.641 2.58 1 95.38 37 MET B O 1
ATOM 2944 N N . ALA B 1 38 ? -5.336 29.984 1.042 1 96.69 38 ALA B N 1
ATOM 2945 C CA . ALA B 1 38 ? -6.5 29.344 1.632 1 96.69 38 ALA B CA 1
ATOM 2946 C C . ALA B 1 38 ? -6.234 28.938 3.08 1 96.69 38 ALA B C 1
ATOM 2948 O O . ALA B 1 38 ? -7.086 29.141 3.951 1 96.69 38 ALA B O 1
ATOM 2949 N N . LEU B 1 39 ? -5.055 28.375 3.297 1 97.69 39 LEU B N 1
ATOM 2950 C CA . LEU B 1 39 ? -4.688 27.953 4.645 1 97.69 39 LEU B CA 1
ATOM 2951 C C . LEU B 1 39 ? -4.734 29.141 5.609 1 97.69 39 LEU B C 1
ATOM 2953 O O . LEU B 1 39 ? -5.277 29.016 6.711 1 97.69 39 LEU B O 1
ATOM 2957 N N . LEU B 1 40 ? -4.152 30.25 5.215 1 96.94 40 LEU B N 1
ATOM 2958 C CA . LEU B 1 40 ? -4.09 31.453 6.035 1 96.94 40 LEU B CA 1
ATOM 2959 C C . LEU B 1 40 ? -5.484 31.875 6.492 1 96.94 40 LEU B C 1
ATOM 2961 O O . LEU B 1 40 ? -5.715 32.094 7.684 1 96.94 40 LEU B O 1
ATOM 2965 N N . TYR B 1 41 ? -6.438 31.906 5.613 1 96.44 41 TYR B N 1
ATOM 2966 C CA . TYR B 1 41 ? -7.785 32.375 5.926 1 96.44 41 TYR B CA 1
ATOM 2967 C C . TYR B 1 41 ? -8.578 31.297 6.664 1 96.44 41 TYR B C 1
ATOM 2969 O O . TYR B 1 41 ? -9.367 31.609 7.559 1 96.44 41 TYR B O 1
ATOM 2977 N N . LEU B 1 42 ? -8.344 30.062 6.293 1 97.19 42 LEU B N 1
ATOM 2978 C CA . LEU B 1 42 ? -9.039 28.969 6.957 1 97.19 42 LEU B CA 1
ATOM 2979 C C . LEU B 1 42 ? -8.68 28.922 8.438 1 97.19 42 LEU B C 1
ATOM 2981 O O . LEU B 1 42 ? -9.523 28.594 9.273 1 97.19 42 LEU B O 1
ATOM 2985 N N . LEU B 1 43 ? -7.422 29.219 8.727 1 96.88 43 LEU B N 1
ATOM 2986 C CA . LEU B 1 43 ? -7.004 29.219 10.125 1 96.88 43 LEU B CA 1
ATOM 2987 C C . LEU B 1 43 ? -7.77 30.281 10.922 1 96.88 43 LEU B C 1
ATOM 2989 O O . LEU B 1 43 ? -8.094 30.062 12.094 1 96.88 43 LEU B O 1
ATOM 2993 N N . GLN B 1 44 ? -8.023 31.359 10.305 1 94.94 44 GLN B N 1
ATOM 2994 C CA . GLN B 1 44 ? -8.828 32.406 10.953 1 94.94 44 GLN B CA 1
ATOM 2995 C C . GLN B 1 44 ? -10.266 31.922 11.156 1 94.94 44 GLN B C 1
ATOM 2997 O O . GLN B 1 44 ? -10.852 32.125 12.227 1 94.94 44 GLN B O 1
ATOM 3002 N N . ASP B 1 45 ? -10.836 31.297 10.141 1 95.69 45 ASP B N 1
ATOM 3003 C CA . ASP B 1 45 ? -12.188 30.75 10.242 1 95.69 45 ASP B CA 1
ATOM 3004 C C . ASP B 1 45 ? -12.273 29.688 11.336 1 95.69 45 ASP B C 1
ATOM 3006 O O . ASP B 1 45 ? -13.273 29.594 12.047 1 95.69 45 ASP B O 1
ATOM 3010 N N . ILE B 1 46 ? -11.234 28.891 11.391 1 96.38 46 ILE B N 1
ATOM 3011 C CA . ILE B 1 46 ? -11.195 27.828 12.391 1 96.38 46 ILE B CA 1
ATOM 3012 C C . ILE B 1 46 ? -11.133 28.438 13.789 1 96.38 46 ILE B C 1
ATOM 3014 O O . ILE B 1 46 ? -11.781 27.953 14.719 1 96.38 46 ILE B O 1
ATOM 3018 N N . ALA B 1 47 ? -10.336 29.469 13.969 1 95.94 47 ALA B N 1
ATOM 3019 C CA . ALA B 1 47 ? -10.266 30.172 15.25 1 95.94 47 ALA B CA 1
ATOM 3020 C C . ALA B 1 47 ? -11.648 30.672 15.68 1 95.94 47 ALA B C 1
ATOM 3022 O O . ALA B 1 47 ? -12.039 30.516 16.844 1 95.94 47 ALA B O 1
ATOM 3023 N N . THR B 1 48 ? -12.391 31.203 14.734 1 95 48 THR B N 1
ATOM 3024 C CA . THR B 1 48 ? -13.742 31.688 15 1 95 48 THR B CA 1
ATOM 3025 C C . THR B 1 48 ? -14.664 30.516 15.375 1 95 48 THR B C 1
ATOM 3027 O O . THR B 1 48 ? -15.422 30.609 16.328 1 95 48 THR B O 1
ATOM 3030 N N . HIS B 1 49 ? -14.539 29.469 14.609 1 94.69 49 HIS B N 1
ATOM 3031 C CA . HIS B 1 49 ? -15.344 28.281 14.844 1 94.69 49 HIS B CA 1
ATOM 3032 C C . HIS B 1 49 ? -15.094 27.703 16.234 1 94.69 49 HIS B C 1
ATOM 3034 O O . HIS B 1 49 ? -16.031 27.234 16.891 1 94.69 49 HIS B O 1
ATOM 3040 N N . ARG B 1 50 ? -13.859 27.797 16.609 1 95.25 50 ARG B N 1
ATOM 3041 C CA . ARG B 1 50 ? -13.461 27.219 17.891 1 95.25 50 ARG B CA 1
ATOM 3042 C C . ARG B 1 50 ? -13.586 28.234 19.016 1 95.25 50 ARG B C 1
ATOM 3044 O O . ARG B 1 50 ? -13.211 27.953 20.156 1 95.25 50 ARG B O 1
ATOM 3051 N N . HIS B 1 51 ? -14.023 29.391 18.734 1 95.19 51 HIS B N 1
ATOM 3052 C CA . HIS B 1 51 ? -14.195 30.484 19.688 1 95.19 51 HIS B CA 1
ATOM 3053 C C . HIS B 1 51 ? -12.898 30.766 20.438 1 95.19 51 HIS B C 1
ATOM 3055 O O . HIS B 1 51 ? -12.875 30.828 21.672 1 95.19 51 HIS B O 1
ATOM 3061 N N . THR B 1 52 ? -11.875 30.844 19.656 1 95.62 52 THR B N 1
ATOM 3062 C CA . THR B 1 52 ? -10.562 31.172 20.203 1 95.62 52 THR B CA 1
ATOM 3063 C C . THR B 1 52 ? -9.844 32.188 19.297 1 95.62 52 THR B C 1
ATOM 3065 O O . THR B 1 52 ? -10.43 32.688 18.344 1 95.62 52 THR B O 1
ATOM 3068 N N . THR B 1 53 ? -8.586 32.531 19.781 1 94.62 53 THR B N 1
ATOM 3069 C CA . THR B 1 53 ? -7.746 33.438 18.984 1 94.62 53 THR B CA 1
ATOM 3070 C C . THR B 1 53 ? -6.375 32.812 18.734 1 94.62 53 THR B C 1
ATOM 3072 O O . THR B 1 53 ? -5.777 32.25 19.656 1 94.62 53 THR B O 1
ATOM 3075 N N . TYR B 1 54 ? -6.016 32.844 17.547 1 97.12 54 TYR B N 1
ATOM 3076 C CA . TYR B 1 54 ? -4.664 32.438 17.203 1 97.12 54 TYR B CA 1
ATOM 3077 C C . TYR B 1 54 ? -3.777 33.625 16.891 1 97.12 54 TYR B C 1
ATOM 3079 O O . TYR B 1 54 ? -4.242 34.625 16.328 1 97.12 54 TYR B O 1
ATOM 3087 N N . LYS B 1 55 ? -2.588 33.594 17.344 1 97.5 55 LYS B N 1
ATOM 3088 C CA . LYS B 1 55 ? -1.571 34.531 16.875 1 97.5 55 LYS B CA 1
ATOM 3089 C C . LYS B 1 55 ? -0.865 33.969 15.633 1 97.5 55 LYS B C 1
ATOM 3091 O O . LYS B 1 55 ? 0.008 33.125 15.734 1 97.5 55 LYS B O 1
ATOM 3096 N N . ILE B 1 56 ? -1.178 34.625 14.523 1 98 56 ILE B N 1
ATOM 3097 C CA . ILE B 1 56 ? -0.703 34.062 13.258 1 98 56 ILE B CA 1
ATOM 3098 C C . ILE B 1 56 ? 0.409 34.969 12.703 1 98 56 ILE B C 1
ATOM 3100 O O . ILE B 1 56 ? 0.313 36.188 12.75 1 98 56 ILE B O 1
ATOM 3104 N N . GLY B 1 57 ? 1.491 34.375 12.352 1 98.25 57 GLY B N 1
ATOM 3105 C CA . GLY B 1 57 ? 2.516 35 11.531 1 98.25 57 GLY B CA 1
ATOM 3106 C C . GLY B 1 57 ? 2.641 34.406 10.148 1 98.25 57 GLY B C 1
ATOM 3107 O O . GLY B 1 57 ? 2.275 33.25 9.945 1 98.25 57 GLY B O 1
ATOM 3108 N N . VAL B 1 58 ? 3.08 35.188 9.18 1 98.25 58 VAL B N 1
ATOM 3109 C CA . VAL B 1 58 ? 3.199 34.719 7.805 1 98.25 58 VAL B CA 1
ATOM 3110 C C . VAL B 1 58 ? 4.66 34.781 7.363 1 98.25 58 VAL B C 1
ATOM 3112 O O . VAL B 1 58 ? 5.332 35.812 7.559 1 98.25 58 VAL B O 1
ATOM 3115 N N . ALA B 1 59 ? 5.109 33.719 6.859 1 97.38 59 ALA B N 1
ATOM 3116 C CA . ALA B 1 59 ? 6.492 33.625 6.391 1 97.38 59 ALA B CA 1
ATOM 3117 C C . ALA B 1 59 ? 6.555 33.156 4.949 1 97.38 59 ALA B C 1
ATOM 3119 O O . ALA B 1 59 ? 5.785 32.281 4.551 1 97.38 59 ALA B O 1
ATOM 3120 N N . ILE B 1 60 ? 7.477 33.688 4.188 1 94.19 60 ILE B N 1
ATOM 3121 C CA . ILE B 1 60 ? 7.676 33.25 2.803 1 94.19 60 ILE B CA 1
ATOM 3122 C C . ILE B 1 60 ? 9.172 33.188 2.502 1 94.19 60 ILE B C 1
ATOM 3124 O O . ILE B 1 60 ? 9.953 34 2.967 1 94.19 60 ILE B O 1
ATOM 3128 N N . VAL B 1 61 ? 9.477 32.062 1.857 1 88.38 61 VAL B N 1
ATOM 3129 C CA . VAL B 1 61 ? 10.852 31.906 1.385 1 88.38 61 VAL B CA 1
ATOM 3130 C C . VAL B 1 61 ? 10.898 32.062 -0.133 1 88.38 61 VAL B C 1
ATOM 3132 O O . VAL B 1 61 ? 10.148 31.406 -0.856 1 88.38 61 VAL B O 1
ATOM 3135 N N . ASP B 1 62 ? 11.641 32.969 -0.582 1 82.81 62 ASP B N 1
ATOM 3136 C CA . ASP B 1 62 ? 11.891 33.156 -2.01 1 82.81 62 ASP B CA 1
ATOM 3137 C C . ASP B 1 62 ? 13.109 32.344 -2.457 1 82.81 62 ASP B C 1
ATOM 3139 O O . ASP B 1 62 ? 14.242 32.625 -2.051 1 82.81 62 ASP B O 1
ATOM 3143 N N . HIS B 1 63 ? 12.852 31.438 -3.26 1 72.25 63 HIS B N 1
ATOM 3144 C CA . HIS B 1 63 ? 13.914 30.531 -3.682 1 72.25 63 HIS B CA 1
ATOM 3145 C C . HIS B 1 63 ? 14.703 31.109 -4.852 1 72.25 63 HIS B C 1
ATOM 3147 O O . HIS B 1 63 ? 15.68 30.516 -5.312 1 72.25 63 HIS B O 1
ATOM 3153 N N . CYS B 1 64 ? 14.391 32.344 -5.18 1 62.31 64 CYS B N 1
ATOM 3154 C CA . CYS B 1 64 ? 15.078 33.125 -6.195 1 62.31 64 CYS B CA 1
ATOM 3155 C C . CYS B 1 64 ? 15.203 32.344 -7.5 1 62.31 64 CYS B C 1
ATOM 3157 O O . CYS B 1 64 ? 16.234 32.406 -8.164 1 62.31 64 CYS B O 1
ATOM 3159 N N . ILE B 1 65 ? 14.266 31.562 -7.73 1 56.03 65 ILE B N 1
ATOM 3160 C CA . ILE B 1 65 ? 14.367 30.766 -8.945 1 56.03 65 ILE B CA 1
ATOM 3161 C C . ILE B 1 65 ? 13.961 31.609 -10.156 1 56.03 65 ILE B C 1
ATOM 3163 O O . ILE B 1 65 ? 14.539 31.484 -11.234 1 56.03 65 ILE B O 1
ATOM 3167 N N . ARG B 1 66 ? 12.984 32.656 -9.859 1 58.88 66 ARG B N 1
ATOM 3168 C CA . ARG B 1 66 ? 12.516 33.531 -10.945 1 58.88 66 ARG B CA 1
ATOM 3169 C C . ARG B 1 66 ? 12.469 34.969 -10.516 1 58.88 66 ARG B C 1
ATOM 3171 O O . ARG B 1 66 ? 12.219 35.281 -9.344 1 58.88 66 ARG B O 1
ATOM 3178 N N . PRO B 1 67 ? 12.781 35.75 -11.477 1 57.38 67 PRO B N 1
ATOM 3179 C CA . PRO B 1 67 ? 12.719 37.188 -11.18 1 57.38 67 PRO B CA 1
ATOM 3180 C C . PRO B 1 67 ? 11.344 37.625 -10.672 1 57.38 67 PRO B C 1
ATOM 3182 O O . PRO B 1 67 ? 11.242 38.531 -9.844 1 57.38 67 PRO B O 1
ATOM 3185 N N . GLU B 1 68 ? 10.32 37 -11.156 1 62.5 68 GLU B N 1
ATOM 3186 C CA . GLU B 1 68 ? 8.938 37.344 -10.828 1 62.5 68 GLU B CA 1
ATOM 3187 C C . GLU B 1 68 ? 8.625 37 -9.367 1 62.5 68 GLU B C 1
ATOM 3189 O O . GLU B 1 68 ? 7.637 37.5 -8.82 1 62.5 68 GLU B O 1
ATOM 3194 N N . SER B 1 69 ? 9.539 36.375 -8.781 1 70.81 69 SER B N 1
ATOM 3195 C CA . SER B 1 69 ? 9.328 35.969 -7.398 1 70.81 69 SER B CA 1
ATOM 3196 C C . SER B 1 69 ? 9.305 37.156 -6.449 1 70.81 69 SER B C 1
ATOM 3198 O O . SER B 1 69 ? 8.578 37.156 -5.457 1 70.81 69 SER B O 1
ATOM 3200 N N . LYS B 1 70 ? 9.922 38.156 -6.805 1 77.88 70 LYS B N 1
ATOM 3201 C CA . LYS B 1 70 ? 9.984 39.312 -5.945 1 77.88 70 LYS B CA 1
ATOM 3202 C C . LYS B 1 70 ? 8.633 40.031 -5.879 1 77.88 70 LYS B C 1
ATOM 3204 O O . LYS B 1 70 ? 8.227 40.5 -4.816 1 77.88 70 LYS B O 1
ATOM 3209 N N . ASP B 1 71 ? 8.008 40.094 -6.977 1 81.81 71 ASP B N 1
ATOM 3210 C CA . ASP B 1 71 ? 6.695 40.719 -7.035 1 81.81 71 ASP B CA 1
ATOM 3211 C C . ASP B 1 71 ? 5.676 39.938 -6.203 1 81.81 71 ASP B C 1
ATOM 3213 O O . ASP B 1 71 ? 4.793 40.531 -5.582 1 81.81 71 ASP B O 1
ATOM 3217 N N . GLU B 1 72 ? 5.797 38.719 -6.234 1 83.56 72 GLU B N 1
ATOM 3218 C CA . GLU B 1 72 ? 4.891 37.875 -5.457 1 83.56 72 GLU B CA 1
ATOM 3219 C C . GLU B 1 72 ? 5.078 38.094 -3.961 1 83.56 72 GLU B C 1
ATOM 3221 O O . GLU B 1 72 ? 4.102 38.156 -3.209 1 83.56 72 GLU B O 1
ATOM 3226 N N . VAL B 1 73 ? 6.316 38.281 -3.557 1 89.06 73 VAL B N 1
ATOM 3227 C CA . VAL B 1 73 ? 6.629 38.5 -2.15 1 89.06 73 VAL B CA 1
ATOM 3228 C C . VAL B 1 73 ? 6.043 39.844 -1.705 1 89.06 73 VAL B C 1
ATOM 3230 O O . VAL B 1 73 ? 5.453 39.938 -0.627 1 89.06 73 VAL B O 1
ATOM 3233 N N . LEU B 1 74 ? 6.199 40.812 -2.559 1 89.56 74 LEU B N 1
ATOM 3234 C CA . LEU B 1 74 ? 5.688 42.125 -2.242 1 89.56 74 LEU B CA 1
ATOM 3235 C C . LEU B 1 74 ? 4.164 42.125 -2.166 1 89.56 74 LEU B C 1
ATOM 3237 O O . LEU B 1 74 ? 3.576 42.781 -1.304 1 89.56 74 LEU B O 1
ATOM 3241 N N . TRP B 1 75 ? 3.611 41.469 -3.131 1 90.69 75 TRP B N 1
ATOM 3242 C CA . TRP B 1 75 ? 2.156 41.344 -3.127 1 90.69 75 TRP B CA 1
ATOM 3243 C C . TRP B 1 75 ? 1.667 40.719 -1.829 1 90.69 75 TRP B C 1
ATOM 3245 O O . TRP B 1 75 ? 0.726 41.219 -1.205 1 90.69 75 TRP B O 1
ATOM 3255 N N . LEU B 1 76 ? 2.301 39.656 -1.446 1 92.88 76 LEU B N 1
ATOM 3256 C CA . LEU B 1 76 ? 1.91 38.938 -0.227 1 92.88 76 LEU B CA 1
ATOM 3257 C C . LEU B 1 76 ? 2.121 39.844 0.998 1 92.88 76 LEU B C 1
ATOM 3259 O O . LEU B 1 76 ? 1.304 39.844 1.921 1 92.88 76 LEU B O 1
ATOM 3263 N N . GLN B 1 77 ? 3.205 40.531 1.033 1 94.12 77 GLN B N 1
ATOM 3264 C CA . GLN B 1 77 ? 3.484 41.438 2.137 1 94.12 77 GLN B CA 1
ATOM 3265 C C . GLN B 1 77 ? 2.346 42.438 2.326 1 94.12 77 GLN B C 1
ATOM 3267 O O . GLN B 1 77 ? 1.905 42.688 3.451 1 94.12 77 GLN B O 1
ATOM 3272 N N . HIS B 1 78 ? 1.908 42.938 1.243 1 94.31 78 HIS B N 1
ATOM 3273 C CA . HIS B 1 78 ? 0.821 43.906 1.301 1 94.31 78 HIS B CA 1
ATOM 3274 C C . HIS B 1 78 ? -0.456 43.281 1.843 1 94.31 78 HIS B C 1
ATOM 3276 O O . HIS B 1 78 ? -1.155 43.875 2.66 1 94.31 78 HIS B O 1
ATOM 3282 N N . GLN B 1 79 ? -0.798 42.094 1.313 1 92.5 79 GLN B N 1
ATOM 3283 C CA . GLN B 1 79 ? -1.983 41.375 1.779 1 92.5 79 GLN B CA 1
ATOM 3284 C C . GLN B 1 79 ? -1.917 41.125 3.283 1 92.5 79 GLN B C 1
ATOM 3286 O O . GLN B 1 79 ? -2.91 41.312 3.992 1 92.5 79 GLN B O 1
ATOM 3291 N N . VAL B 1 80 ? -0.733 40.75 3.746 1 94.75 80 VAL B N 1
ATOM 3292 C CA . VAL B 1 80 ? -0.533 40.344 5.141 1 94.75 80 VAL B CA 1
ATOM 3293 C C . VAL B 1 80 ? -0.593 41.594 6.027 1 94.75 80 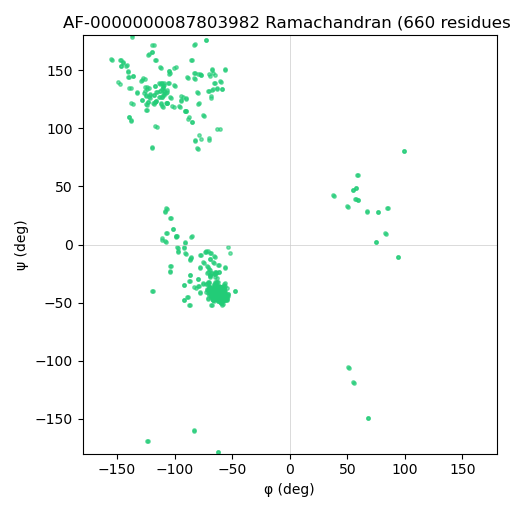VAL B C 1
ATOM 3295 O O . VAL B 1 80 ? -1.14 41.562 7.133 1 94.75 80 VAL B O 1
ATOM 3298 N N . GLU B 1 81 ? 0 42.625 5.551 1 94.62 81 GLU B N 1
ATOM 3299 C CA . GLU B 1 81 ? -0.039 43.906 6.277 1 94.62 81 GLU B CA 1
ATOM 3300 C C . GLU B 1 81 ? -1.473 44.406 6.453 1 94.62 81 GLU B C 1
ATOM 3302 O O . GLU B 1 81 ? -1.828 44.938 7.508 1 94.62 81 GLU B O 1
ATOM 3307 N N . GLU B 1 82 ? -2.25 44.219 5.461 1 93.75 82 GLU B N 1
ATOM 3308 C CA . GLU B 1 82 ? -3.656 44.625 5.523 1 93.75 82 GLU B CA 1
ATOM 3309 C C . GLU B 1 82 ? -4.406 43.812 6.582 1 93.75 82 GLU B C 1
ATOM 3311 O O . GLU B 1 82 ? -5.355 44.312 7.191 1 93.75 82 GLU B O 1
ATOM 3316 N N . LEU B 1 83 ? -3.971 42.656 6.832 1 93.75 83 LEU B N 1
ATOM 3317 C CA . LEU B 1 83 ? -4.59 41.781 7.832 1 93.75 83 LEU B CA 1
ATOM 3318 C C . LEU B 1 83 ? -4.031 42.062 9.219 1 93.75 83 LEU B C 1
ATOM 3320 O O . LEU B 1 83 ? -4.543 41.562 10.219 1 93.75 83 LEU B O 1
ATOM 3324 N N . GLY B 1 84 ? -2.941 42.844 9.281 1 95.06 84 GLY B N 1
ATOM 3325 C CA . GLY B 1 84 ? -2.318 43.188 10.547 1 95.06 84 GLY B CA 1
ATOM 3326 C C . GLY B 1 84 ? -1.488 42.062 11.141 1 95.06 84 GLY B C 1
ATOM 3327 O O . GLY B 1 84 ? -1.347 41.969 12.359 1 95.06 84 GLY B O 1
ATOM 3328 N N . LEU B 1 85 ? -0.992 41.25 10.336 1 97.06 85 LEU B N 1
ATOM 3329 C CA . LEU B 1 85 ? -0.228 40.094 10.797 1 97.06 85 LEU B CA 1
ATOM 3330 C C . LEU B 1 85 ? 1.269 40.312 10.602 1 97.06 85 LEU B C 1
ATOM 3332 O O . LEU B 1 85 ? 1.68 41.031 9.68 1 97.06 85 LEU B O 1
ATOM 3336 N N . PRO B 1 86 ? 2.092 39.75 11.5 1 97.94 86 PRO B N 1
ATOM 3337 C CA . PRO B 1 86 ? 3.537 39.781 11.266 1 97.94 86 PRO B CA 1
ATOM 3338 C C . PRO B 1 86 ? 3.947 39.094 9.969 1 97.94 86 PRO B C 1
ATOM 3340 O O . PRO B 1 86 ? 3.377 38.062 9.609 1 97.94 86 PRO B O 1
ATOM 3343 N N . PHE B 1 87 ? 4.934 39.719 9.266 1 97.56 87 PHE B N 1
ATOM 3344 C CA . PHE B 1 87 ? 5.398 39.188 7.984 1 97.56 87 PHE B CA 1
ATOM 3345 C C . PHE B 1 87 ? 6.906 38.969 8.008 1 97.56 87 PHE B C 1
ATOM 3347 O O . PHE B 1 87 ? 7.664 39.844 8.422 1 97.56 87 PHE B O 1
ATOM 3354 N N . TYR B 1 88 ? 7.316 37.75 7.629 1 97.19 88 TYR B N 1
ATOM 3355 C CA . TYR B 1 88 ? 8.727 37.375 7.562 1 97.19 88 TYR B CA 1
ATOM 3356 C C . TYR B 1 88 ? 9.102 36.906 6.168 1 97.19 88 TYR B C 1
ATOM 3358 O O . TYR B 1 88 ? 8.359 36.125 5.555 1 97.19 88 TYR B O 1
ATOM 3366 N N . SER B 1 89 ? 10.211 37.344 5.594 1 94.69 89 SER B N 1
ATOM 3367 C CA . SER B 1 89 ? 10.648 36.906 4.273 1 94.69 89 SER B CA 1
ATOM 3368 C C . SER B 1 89 ? 12.156 36.719 4.227 1 94.69 89 SER B C 1
ATOM 3370 O O . SER B 1 89 ? 12.898 37.375 4.953 1 94.69 89 SER B O 1
ATOM 3372 N N . ALA B 1 90 ? 12.555 35.719 3.488 1 92.75 90 ALA B N 1
ATOM 3373 C CA . ALA B 1 90 ? 13.969 35.469 3.234 1 92.75 90 ALA B CA 1
ATOM 3374 C C . ALA B 1 90 ? 14.195 35 1.795 1 92.75 90 ALA B C 1
ATOM 3376 O O . ALA B 1 90 ? 13.281 34.469 1.154 1 92.75 90 ALA B O 1
ATOM 3377 N N . THR B 1 91 ? 15.383 35.25 1.307 1 90.69 91 THR B N 1
ATOM 3378 C CA . THR B 1 91 ? 15.781 34.844 -0.035 1 90.69 91 THR B CA 1
ATOM 3379 C C . THR B 1 91 ? 17 33.938 0.021 1 90.69 91 THR B C 1
ATOM 3381 O O . THR B 1 91 ? 17.969 34.219 0.736 1 90.69 91 THR B O 1
ATOM 3384 N N . PHE B 1 92 ? 16.859 32.812 -0.64 1 88.25 92 PHE B N 1
ATOM 3385 C CA . PHE B 1 92 ? 17.984 31.891 -0.74 1 88.25 92 PHE B CA 1
ATOM 3386 C C . PHE B 1 92 ? 18.312 31.594 -2.199 1 88.25 92 PHE B C 1
ATOM 3388 O O . PHE B 1 92 ? 17.406 31.438 -3.021 1 88.25 92 PHE B O 1
ATOM 3395 N N . ASP B 1 93 ? 19.547 31.609 -2.531 1 87.62 93 ASP B N 1
ATOM 3396 C CA . ASP B 1 93 ? 20 31.188 -3.857 1 87.62 93 ASP B CA 1
ATOM 3397 C C . ASP B 1 93 ? 20.062 29.656 -3.959 1 87.62 93 ASP B C 1
ATOM 3399 O O . ASP B 1 93 ? 21.156 29.078 -3.941 1 87.62 93 ASP B O 1
ATOM 3403 N N . VAL B 1 94 ? 18.953 29.031 -4.219 1 86.5 94 VAL B N 1
ATOM 3404 C CA . VAL B 1 94 ? 18.812 27.578 -4.152 1 86.5 94 VAL B CA 1
ATOM 3405 C C . VAL B 1 94 ? 19.641 26.938 -5.262 1 86.5 94 VAL B C 1
ATOM 3407 O O . VAL B 1 94 ? 20.312 25.922 -5.031 1 86.5 94 VAL B O 1
ATOM 3410 N N . PRO B 1 95 ? 19.641 27.5 -6.488 1 85.81 95 PRO B N 1
ATOM 3411 C CA . PRO B 1 95 ? 20.469 26.906 -7.535 1 85.81 95 PRO B CA 1
ATOM 3412 C C . PRO B 1 95 ? 21.953 26.859 -7.152 1 85.81 95 PRO B C 1
ATOM 3414 O O . PRO B 1 95 ? 22.609 25.844 -7.391 1 85.81 95 PRO B O 1
ATOM 3417 N N . ARG B 1 96 ? 22.359 27.891 -6.609 1 89.38 96 ARG B N 1
ATOM 3418 C CA . ARG B 1 96 ? 23.766 27.938 -6.176 1 89.38 96 ARG B CA 1
ATOM 3419 C C . ARG B 1 96 ? 24.016 26.906 -5.074 1 89.38 96 ARG B C 1
ATOM 3421 O O . ARG B 1 96 ? 25.016 26.188 -5.113 1 89.38 96 ARG B O 1
ATOM 3428 N N . LEU B 1 97 ? 23.188 26.875 -4.145 1 90.19 97 LEU B N 1
ATOM 3429 C CA . LEU B 1 97 ? 23.328 25.953 -3.02 1 90.19 97 LEU B CA 1
ATOM 3430 C C . LEU B 1 97 ? 23.25 24.5 -3.49 1 90.19 97 LEU B C 1
ATOM 3432 O O . LEU B 1 97 ? 23.938 23.625 -2.953 1 90.19 97 LEU B O 1
ATOM 3436 N N . SER B 1 98 ? 22.359 24.25 -4.387 1 88.44 98 SER B N 1
ATOM 3437 C CA . SER B 1 98 ? 22.203 22.906 -4.957 1 88.44 98 SER B CA 1
ATOM 3438 C C . SER B 1 98 ? 23.516 22.438 -5.574 1 88.44 98 SER B C 1
ATOM 3440 O O . SER B 1 98 ? 23.938 21.281 -5.359 1 88.44 98 SER B O 1
ATOM 3442 N N . LYS B 1 99 ? 24.172 23.234 -6.332 1 90.44 99 LYS B N 1
ATOM 3443 C CA . LYS B 1 99 ? 25.469 22.922 -6.941 1 90.44 99 LYS B CA 1
ATOM 3444 C C . LYS B 1 99 ? 26.531 22.688 -5.883 1 90.44 99 LYS B C 1
ATOM 3446 O O . LYS B 1 99 ? 27.328 21.75 -5.996 1 90.44 99 LYS B O 1
ATOM 3451 N N . GLU B 1 100 ? 26.469 23.422 -4.953 1 91.25 100 GLU B N 1
ATOM 3452 C CA . GLU B 1 100 ? 27.453 23.344 -3.891 1 91.25 100 GLU B CA 1
ATOM 3453 C C . GLU B 1 100 ? 27.328 22.047 -3.098 1 91.25 100 GLU B C 1
ATOM 3455 O O . GLU B 1 100 ? 28.328 21.438 -2.736 1 91.25 100 GLU B O 1
ATOM 3460 N N . HIS B 1 101 ? 26.188 21.625 -2.82 1 91.31 101 HIS B N 1
ATOM 3461 C CA . HIS B 1 101 ? 25.953 20.469 -1.966 1 91.31 101 HIS B CA 1
ATOM 3462 C C . HIS B 1 101 ? 25.703 19.203 -2.797 1 91.31 101 HIS B C 1
ATOM 3464 O O . HIS B 1 101 ? 25.5 18.125 -2.244 1 91.31 101 HIS B O 1
ATOM 3470 N N . LYS B 1 102 ? 25.703 19.359 -4.094 1 91.06 102 LYS B N 1
ATOM 3471 C CA . LYS B 1 102 ? 25.531 18.234 -5.02 1 91.06 102 LYS B CA 1
ATOM 3472 C C . LYS B 1 102 ? 24.219 17.484 -4.75 1 91.06 102 LYS B C 1
ATOM 3474 O O . LYS B 1 102 ? 24.219 16.266 -4.641 1 91.06 102 LYS B O 1
ATOM 3479 N N . LYS B 1 103 ? 23.188 18.266 -4.441 1 87.56 103 LYS B N 1
ATOM 3480 C CA . LYS B 1 103 ? 21.844 17.766 -4.25 1 87.56 103 LYS B CA 1
ATOM 3481 C C . LYS B 1 103 ? 20.859 18.453 -5.191 1 87.56 103 LYS B C 1
ATOM 3483 O O . LYS B 1 103 ? 21.156 19.5 -5.762 1 87.56 103 LYS B O 1
ATOM 3488 N N . SER B 1 104 ? 19.703 17.859 -5.348 1 82.5 104 SER B N 1
ATOM 3489 C CA . SER B 1 104 ? 18.703 18.438 -6.238 1 82.5 104 SER B CA 1
ATOM 3490 C C . SER B 1 104 ? 18.156 19.766 -5.688 1 82.5 104 SER B C 1
ATOM 3492 O O . SER B 1 104 ? 18.188 19.984 -4.477 1 82.5 104 SER B O 1
ATOM 3494 N N . GLU B 1 105 ? 17.75 20.656 -6.539 1 82.94 105 GLU B N 1
ATOM 3495 C CA . GLU B 1 105 ? 17.172 21.938 -6.145 1 82.94 105 GLU B CA 1
ATOM 3496 C C . GLU B 1 105 ? 15.945 21.734 -5.254 1 82.94 105 GLU B C 1
ATOM 3498 O O . GLU B 1 105 ? 15.703 22.531 -4.336 1 82.94 105 GLU B O 1
ATOM 3503 N N . GLU B 1 106 ? 15.219 20.719 -5.539 1 81.88 106 GLU B N 1
ATOM 3504 C CA . GLU B 1 106 ? 14.047 20.406 -4.73 1 81.88 106 GLU B CA 1
ATOM 3505 C C . GLU B 1 106 ? 14.438 20.062 -3.297 1 81.88 106 GLU B C 1
ATOM 3507 O O . GLU B 1 106 ? 13.844 20.578 -2.344 1 81.88 106 GLU B O 1
ATOM 3512 N N . THR B 1 107 ? 15.422 19.297 -3.146 1 85.94 107 THR B N 1
ATOM 3513 C CA . THR B 1 107 ? 15.891 18.859 -1.835 1 85.94 107 THR B CA 1
ATOM 3514 C C . THR B 1 107 ? 16.469 20.031 -1.048 1 85.94 107 THR B C 1
ATOM 3516 O O . THR B 1 107 ? 16.109 20.234 0.118 1 85.94 107 THR B O 1
ATOM 3519 N N . ILE B 1 108 ? 17.266 20.766 -1.701 1 86.31 108 ILE B N 1
ATOM 3520 C CA . ILE B 1 108 ? 17.922 21.891 -1.049 1 86.31 108 ILE B CA 1
ATOM 3521 C C . ILE B 1 108 ? 16.875 22.969 -0.714 1 86.31 108 ILE B C 1
ATOM 3523 O O . ILE B 1 108 ? 16.922 23.562 0.364 1 86.31 108 ILE B O 1
ATOM 3527 N N . GLY B 1 109 ? 16.016 23.234 -1.681 1 86.94 109 GLY B N 1
ATOM 3528 C CA . GLY B 1 109 ? 14.953 24.188 -1.432 1 86.94 109 GLY B CA 1
ATOM 3529 C C . GLY B 1 109 ? 14.133 23.859 -0.2 1 86.94 109 GLY B C 1
ATOM 3530 O O . GLY B 1 109 ? 13.82 24.75 0.596 1 86.94 109 GLY B O 1
ATOM 3531 N N . ARG B 1 110 ? 13.828 22.688 -0.041 1 88.62 110 ARG B N 1
ATOM 3532 C CA . ARG B 1 110 ? 13.07 22.219 1.116 1 88.62 110 ARG B CA 1
ATOM 3533 C C . ARG B 1 110 ? 13.875 22.391 2.4 1 88.62 110 ARG B C 1
ATOM 3535 O O . ARG B 1 110 ? 13.352 22.875 3.406 1 88.62 110 ARG B O 1
ATOM 3542 N N . GLN B 1 111 ? 15.008 21.969 2.326 1 90.88 111 GLN B N 1
ATOM 3543 C CA . GLN B 1 111 ? 15.867 22.016 3.504 1 90.88 111 GLN B CA 1
ATOM 3544 C C . GLN B 1 111 ? 16.031 23.453 4.012 1 90.88 111 GLN B C 1
ATOM 3546 O O . GLN B 1 111 ? 15.852 23.719 5.199 1 90.88 111 GLN B O 1
ATOM 3551 N N . VAL B 1 112 ? 16.359 24.297 3.082 1 91.62 112 VAL B N 1
ATOM 3552 C CA . VAL B 1 112 ? 16.609 25.672 3.469 1 91.62 112 VAL B CA 1
ATOM 3553 C C . VAL B 1 112 ? 15.312 26.312 3.959 1 91.62 112 VAL B C 1
ATOM 3555 O O . VAL B 1 112 ? 15.32 27.109 4.91 1 91.62 112 VAL B O 1
ATOM 3558 N N . ARG B 1 113 ? 14.25 26.016 3.332 1 93.62 113 ARG B N 1
ATOM 3559 C CA . ARG B 1 113 ? 12.945 26.547 3.711 1 93.62 113 ARG B CA 1
ATOM 3560 C C . ARG B 1 113 ? 12.602 26.172 5.148 1 93.62 113 ARG B C 1
ATOM 3562 O O . ARG B 1 113 ? 12.305 27.047 5.965 1 93.62 113 ARG B O 1
ATOM 3569 N N . TYR B 1 114 ? 12.695 24.953 5.461 1 95.88 114 TYR B N 1
ATOM 3570 C CA . TYR B 1 114 ? 12.234 24.484 6.766 1 95.88 114 TYR B CA 1
ATOM 3571 C C . TYR B 1 114 ? 13.227 24.875 7.859 1 95.88 114 TYR B C 1
ATOM 3573 O O . TYR B 1 114 ? 12.828 25.141 8.992 1 95.88 114 TYR B O 1
ATOM 3581 N N . GLN B 1 115 ? 14.43 24.875 7.473 1 95.38 115 GLN B N 1
ATOM 3582 C CA . GLN B 1 115 ? 15.414 25.375 8.43 1 95.38 115 GLN B CA 1
ATOM 3583 C C . GLN B 1 115 ? 15.133 26.812 8.82 1 95.38 115 GLN B C 1
ATOM 3585 O O . GLN B 1 115 ? 15.117 27.156 10.008 1 95.38 115 GLN B O 1
ATOM 3590 N N . TRP B 1 116 ? 14.953 27.609 7.828 1 96.69 116 TRP B N 1
ATOM 3591 C CA . TRP B 1 116 ? 14.688 29.016 8.078 1 96.69 116 TRP B CA 1
ATOM 3592 C C . TRP B 1 116 ? 13.375 29.203 8.82 1 96.69 116 TRP B C 1
ATOM 3594 O O . TRP B 1 116 ? 13.289 30.031 9.742 1 96.69 116 TRP B O 1
ATOM 3604 N N . LEU B 1 117 ? 12.359 28.5 8.43 1 97.75 117 LEU B N 1
ATOM 3605 C CA . LEU B 1 117 ? 11.07 28.578 9.109 1 97.75 117 LEU B CA 1
ATOM 3606 C C . LEU B 1 117 ? 11.211 28.219 10.586 1 97.75 117 LEU B C 1
ATOM 3608 O O . LEU B 1 117 ? 10.617 28.875 11.445 1 97.75 117 LEU B O 1
ATOM 3612 N N . ASN B 1 118 ? 11.945 27.172 10.797 1 98.19 118 ASN B N 1
ATOM 3613 C CA . ASN B 1 118 ? 12.18 26.75 12.18 1 98.19 118 ASN B CA 1
ATOM 3614 C C . ASN B 1 118 ? 12.891 27.844 12.984 1 98.19 118 ASN B C 1
ATOM 3616 O O . ASN B 1 118 ? 12.539 28.094 14.141 1 98.19 118 ASN B O 1
ATOM 3620 N N . GLU B 1 119 ? 13.836 28.469 12.414 1 97.81 119 GLU B N 1
ATOM 3621 C CA . GLU B 1 119 ? 14.586 29.531 13.07 1 97.81 119 GLU B CA 1
ATOM 3622 C C . GLU B 1 119 ? 13.672 30.703 13.438 1 97.81 119 GLU B C 1
ATOM 3624 O O . GLU B 1 119 ? 13.727 31.219 14.562 1 97.81 119 GLU B O 1
ATOM 3629 N N . ILE B 1 120 ? 12.891 31.125 12.508 1 97.75 120 ILE B N 1
ATOM 3630 C CA . ILE B 1 120 ? 11.961 32.219 12.742 1 97.75 120 ILE B CA 1
ATOM 3631 C C . ILE B 1 120 ? 10.969 31.828 13.828 1 97.75 120 ILE B C 1
ATOM 3633 O O . ILE B 1 120 ? 10.68 32.625 14.727 1 97.75 120 ILE B O 1
ATOM 3637 N N . ALA B 1 121 ? 10.422 30.625 13.742 1 98.44 121 ALA B N 1
ATOM 3638 C CA . ALA B 1 121 ? 9.43 30.172 14.711 1 98.44 121 ALA B CA 1
ATOM 3639 C C . ALA B 1 121 ? 10.008 30.172 16.125 1 98.44 121 ALA B C 1
ATOM 3641 O O . ALA B 1 121 ? 9.344 30.609 17.062 1 98.44 121 ALA B O 1
ATOM 3642 N N . GLN B 1 122 ? 11.18 29.766 16.234 1 97.94 122 GLN B N 1
ATOM 3643 C CA . GLN B 1 122 ? 11.844 29.734 17.547 1 97.94 122 GLN B CA 1
ATOM 3644 C C . GLN B 1 122 ? 12.086 31.141 18.062 1 97.94 122 GLN B C 1
ATOM 3646 O O . GLN B 1 122 ? 11.766 31.438 19.219 1 97.94 122 GLN B O 1
ATOM 3651 N N . SER B 1 123 ? 12.703 31.922 17.219 1 97.56 123 SER B N 1
ATOM 3652 C CA . SER B 1 123 ? 13.109 33.281 17.641 1 97.56 123 SER B CA 1
ATOM 3653 C C . SER B 1 123 ? 11.898 34.125 18.016 1 97.56 123 SER B C 1
ATOM 3655 O O . SER B 1 123 ? 11.969 34.938 18.953 1 97.56 123 SER B O 1
ATOM 3657 N N . GLU B 1 124 ? 10.789 33.938 17.312 1 97.88 124 GLU B N 1
ATOM 3658 C CA . GLU B 1 124 ? 9.609 34.781 17.516 1 97.88 124 GLU B CA 1
ATOM 3659 C C . GLU B 1 124 ? 8.609 34.094 18.453 1 97.88 124 GLU B C 1
ATOM 3661 O O . GLU B 1 124 ? 7.578 34.688 18.797 1 97.88 124 GLU B O 1
ATOM 3666 N N . GLY B 1 125 ? 8.852 32.812 18.859 1 97.88 125 GLY B N 1
ATOM 3667 C CA . GLY B 1 125 ? 8.07 32.125 19.875 1 97.88 125 GLY B CA 1
ATOM 3668 C C . GLY B 1 125 ? 6.809 31.484 19.328 1 97.88 125 GLY B C 1
ATOM 3669 O O . GLY B 1 125 ? 5.766 31.5 19.984 1 97.88 125 GLY B O 1
ATOM 3670 N N . TYR B 1 126 ? 6.812 31.047 18.141 1 98.56 126 TYR B N 1
ATOM 3671 C CA . TYR B 1 126 ? 5.668 30.312 17.594 1 98.56 126 TYR B CA 1
ATOM 3672 C C . TYR B 1 126 ? 5.648 28.875 18.078 1 98.56 126 TYR B C 1
ATOM 3674 O O . TYR B 1 126 ? 6.699 28.25 18.234 1 98.56 126 TYR B O 1
ATOM 3682 N N . ASP B 1 127 ? 4.461 28.375 18.234 1 98.31 127 ASP B N 1
ATOM 3683 C CA . ASP B 1 127 ? 4.289 27.016 18.734 1 98.31 127 ASP B CA 1
ATOM 3684 C C . ASP B 1 127 ? 4.324 26 17.594 1 98.31 127 ASP B C 1
ATOM 3686 O O . ASP B 1 127 ? 4.711 24.844 17.781 1 98.31 127 ASP B O 1
ATOM 3690 N N . TYR B 1 128 ? 3.857 26.453 16.422 1 98.62 128 TYR B N 1
ATOM 3691 C CA . TYR B 1 128 ? 3.68 25.562 15.289 1 98.62 128 TYR B CA 1
ATOM 3692 C C . TYR B 1 128 ? 4.094 26.25 13.992 1 98.62 128 TYR B C 1
ATOM 3694 O O . TYR B 1 128 ? 3.965 27.469 13.852 1 98.62 128 TYR B O 1
ATOM 3702 N N . ILE B 1 129 ? 4.578 25.484 13.062 1 98.69 129 ILE B N 1
ATOM 3703 C CA . ILE B 1 129 ? 4.719 25.891 11.672 1 98.69 129 ILE B CA 1
ATOM 3704 C C . ILE B 1 129 ? 3.662 25.188 10.82 1 98.69 129 ILE B C 1
ATOM 3706 O O . ILE B 1 129 ? 3.58 23.953 10.812 1 98.69 129 ILE B O 1
ATOM 3710 N N . SER B 1 130 ? 2.834 25.938 10.148 1 98.62 130 SER B N 1
ATOM 3711 C CA . SER B 1 130 ? 1.75 25.359 9.367 1 98.62 130 SER B CA 1
ATOM 3712 C C . SER B 1 130 ? 2.004 25.5 7.875 1 98.62 130 SER B C 1
ATOM 3714 O O . SER B 1 130 ? 2.311 26.594 7.395 1 98.62 130 SER B O 1
ATOM 3716 N N . VAL B 1 131 ? 1.891 24.391 7.18 1 97.88 131 VAL B N 1
ATOM 3717 C CA . VAL B 1 131 ? 2.082 24.406 5.734 1 97.88 131 VAL B CA 1
ATOM 3718 C C . VAL B 1 131 ? 0.81 23.938 5.039 1 97.88 131 VAL B C 1
ATOM 3720 O O . VAL B 1 131 ? -0.065 23.344 5.672 1 97.88 131 VAL B O 1
ATOM 3723 N N . ALA B 1 132 ? 0.726 24.172 3.738 1 97.44 132 ALA B N 1
ATOM 3724 C CA . ALA B 1 132 ? -0.561 24.016 3.064 1 97.44 132 ALA B CA 1
ATOM 3725 C C . ALA B 1 132 ? -0.576 22.766 2.193 1 97.44 132 ALA B C 1
ATOM 3727 O O . ALA B 1 132 ? -1.196 22.75 1.129 1 97.44 132 ALA B O 1
ATOM 3728 N N . HIS B 1 133 ? 0.163 21.797 2.639 1 96.5 133 HIS B N 1
ATOM 3729 C CA . HIS B 1 133 ? 0.028 20.531 1.936 1 96.5 133 HIS B CA 1
ATOM 3730 C C . HIS B 1 133 ? -1.382 19.969 2.08 1 96.5 133 HIS B C 1
ATOM 3732 O O . HIS B 1 133 ? -1.965 20 3.166 1 96.5 133 HIS B O 1
ATOM 3738 N N . HIS B 1 134 ? -1.897 19.531 0.985 1 97.19 134 HIS B N 1
ATOM 3739 C CA . HIS B 1 134 ? -3.279 19.078 0.97 1 97.19 134 HIS B CA 1
ATOM 3740 C C . HIS B 1 134 ? -3.373 17.641 0.458 1 97.19 134 HIS B C 1
ATOM 3742 O O . HIS B 1 134 ? -2.357 16.953 0.344 1 97.19 134 HIS B O 1
ATOM 3748 N N . LYS B 1 135 ? -4.52 17.188 0.185 1 96.31 135 LYS B N 1
ATOM 3749 C CA . LYS B 1 135 ? -4.781 15.781 -0.128 1 96.31 135 LYS B CA 1
ATOM 3750 C C . LYS B 1 135 ? -4.086 15.367 -1.424 1 96.31 135 LYS B C 1
ATOM 3752 O O . LYS B 1 135 ? -3.6 14.242 -1.544 1 96.31 135 LYS B O 1
ATOM 3757 N N . ASP B 1 136 ? -4.105 16.234 -2.383 1 95.12 136 ASP B N 1
ATOM 3758 C CA . ASP B 1 136 ? -3.453 15.945 -3.652 1 95.12 136 ASP B CA 1
ATOM 3759 C C . ASP B 1 136 ? -1.951 15.742 -3.465 1 95.12 136 ASP B C 1
ATOM 3761 O O . ASP B 1 136 ? -1.352 14.867 -4.09 1 95.12 136 ASP B O 1
ATOM 3765 N N . ASP B 1 137 ? -1.397 16.562 -2.557 1 94.75 137 ASP B N 1
ATOM 3766 C CA . ASP B 1 137 ? 0.013 16.391 -2.225 1 94.75 137 ASP B CA 1
ATOM 3767 C C . ASP B 1 137 ? 0.256 15.039 -1.558 1 94.75 137 ASP B C 1
ATOM 3769 O O . ASP B 1 137 ? 1.293 14.414 -1.776 1 94.75 137 ASP B O 1
ATOM 3773 N N . GLN B 1 138 ? -0.661 14.695 -0.753 1 96.25 138 GLN B N 1
ATOM 3774 C CA . GLN B 1 138 ? -0.57 13.414 -0.053 1 96.25 138 GLN B CA 1
ATOM 3775 C C . GLN B 1 138 ? -0.515 12.25 -1.038 1 96.25 138 GLN B C 1
ATOM 3777 O O . GLN B 1 138 ? 0.333 11.367 -0.913 1 96.25 138 GLN B O 1
ATOM 3782 N N . ALA B 1 139 ? -1.422 12.258 -1.982 1 95.81 139 ALA B N 1
ATOM 3783 C CA . ALA B 1 139 ? -1.456 11.211 -3 1 95.81 139 ALA B CA 1
ATOM 3784 C C . ALA B 1 139 ? -0.155 11.18 -3.797 1 95.81 139 ALA B C 1
ATOM 3786 O O . ALA B 1 139 ? 0.369 10.102 -4.098 1 95.81 139 ALA B O 1
ATOM 3787 N N . GLU B 1 140 ? 0.331 12.383 -4.102 1 95 140 GLU B N 1
ATOM 3788 C CA . GLU B 1 140 ? 1.595 12.469 -4.828 1 95 140 GLU B CA 1
ATOM 3789 C C . GLU B 1 140 ? 2.738 11.859 -4.023 1 95 140 GLU B C 1
ATOM 3791 O O . GLU B 1 140 ? 3.564 11.125 -4.57 1 95 140 GLU B O 1
ATOM 3796 N N . SER B 1 141 ? 2.725 12.188 -2.764 1 95.06 141 SER B N 1
ATOM 3797 C CA . SER B 1 141 ? 3.781 11.688 -1.89 1 95.06 141 SER B CA 1
ATOM 3798 C C . SER B 1 141 ? 3.734 10.164 -1.775 1 95.06 141 SER B C 1
ATOM 3800 O O . SER B 1 141 ? 4.77 9.5 -1.86 1 95.06 141 SER B O 1
ATOM 3802 N N . ILE B 1 142 ? 2.586 9.633 -1.592 1 95.56 142 ILE B N 1
ATOM 3803 C CA . ILE B 1 142 ? 2.412 8.188 -1.461 1 95.56 142 ILE B CA 1
ATOM 3804 C C . ILE B 1 142 ? 2.854 7.5 -2.75 1 95.56 142 ILE B C 1
ATOM 3806 O O . ILE B 1 142 ? 3.586 6.508 -2.709 1 95.56 142 ILE B O 1
ATOM 3810 N N . LEU B 1 143 ? 2.447 8.047 -3.854 1 95.19 143 LEU B N 1
ATOM 3811 C CA . LEU B 1 143 ? 2.828 7.48 -5.145 1 95.19 143 LEU B CA 1
ATOM 3812 C C . LEU B 1 143 ? 4.34 7.559 -5.344 1 95.19 143 LEU B C 1
ATOM 3814 O O . LEU B 1 143 ? 4.949 6.617 -5.863 1 95.19 143 LEU B O 1
ATOM 3818 N N . ALA B 1 144 ? 4.91 8.695 -4.984 1 94.25 144 ALA B N 1
ATOM 3819 C CA . ALA B 1 144 ? 6.355 8.852 -5.102 1 94.25 144 ALA B CA 1
ATOM 3820 C C . ALA B 1 144 ? 7.09 7.773 -4.305 1 94.25 144 ALA B C 1
ATOM 3822 O O . ALA B 1 144 ? 8.062 7.191 -4.789 1 94.25 144 ALA B O 1
ATOM 3823 N N . HIS B 1 145 ? 6.613 7.543 -3.131 1 94.06 145 HIS B N 1
ATOM 3824 C CA . HIS B 1 145 ? 7.211 6.523 -2.277 1 94.06 145 HIS B CA 1
ATOM 3825 C C . HIS B 1 145 ? 7.039 5.129 -2.879 1 94.06 145 HIS B C 1
ATOM 3827 O O . HIS B 1 145 ? 7.969 4.32 -2.859 1 94.06 145 HIS B O 1
ATOM 3833 N N . LEU B 1 146 ? 5.863 4.859 -3.398 1 93.88 146 LEU B N 1
ATOM 3834 C CA . LEU B 1 146 ? 5.574 3.58 -4.039 1 93.88 146 LEU B CA 1
ATOM 3835 C C . LEU B 1 146 ? 6.512 3.34 -5.219 1 93.88 146 LEU B C 1
ATOM 3837 O O . LEU B 1 146 ? 7.078 2.252 -5.355 1 93.88 146 LEU B O 1
ATOM 3841 N N . ILE B 1 147 ? 6.688 4.363 -6.051 1 93.06 147 ILE B N 1
ATOM 3842 C CA . ILE B 1 147 ? 7.492 4.262 -7.262 1 93.06 147 ILE B CA 1
ATOM 3843 C C . ILE B 1 147 ? 8.961 4.039 -6.891 1 93.06 147 ILE B C 1
ATOM 3845 O O . ILE B 1 147 ? 9.648 3.23 -7.516 1 93.06 147 ILE B O 1
ATOM 3849 N N . ARG B 1 148 ? 9.406 4.688 -5.871 1 90.44 148 ARG B N 1
ATOM 3850 C CA . ARG B 1 148 ? 10.797 4.578 -5.434 1 90.44 148 ARG B CA 1
ATOM 3851 C C . ARG B 1 148 ? 11.07 3.213 -4.816 1 90.44 148 ARG B C 1
ATOM 3853 O O . ARG B 1 148 ? 12.211 2.746 -4.812 1 90.44 148 ARG B O 1
ATOM 3860 N N . GLY B 1 149 ? 10.062 2.574 -4.328 1 90.12 149 GLY B N 1
ATOM 3861 C CA . GLY B 1 149 ? 10.211 1.293 -3.654 1 90.12 149 GLY B CA 1
ATOM 3862 C C . GLY B 1 149 ? 10.211 1.413 -2.141 1 90.12 149 GLY B C 1
ATOM 3863 O O . GLY B 1 149 ? 11.273 1.516 -1.524 1 90.12 149 GLY B O 1
ATOM 3864 N N . THR B 1 150 ? 9.078 1.521 -1.568 1 84.94 150 THR B N 1
ATOM 3865 C CA . THR B 1 150 ? 8.961 1.68 -0.123 1 84.94 150 THR B CA 1
ATOM 3866 C C . THR B 1 150 ? 8.219 0.493 0.491 1 84.94 150 THR B C 1
ATOM 3868 O O . THR B 1 150 ? 7.648 -0.326 -0.228 1 84.94 150 THR B O 1
ATOM 3871 N N . GLY B 1 151 ? 8.461 0.34 1.812 1 86.69 151 GLY B N 1
ATOM 3872 C CA . GLY B 1 151 ? 7.578 -0.538 2.564 1 86.69 151 GLY B CA 1
ATOM 3873 C C . GLY B 1 151 ? 6.297 0.142 3.004 1 86.69 151 GLY B C 1
ATOM 3874 O O . GLY B 1 151 ? 5.887 1.146 2.418 1 86.69 151 GLY B O 1
ATOM 3875 N N . LEU B 1 152 ? 5.648 -0.367 3.949 1 90.19 152 LEU B N 1
ATOM 3876 C CA . LEU B 1 152 ? 4.375 0.157 4.43 1 90.19 152 LEU B CA 1
ATOM 3877 C C . LEU B 1 152 ? 4.543 1.57 4.98 1 90.19 152 LEU B C 1
ATOM 3879 O O . LEU B 1 152 ? 3.635 2.396 4.863 1 90.19 152 LEU B O 1
ATOM 3883 N N . ASN B 1 153 ? 5.711 1.798 5.531 1 89.75 153 ASN B N 1
ATOM 3884 C CA . ASN B 1 153 ? 5.945 3.115 6.113 1 89.75 153 ASN B CA 1
ATOM 3885 C C . ASN B 1 153 ? 5.785 4.223 5.078 1 89.75 153 ASN B C 1
ATOM 3887 O O . ASN B 1 153 ? 5.211 5.273 5.367 1 89.75 153 ASN B O 1
ATOM 3891 N N . GLY B 1 154 ? 6.336 3.951 3.961 1 92.12 154 GLY B N 1
ATOM 3892 C CA . GLY B 1 154 ? 6.254 4.945 2.904 1 92.12 154 GLY B CA 1
ATOM 3893 C C . GLY B 1 154 ? 4.836 5.191 2.42 1 92.12 154 GLY B C 1
ATOM 3894 O O . GLY B 1 154 ? 4.516 6.281 1.946 1 92.12 154 GLY B O 1
ATOM 3895 N N . LEU B 1 155 ? 3.926 4.23 2.568 1 94.75 155 LEU B N 1
ATOM 3896 C CA . LEU B 1 155 ? 2.559 4.332 2.072 1 94.75 155 LEU B CA 1
ATOM 3897 C C . LEU B 1 155 ? 1.71 5.203 2.99 1 94.75 155 LEU B C 1
ATOM 3899 O O . LEU B 1 155 ? 0.602 5.605 2.623 1 94.75 155 LEU B O 1
ATOM 3903 N N . THR B 1 156 ? 2.207 5.586 4.145 1 95 156 THR B N 1
ATOM 3904 C CA . THR B 1 156 ? 1.467 6.441 5.062 1 95 156 THR B CA 1
ATOM 3905 C C . THR B 1 156 ? 1.454 7.883 4.57 1 95 156 THR B C 1
ATOM 3907 O O . THR B 1 156 ? 0.669 8.703 5.051 1 95 156 THR B O 1
ATOM 3910 N N . GLY B 1 157 ? 2.346 8.164 3.617 1 95 157 GLY B N 1
ATOM 3911 C CA . GLY B 1 157 ? 2.451 9.531 3.133 1 95 157 GLY B CA 1
ATOM 3912 C C . GLY B 1 157 ? 3 10.484 4.172 1 95 157 GLY B C 1
ATOM 3913 O O . GLY B 1 157 ? 3.865 10.117 4.969 1 95 157 GLY B O 1
ATOM 3914 N N . MET B 1 158 ? 2.596 11.695 4.109 1 95.5 158 MET B N 1
ATOM 3915 C CA . MET B 1 158 ? 3.043 12.734 5.035 1 95.5 158 MET B CA 1
ATOM 3916 C C . MET B 1 158 ? 2.246 12.688 6.332 1 95.5 158 MET B C 1
ATOM 3918 O O . MET B 1 158 ? 1.041 12.43 6.316 1 95.5 158 MET B O 1
ATOM 3922 N N . ALA B 1 159 ? 2.926 12.938 7.348 1 94.88 159 ALA B N 1
ATOM 3923 C CA . ALA B 1 159 ? 2.252 13.016 8.641 1 94.88 159 ALA B CA 1
ATOM 3924 C C . ALA B 1 159 ? 1.626 14.391 8.852 1 94.88 159 ALA B C 1
ATOM 3926 O O . ALA B 1 159 ? 2.148 15.398 8.359 1 94.88 159 ALA B O 1
ATOM 3927 N N . VAL B 1 160 ? 0.54 14.375 9.539 1 96.75 160 VAL B N 1
ATOM 3928 C CA . VAL B 1 160 ? -0.084 15.648 9.898 1 96.75 160 VAL B CA 1
ATOM 3929 C C . VAL B 1 160 ? 0.878 16.469 10.75 1 96.75 160 VAL B C 1
ATOM 3931 O O . VAL B 1 160 ? 0.965 17.703 10.586 1 96.75 160 VAL B O 1
ATOM 3934 N N . VAL B 1 161 ? 1.607 15.781 11.617 1 97.12 161 VAL B N 1
ATOM 3935 C CA . VAL B 1 161 ? 2.574 16.422 12.5 1 97.12 161 VAL B CA 1
ATOM 3936 C C . VAL B 1 161 ? 3.977 15.891 12.211 1 97.12 161 VAL B C 1
ATOM 3938 O O . VAL B 1 161 ? 4.207 14.68 12.242 1 97.12 161 VAL B O 1
ATOM 3941 N N . SER B 1 162 ? 4.859 16.719 11.883 1 96.12 162 SER B N 1
ATOM 3942 C CA . SER B 1 162 ? 6.27 16.375 11.742 1 96.12 162 SER B CA 1
ATOM 3943 C C . SER B 1 162 ? 7.109 17.016 12.844 1 96.12 162 SER B C 1
ATOM 3945 O O . SER B 1 162 ? 7.098 18.234 13.008 1 96.12 162 SER B O 1
ATOM 3947 N N . ASN B 1 163 ? 7.895 16.234 13.555 1 94.62 163 ASN B N 1
ATOM 3948 C CA . ASN B 1 163 ? 8.742 16.719 14.633 1 94.62 163 ASN B CA 1
ATOM 3949 C C . ASN B 1 163 ? 10.219 16.703 14.242 1 94.62 163 ASN B C 1
ATOM 3951 O O . ASN B 1 163 ? 11.086 16.5 15.094 1 94.62 163 ASN B O 1
ATOM 3955 N N . ASP B 1 164 ? 10.414 16.844 13.016 1 90.69 164 ASP B N 1
ATOM 3956 C CA . ASP B 1 164 ? 11.773 16.797 12.492 1 90.69 164 ASP B CA 1
ATOM 3957 C C . ASP B 1 164 ? 12.562 18.031 12.922 1 90.69 164 ASP B C 1
ATOM 3959 O O . ASP B 1 164 ? 13.797 18.031 12.867 1 90.69 164 ASP B O 1
ATOM 3963 N N . TYR B 1 165 ? 11.82 19.047 13.266 1 93.31 165 TYR B N 1
ATOM 3964 C CA . TYR B 1 165 ? 12.422 20.297 13.719 1 93.31 165 TYR B CA 1
ATOM 3965 C C . TYR B 1 165 ? 11.984 20.625 15.141 1 93.31 165 TYR B C 1
ATOM 3967 O O . TYR B 1 165 ? 11.148 19.922 15.719 1 93.31 165 TYR B O 1
ATOM 3975 N N . ASP B 1 166 ? 12.633 21.641 15.672 1 95.75 166 ASP B N 1
ATOM 3976 C CA . ASP B 1 166 ? 12.32 22.031 17.047 1 95.75 166 ASP B CA 1
ATOM 3977 C C . ASP B 1 166 ? 10.852 22.438 17.172 1 95.75 166 ASP B C 1
ATOM 3979 O O . ASP B 1 166 ? 10.195 22.109 18.172 1 95.75 166 ASP B O 1
ATOM 3983 N N . VAL B 1 167 ? 10.453 23.219 16.266 1 97.94 167 VAL B N 1
ATOM 3984 C CA . VAL B 1 167 ? 9.047 23.578 16.188 1 97.94 167 VAL B CA 1
ATOM 3985 C C . VAL B 1 167 ? 8.305 22.641 15.242 1 97.94 167 VAL B C 1
ATOM 3987 O O . VAL B 1 167 ? 8.719 22.453 14.102 1 97.94 167 VAL B O 1
ATOM 3990 N N . PRO B 1 168 ? 7.23 22.047 15.688 1 98.12 168 PRO B N 1
ATOM 3991 C CA . PRO B 1 168 ? 6.539 21.047 14.852 1 98.12 168 PRO B CA 1
ATOM 3992 C C . PRO B 1 168 ? 5.934 21.656 13.594 1 98.12 168 PRO B C 1
ATOM 3994 O O . PRO B 1 168 ? 5.395 22.766 13.641 1 98.12 168 PRO B O 1
ATOM 3997 N N . VAL B 1 169 ? 6.062 20.938 12.492 1 98.31 169 VAL B N 1
ATOM 3998 C CA . VAL B 1 169 ? 5.438 21.312 11.234 1 98.31 169 VAL B CA 1
ATOM 3999 C C . VAL B 1 169 ? 4.094 20.594 11.094 1 98.31 169 VAL B C 1
ATOM 4001 O O . VAL B 1 169 ? 4.023 19.375 11.164 1 98.31 169 VAL B O 1
ATOM 4004 N N . ILE B 1 170 ? 3.029 21.406 10.891 1 98.44 170 ILE B N 1
ATOM 4005 C CA . ILE B 1 170 ? 1.672 20.859 10.883 1 98.44 170 ILE B CA 1
ATOM 4006 C C . ILE B 1 170 ? 1.08 20.984 9.484 1 98.44 170 ILE B C 1
ATOM 4008 O O . ILE B 1 170 ? 1.262 22 8.805 1 98.44 170 ILE B O 1
ATOM 4012 N N . ARG B 1 171 ? 0.402 19.953 9.086 1 98.19 171 ARG B N 1
ATOM 4013 C CA . ARG B 1 171 ? -0.276 19.922 7.797 1 98.19 171 ARG B CA 1
ATOM 4014 C C . ARG B 1 171 ? -1.779 19.734 7.969 1 98.19 171 ARG B C 1
ATOM 4016 O O . ARG B 1 171 ? -2.312 18.672 7.691 1 98.19 171 ARG B O 1
ATOM 4023 N N . PRO B 1 172 ? -2.48 20.781 8.211 1 97.94 172 PRO B N 1
ATOM 4024 C CA . PRO B 1 172 ? -3.9 20.703 8.562 1 97.94 172 PRO B CA 1
ATOM 4025 C C . PRO B 1 172 ? -4.777 20.297 7.379 1 97.94 172 PRO B C 1
ATOM 4027 O O . PRO B 1 172 ? -5.902 19.828 7.57 1 97.94 172 PRO B O 1
ATOM 4030 N N . LEU B 1 173 ? -4.266 20.453 6.172 1 97.81 173 LEU B N 1
ATOM 4031 C CA . LEU B 1 173 ? -5.121 20.359 4.992 1 97.81 173 LEU B CA 1
ATOM 4032 C C . LEU B 1 173 ? -4.973 19 4.309 1 97.81 173 LEU B C 1
ATOM 4034 O O . LEU B 1 173 ? -5.453 18.812 3.189 1 97.81 173 LEU B O 1
ATOM 4038 N N . LEU B 1 174 ? -4.395 18.047 4.898 1 96.25 174 LEU B N 1
ATOM 4039 C CA . LEU B 1 174 ? -4.035 16.797 4.242 1 96.25 174 LEU B CA 1
ATOM 4040 C C . LEU B 1 174 ? -5.285 16.016 3.826 1 96.25 174 LEU B C 1
ATOM 4042 O O . LEU B 1 174 ? -5.207 15.086 3.023 1 96.25 174 LEU B O 1
ATOM 4046 N N . ASP B 1 175 ? -6.473 16.359 4.352 1 93.75 175 ASP B N 1
ATOM 4047 C CA . ASP B 1 175 ? -7.707 15.664 3.986 1 93.75 175 ASP B CA 1
ATOM 4048 C C . ASP B 1 175 ? -8.586 16.547 3.102 1 93.75 175 ASP B C 1
ATOM 4050 O O . ASP B 1 175 ? -9.75 16.234 2.867 1 93.75 175 ASP B O 1
ATOM 4054 N N . VAL B 1 176 ? -8.023 17.641 2.676 1 95.75 176 VAL B N 1
ATOM 4055 C CA . VAL B 1 176 ? -8.75 18.594 1.854 1 95.75 176 VAL B CA 1
ATOM 4056 C C . VAL B 1 176 ? -8.203 18.578 0.428 1 95.75 176 VAL B C 1
ATOM 4058 O O . VAL B 1 176 ? -6.988 18.547 0.222 1 95.75 176 VAL B O 1
ATOM 4061 N N . THR B 1 177 ? -9.102 18.594 -0.547 1 94 177 THR B N 1
ATOM 4062 C CA . THR B 1 177 ? -8.656 18.547 -1.936 1 94 177 THR B CA 1
ATOM 4063 C C . THR B 1 177 ? -8.328 19.953 -2.439 1 94 177 THR B C 1
ATOM 4065 O O . THR B 1 177 ? -8.781 20.953 -1.867 1 94 177 THR B O 1
ATOM 4068 N N . LYS B 1 178 ? -7.516 20.031 -3.49 1 93.12 178 LYS B N 1
ATOM 4069 C CA . LYS B 1 178 ? -7.227 21.297 -4.137 1 93.12 178 LYS B CA 1
ATOM 4070 C C . LYS B 1 178 ? -8.508 21.984 -4.605 1 93.12 178 LYS B C 1
ATOM 4072 O O . LYS B 1 178 ? -8.648 23.203 -4.473 1 93.12 178 LYS B O 1
ATOM 4077 N N . GLU B 1 179 ? -9.406 21.219 -5.113 1 92.56 179 GLU B N 1
ATOM 4078 C CA . GLU B 1 179 ? -10.68 21.734 -5.602 1 92.56 179 GLU B CA 1
ATOM 4079 C C . GLU B 1 179 ? -11.461 22.406 -4.48 1 92.56 179 GLU B C 1
ATOM 4081 O O . GLU B 1 179 ? -12.07 23.469 -4.691 1 92.56 179 GLU B O 1
ATOM 4086 N N . GLU B 1 180 ? -11.477 21.812 -3.344 1 94.81 180 GLU B N 1
ATOM 4087 C CA . GLU B 1 180 ? -12.164 22.391 -2.193 1 94.81 180 GLU B CA 1
ATOM 4088 C C . GLU B 1 180 ? -11.531 23.719 -1.783 1 94.81 180 GLU B C 1
ATOM 4090 O O . GLU B 1 180 ? -12.227 24.656 -1.415 1 94.81 180 GLU B O 1
ATOM 4095 N N . LEU B 1 181 ? -10.211 23.781 -1.841 1 95.94 181 LEU B N 1
ATOM 4096 C CA . LEU B 1 181 ? -9.5 25 -1.481 1 95.94 181 LEU B CA 1
ATOM 4097 C C . LEU B 1 181 ? -9.797 26.109 -2.477 1 95.94 181 LEU B C 1
ATOM 4099 O O . LEU B 1 181 ? -10.023 27.266 -2.08 1 95.94 181 LEU B O 1
ATOM 4103 N N . LEU B 1 182 ? -9.82 25.781 -3.764 1 94.31 182 LEU B N 1
ATOM 4104 C CA . LEU B 1 182 ? -10.133 26.766 -4.793 1 94.31 182 LEU B CA 1
ATOM 4105 C C . LEU B 1 182 ? -11.57 27.25 -4.656 1 94.31 182 LEU B C 1
ATOM 4107 O O . LEU B 1 182 ? -11.844 28.438 -4.836 1 94.31 182 LEU B O 1
ATOM 4111 N N . ALA B 1 183 ? -12.445 26.359 -4.383 1 95.25 183 ALA B N 1
ATOM 4112 C CA . ALA B 1 183 ? -13.844 26.719 -4.172 1 95.25 183 ALA B CA 1
ATOM 4113 C C . ALA B 1 183 ? -13.984 27.656 -2.977 1 95.25 183 ALA B C 1
ATOM 4115 O O . ALA B 1 183 ? -14.781 28.609 -3.01 1 95.25 183 ALA B O 1
ATOM 4116 N N . TYR B 1 184 ? -13.266 27.375 -1.966 1 95.19 184 TYR B N 1
ATOM 4117 C CA . TYR B 1 184 ? -13.266 28.234 -0.784 1 95.19 184 TYR B CA 1
ATOM 4118 C C . TYR B 1 184 ? -12.812 29.641 -1.133 1 95.19 184 TYR B C 1
ATOM 4120 O O . TYR B 1 184 ? -13.445 30.625 -0.744 1 95.19 184 TYR B O 1
ATOM 4128 N N . LEU B 1 185 ? -11.695 29.734 -1.842 1 95.12 185 LEU B N 1
ATOM 4129 C CA . LEU B 1 185 ? -11.148 31.016 -2.24 1 95.12 185 LEU B CA 1
ATOM 4130 C C . LEU B 1 185 ? -12.141 31.781 -3.115 1 95.12 185 LEU B C 1
ATOM 4132 O O . LEU B 1 185 ? -12.312 33 -2.959 1 95.12 185 LEU B O 1
ATOM 4136 N N . ALA B 1 186 ? -12.773 31.078 -4.004 1 94.06 186 ALA B N 1
ATOM 4137 C CA . ALA B 1 186 ? -13.75 31.703 -4.895 1 94.06 186 ALA B CA 1
ATOM 4138 C C . ALA B 1 186 ? -14.953 32.219 -4.113 1 94.06 186 ALA B C 1
ATOM 4140 O O . ALA B 1 186 ? -15.445 33.312 -4.367 1 94.06 186 ALA B O 1
ATOM 4141 N N . ASP B 1 187 ? -15.398 31.406 -3.236 1 93.19 187 ASP B N 1
ATOM 4142 C CA . ASP B 1 187 ? -16.562 31.766 -2.428 1 93.19 187 ASP B CA 1
ATOM 4143 C C . ASP B 1 187 ? -16.281 33 -1.583 1 93.19 187 ASP B C 1
ATOM 4145 O O . ASP B 1 187 ? -17.172 33.844 -1.398 1 93.19 187 ASP B O 1
ATOM 4149 N N . ARG B 1 188 ? -15.086 33.125 -1.096 1 91.69 188 ARG B N 1
ATOM 4150 C CA . ARG B 1 188 ? -14.711 34.25 -0.224 1 91.69 188 ARG B CA 1
ATOM 4151 C C . ARG B 1 188 ? -14.133 35.406 -1.032 1 91.69 188 ARG B C 1
ATOM 4153 O O . ARG B 1 188 ? -13.758 36.438 -0.468 1 91.69 188 ARG B O 1
ATOM 4160 N N . LYS B 1 189 ? -13.992 35.25 -2.375 1 90.5 189 LYS B N 1
ATOM 4161 C CA . LYS B 1 189 ? -13.469 36.281 -3.293 1 90.5 189 LYS B CA 1
ATOM 4162 C C . LYS B 1 189 ? -12.062 36.688 -2.898 1 90.5 189 LYS B C 1
ATOM 4164 O O . LYS B 1 189 ? -11.758 37.875 -2.834 1 90.5 189 LYS B O 1
ATOM 4169 N N . LEU B 1 190 ? -11.352 35.75 -2.508 1 88.94 190 LEU B N 1
ATOM 4170 C CA . LEU B 1 190 ? -9.969 36 -2.107 1 88.94 190 LEU B CA 1
ATOM 4171 C C . LEU B 1 190 ? -9.031 35.875 -3.301 1 88.94 190 LEU B C 1
ATOM 4173 O O . LEU B 1 190 ? -9.227 35 -4.168 1 88.94 190 LEU B O 1
ATOM 4177 N N . THR B 1 191 ? -8.023 36.688 -3.34 1 85.56 191 THR B N 1
ATOM 4178 C CA . THR B 1 191 ? -7.07 36.688 -4.441 1 85.56 191 THR B CA 1
ATOM 4179 C C . THR B 1 191 ? -5.805 35.938 -4.07 1 85.56 191 THR B C 1
ATOM 4181 O O . THR B 1 191 ? -5.504 35.75 -2.885 1 85.56 191 THR B O 1
ATOM 4184 N N . TYR B 1 192 ? -5.148 35.375 -5.031 1 85.81 192 TYR B N 1
ATOM 4185 C CA . TYR B 1 192 ? -3.885 34.688 -4.855 1 85.81 192 TYR B CA 1
ATOM 4186 C C . TYR B 1 192 ? -2.994 34.844 -6.082 1 85.81 192 TYR B C 1
ATOM 4188 O O . TYR B 1 192 ? -3.455 35.281 -7.133 1 85.81 192 TYR B O 1
ATOM 4196 N N . CYS B 1 193 ? -1.663 34.625 -5.801 1 77.75 193 CYS B N 1
ATOM 4197 C CA . CYS B 1 193 ? -0.711 34.719 -6.898 1 77.75 193 CYS B CA 1
ATOM 4198 C C . CYS B 1 193 ? -0.724 33.469 -7.742 1 77.75 193 CYS B C 1
ATOM 4200 O O . CYS B 1 193 ? -0.824 32.344 -7.207 1 77.75 193 CYS B O 1
ATOM 4202 N N . ILE B 1 194 ? -0.978 33.469 -8.977 1 63.03 194 ILE B N 1
ATOM 4203 C CA . ILE B 1 194 ? -0.958 32.281 -9.852 1 63.03 194 ILE B CA 1
ATOM 4204 C C . ILE B 1 194 ? 0.483 31.953 -10.219 1 63.03 194 ILE B C 1
ATOM 4206 O O . ILE B 1 194 ? 1.211 32.781 -10.758 1 63.03 194 ILE B O 1
ATOM 4210 N N . ASP B 1 195 ? 1.062 31.078 -9.469 1 55.5 195 ASP B N 1
ATOM 4211 C CA . ASP B 1 195 ? 2.449 30.656 -9.633 1 55.5 195 ASP B CA 1
ATOM 4212 C C . ASP B 1 195 ? 2.66 29.969 -10.977 1 55.5 195 ASP B C 1
ATOM 4214 O O . ASP B 1 195 ? 1.937 29.047 -11.328 1 55.5 195 ASP B O 1
ATOM 4218 N N . SER B 1 196 ? 3.172 30.688 -11.922 1 45.34 196 SER B N 1
ATOM 4219 C CA . SER B 1 196 ? 3.588 30.078 -13.18 1 45.34 196 SER B CA 1
ATOM 4220 C C . SER B 1 196 ? 4.586 28.953 -12.953 1 45.34 196 SER B C 1
ATOM 4222 O O . SER B 1 196 ? 5.008 28.281 -13.898 1 45.34 196 SER B O 1
ATOM 4224 N N . THR B 1 197 ? 5.285 28.828 -11.859 1 46.56 197 THR B N 1
ATOM 4225 C CA . THR B 1 197 ? 6.434 27.938 -11.789 1 46.56 197 THR B CA 1
ATOM 4226 C C . THR B 1 197 ? 5.977 26.484 -11.75 1 46.56 197 THR B C 1
ATOM 4228 O O . THR B 1 197 ? 6.781 25.578 -11.492 1 46.56 197 THR B O 1
ATOM 4231 N N . ASN B 1 198 ? 4.691 26.266 -11.656 1 48.06 198 ASN B N 1
ATOM 4232 C CA . ASN B 1 198 ? 4.184 24.922 -11.43 1 48.06 198 ASN B CA 1
ATOM 4233 C C . ASN B 1 198 ? 4.719 23.938 -12.461 1 48.06 198 ASN B C 1
ATOM 4235 O O . ASN B 1 198 ? 4.426 22.75 -12.398 1 48.06 198 ASN B O 1
ATOM 4239 N N . ASP B 1 199 ? 5.551 24.438 -13.484 1 46.53 199 ASP B N 1
ATOM 4240 C CA . ASP B 1 199 ? 5.523 23.625 -14.695 1 46.53 199 ASP B CA 1
ATOM 4241 C C . ASP B 1 199 ? 6.832 22.859 -14.867 1 46.53 199 ASP B C 1
ATOM 4243 O O . ASP B 1 199 ? 7.09 22.297 -15.938 1 46.53 199 ASP B O 1
ATOM 4247 N N . ASP B 1 200 ? 7.758 22.969 -13.906 1 48.91 200 ASP B N 1
ATOM 4248 C CA . ASP B 1 200 ? 8.93 22.25 -14.398 1 48.91 200 ASP B CA 1
ATOM 4249 C C . ASP B 1 200 ? 8.828 20.75 -14.094 1 48.91 200 ASP B C 1
ATOM 4251 O O . ASP B 1 200 ? 8.898 20.344 -12.93 1 48.91 200 ASP B O 1
ATOM 4255 N N . ILE B 1 201 ? 8.562 20.062 -15.086 1 52.19 201 ILE B N 1
ATOM 4256 C CA . ILE B 1 201 ? 8.297 18.625 -15.125 1 52.19 201 ILE B CA 1
ATOM 4257 C C . ILE B 1 201 ? 9.555 17.859 -14.734 1 52.19 201 ILE B C 1
ATOM 4259 O O . ILE B 1 201 ? 9.5 16.641 -14.523 1 52.19 201 ILE B O 1
ATOM 4263 N N . ARG B 1 202 ? 10.75 18.547 -14.625 1 52.09 202 ARG B N 1
ATOM 4264 C CA . ARG B 1 202 ? 11.992 17.812 -14.422 1 52.09 202 ARG B CA 1
ATOM 4265 C C . ARG B 1 202 ? 12.07 17.266 -13 1 52.09 202 ARG B C 1
ATOM 4267 O O . ARG B 1 202 ? 12.906 16.391 -12.719 1 52.09 202 ARG B O 1
ATOM 4274 N N . TYR B 1 203 ? 11.055 17.656 -12.18 1 65.88 203 TYR B N 1
ATOM 4275 C CA . TYR B 1 203 ? 11.094 17.156 -10.812 1 65.88 203 TYR B CA 1
ATOM 4276 C C . TYR B 1 203 ? 10.148 15.969 -10.633 1 65.88 203 TYR B C 1
ATOM 4278 O O . TYR B 1 203 ? 9.102 15.906 -11.281 1 65.88 203 TYR B O 1
ATOM 4286 N N . GLN B 1 204 ? 10.609 14.93 -9.922 1 75.56 204 GLN B N 1
ATOM 4287 C CA . GLN B 1 204 ? 9.859 13.695 -9.758 1 75.56 204 GLN B CA 1
ATOM 4288 C C . GLN B 1 204 ? 8.406 13.977 -9.367 1 75.56 204 GLN B C 1
ATOM 4290 O O . GLN B 1 204 ? 7.484 13.391 -9.938 1 75.56 204 GLN B O 1
ATOM 4295 N N . ARG B 1 205 ? 8.234 14.906 -8.555 1 77.25 205 ARG B N 1
ATOM 4296 C CA . ARG B 1 205 ? 6.883 15.219 -8.109 1 77.25 205 ARG B CA 1
ATOM 4297 C C . ARG B 1 205 ? 6.078 15.867 -9.234 1 77.25 205 ARG B C 1
ATOM 4299 O O . ARG B 1 205 ? 4.871 15.641 -9.352 1 77.25 205 ARG B O 1
ATOM 4306 N N . ASN B 1 206 ? 6.781 16.609 -10.039 1 82.31 206 ASN B N 1
ATOM 4307 C CA . ASN B 1 206 ? 6.105 17.25 -11.164 1 82.31 206 ASN B CA 1
ATOM 4308 C C . ASN B 1 206 ? 5.668 16.219 -12.211 1 82.31 206 ASN B C 1
ATOM 4310 O O . ASN B 1 206 ? 4.578 16.328 -12.773 1 82.31 206 ASN B O 1
ATOM 4314 N N . LYS B 1 207 ? 6.539 15.266 -12.336 1 86.94 207 LYS B N 1
ATOM 4315 C CA . LYS B 1 207 ? 6.184 14.203 -13.273 1 86.94 207 LYS B CA 1
ATOM 4316 C C . LYS B 1 207 ? 4.965 13.43 -12.789 1 86.94 207 LYS B C 1
ATOM 4318 O O . LYS B 1 207 ? 4.062 13.125 -13.57 1 86.94 207 LYS B O 1
ATOM 4323 N N . ILE B 1 208 ? 4.926 13.141 -11.547 1 92.31 208 ILE B N 1
ATOM 4324 C CA . ILE B 1 208 ? 3.803 12.414 -10.961 1 92.31 208 ILE B CA 1
ATOM 4325 C C . ILE B 1 208 ? 2.527 13.242 -11.094 1 92.31 208 ILE B C 1
ATOM 4327 O O . ILE B 1 208 ? 1.495 12.734 -11.539 1 92.31 208 ILE B O 1
ATOM 4331 N N . ARG B 1 209 ? 2.67 14.492 -10.859 1 89.5 209 ARG B N 1
ATOM 4332 C CA . ARG B 1 209 ? 1.52 15.391 -10.852 1 89.5 209 ARG B CA 1
ATOM 4333 C C . ARG B 1 209 ? 0.967 15.586 -12.258 1 89.5 209 ARG B C 1
ATOM 4335 O O . ARG B 1 209 ? -0.248 15.555 -12.461 1 89.5 209 ARG B O 1
ATOM 4342 N N . HIS B 1 210 ? 1.832 15.672 -13.211 1 90.75 210 HIS B N 1
ATOM 4343 C CA . HIS B 1 210 ? 1.393 16.141 -14.523 1 90.75 210 HIS B CA 1
ATOM 4344 C C . HIS B 1 210 ? 1.261 14.969 -15.5 1 90.75 210 HIS B C 1
ATOM 4346 O O . HIS B 1 210 ? 0.568 15.086 -16.516 1 90.75 210 HIS B O 1
ATOM 4352 N N . ARG B 1 211 ? 1.88 13.883 -15.172 1 91.94 211 ARG B N 1
ATOM 4353 C CA . ARG B 1 211 ? 1.87 12.781 -16.141 1 91.94 211 ARG B CA 1
ATOM 4354 C C . ARG B 1 211 ? 1.203 11.547 -15.539 1 91.94 211 ARG B C 1
ATOM 4356 O O . ARG B 1 211 ? 0.411 10.875 -16.219 1 91.94 211 ARG B O 1
ATOM 4363 N N . VAL B 1 212 ? 1.431 11.258 -14.367 1 94 212 VAL B N 1
ATOM 4364 C CA . VAL B 1 212 ? 0.978 10 -13.781 1 94 212 VAL B CA 1
ATOM 4365 C C . VAL B 1 212 ? -0.448 10.164 -13.258 1 94 212 VAL B C 1
ATOM 4367 O O . VAL B 1 212 ? -1.345 9.406 -13.641 1 94 212 VAL B O 1
ATOM 4370 N N . ILE B 1 213 ? -0.704 11.156 -12.453 1 94.19 213 ILE B N 1
ATOM 4371 C CA . ILE B 1 213 ? -1.979 11.328 -11.758 1 94.19 213 ILE B CA 1
ATOM 4372 C C . ILE B 1 213 ? -3.1 11.492 -12.781 1 94.19 213 ILE B C 1
ATOM 4374 O O . ILE B 1 213 ? -4.145 10.844 -12.68 1 94.19 213 ILE B O 1
ATOM 4378 N N . PRO B 1 214 ? -2.861 12.336 -13.844 1 93.56 214 PRO B N 1
ATOM 4379 C CA . PRO B 1 214 ? -3.934 12.469 -14.828 1 93.56 214 PRO B CA 1
ATOM 4380 C C . PRO B 1 214 ? -4.305 11.141 -15.477 1 93.56 214 PRO B C 1
ATOM 4382 O O . PRO B 1 214 ? -5.484 10.883 -15.742 1 93.56 214 PRO B O 1
ATOM 4385 N N . GLU B 1 215 ? -3.363 10.297 -15.719 1 93.12 215 GLU B N 1
ATOM 4386 C CA . GLU B 1 215 ? -3.645 8.977 -16.281 1 93.12 215 GLU B CA 1
ATOM 4387 C C . GLU B 1 215 ? -4.434 8.117 -15.289 1 93.12 215 GLU B C 1
ATOM 4389 O O . GLU B 1 215 ? -5.348 7.395 -15.688 1 93.12 215 GLU B O 1
ATOM 4394 N N . LEU B 1 216 ? -4.074 8.188 -14.031 1 95.38 216 LEU B N 1
ATOM 4395 C CA . LEU B 1 216 ? -4.789 7.434 -13.008 1 95.38 216 LEU B CA 1
ATOM 4396 C C . LEU B 1 216 ? -6.227 7.93 -12.875 1 95.38 216 LEU B C 1
ATOM 4398 O O . LEU B 1 216 ? -7.152 7.129 -12.719 1 95.38 216 LEU B O 1
ATOM 4402 N N . GLU B 1 217 ? -6.367 9.227 -12.938 1 94.12 217 GLU B N 1
ATOM 4403 C CA . GLU B 1 217 ? -7.691 9.828 -12.836 1 94.12 217 GLU B CA 1
ATOM 4404 C C . GLU B 1 217 ? -8.578 9.422 -14.008 1 94.12 217 GLU B C 1
ATOM 4406 O O . GLU B 1 217 ? -9.797 9.305 -13.859 1 94.12 217 GLU B O 1
ATOM 4411 N N . SER B 1 218 ? -7.98 9.219 -15.156 1 92.62 218 SER B N 1
ATOM 4412 C CA . SER B 1 218 ? -8.742 8.773 -16.328 1 92.62 218 SER B CA 1
ATOM 4413 C C . SER B 1 218 ? -9.312 7.375 -16.109 1 92.62 218 SER B C 1
ATOM 4415 O O . SER B 1 218 ? -10.297 6.996 -16.734 1 92.62 218 SER B O 1
ATOM 4417 N N . ILE B 1 219 ? -8.703 6.645 -15.25 1 91.44 219 ILE B N 1
ATOM 4418 C CA . ILE B 1 219 ? -9.164 5.305 -14.914 1 91.44 219 ILE B CA 1
ATOM 4419 C C . ILE B 1 219 ? -10.164 5.379 -13.758 1 91.44 219 ILE B C 1
ATOM 4421 O O . ILE B 1 219 ? -11.227 4.754 -13.812 1 91.44 219 ILE B O 1
ATOM 4425 N N . ASN B 1 220 ? -9.859 6.141 -12.758 1 94.06 220 ASN B N 1
ATOM 4426 C CA . ASN B 1 220 ? -10.703 6.387 -11.594 1 94.06 220 ASN B CA 1
ATOM 4427 C C . ASN B 1 220 ? -10.648 7.852 -11.164 1 94.06 220 ASN B C 1
ATOM 4429 O O . ASN B 1 220 ? -9.688 8.281 -10.523 1 94.06 220 ASN B O 1
ATOM 4433 N N . PRO B 1 221 ? -11.711 8.523 -11.375 1 94.31 221 PRO B N 1
ATOM 4434 C CA . PRO B 1 221 ? -11.719 9.953 -11.039 1 94.31 221 PRO B CA 1
ATOM 4435 C C . PRO B 1 221 ? -11.492 10.219 -9.555 1 94.31 221 PRO B C 1
ATOM 4437 O O . PRO B 1 221 ? -11.117 11.328 -9.164 1 94.31 221 PRO B O 1
ATOM 4440 N N . ASN B 1 222 ? -11.672 9.227 -8.711 1 93.69 222 ASN B N 1
ATOM 4441 C CA . ASN B 1 222 ? -11.531 9.398 -7.27 1 93.69 222 ASN B CA 1
ATOM 4442 C C . ASN B 1 222 ? -10.211 8.82 -6.762 1 93.69 222 ASN B C 1
ATOM 4444 O O . ASN B 1 222 ? -10.078 8.5 -5.582 1 93.69 222 ASN B O 1
ATOM 4448 N N . VAL B 1 223 ? -9.211 8.703 -7.668 1 95.06 223 VAL B N 1
ATOM 4449 C CA . VAL B 1 223 ? -7.984 7.988 -7.352 1 95.06 223 VAL B CA 1
ATOM 4450 C C . VAL B 1 223 ? -7.227 8.727 -6.246 1 95.06 223 VAL B C 1
ATOM 4452 O O . VAL B 1 223 ? -6.598 8.094 -5.395 1 95.06 223 VAL B O 1
ATOM 4455 N N . VAL B 1 224 ? -7.27 10.039 -6.227 1 95.25 224 VAL B N 1
ATOM 4456 C CA . VAL B 1 224 ? -6.582 10.812 -5.203 1 95.25 224 VAL B CA 1
ATOM 4457 C C . VAL B 1 224 ? -7.152 10.484 -3.826 1 95.25 224 VAL B C 1
ATOM 4459 O O . VAL B 1 224 ? -6.398 10.219 -2.885 1 95.25 224 VAL B O 1
ATOM 4462 N N . ASP B 1 225 ? -8.43 10.453 -3.773 1 93.12 225 ASP B N 1
ATOM 4463 C CA . ASP B 1 225 ? -9.109 10.094 -2.529 1 93.12 225 ASP B CA 1
ATOM 4464 C C . ASP B 1 225 ? -8.773 8.656 -2.123 1 93.12 225 ASP B C 1
ATOM 4466 O O . ASP B 1 225 ? -8.562 8.375 -0.941 1 93.12 225 ASP B O 1
ATOM 4470 N N . ALA B 1 226 ? -8.75 7.816 -3.088 1 93.56 226 ALA B N 1
ATOM 4471 C CA . ALA B 1 226 ? -8.469 6.406 -2.84 1 93.56 226 ALA B CA 1
ATOM 4472 C C . ALA B 1 226 ? -7.066 6.215 -2.264 1 93.56 226 ALA B C 1
ATOM 4474 O O . ALA B 1 226 ? -6.883 5.48 -1.292 1 93.56 226 ALA B O 1
ATOM 4475 N N . ILE B 1 227 ? -6.117 6.91 -2.832 1 95.56 227 ILE B N 1
ATOM 4476 C CA . ILE B 1 227 ? -4.73 6.785 -2.408 1 95.56 227 ILE B CA 1
ATOM 4477 C C . ILE B 1 227 ? -4.566 7.363 -1.003 1 95.56 227 ILE B C 1
ATOM 4479 O O . ILE B 1 227 ? -3.918 6.754 -0.147 1 95.56 227 ILE B O 1
ATOM 4483 N N . ALA B 1 228 ? -5.176 8.484 -0.794 1 94.06 228 ALA B N 1
ATOM 4484 C CA . ALA B 1 228 ? -5.082 9.109 0.523 1 94.06 228 ALA B CA 1
ATOM 4485 C C . ALA B 1 228 ? -5.73 8.234 1.592 1 94.06 228 ALA B C 1
ATOM 4487 O O . ALA B 1 228 ? -5.203 8.102 2.697 1 94.06 228 ALA B O 1
ATOM 4488 N N . ARG B 1 229 ? -6.859 7.672 1.269 1 90.88 229 ARG B N 1
ATOM 4489 C CA . ARG B 1 229 ? -7.543 6.773 2.193 1 90.88 229 ARG B CA 1
ATOM 4490 C C . ARG B 1 229 ? -6.688 5.547 2.5 1 90.88 229 ARG B C 1
ATOM 4492 O O . ARG B 1 229 ? -6.656 5.074 3.637 1 90.88 229 ARG B O 1
ATOM 4499 N N . LEU B 1 230 ? -6.074 5.047 1.521 1 93.69 230 LEU B N 1
ATOM 4500 C CA . LEU B 1 230 ? -5.152 3.934 1.717 1 93.69 230 LEU B CA 1
ATOM 4501 C C . LEU B 1 230 ? -4.062 4.301 2.719 1 93.69 230 LEU B C 1
ATOM 4503 O O . LEU B 1 230 ? -3.734 3.504 3.602 1 93.69 230 LEU B O 1
ATOM 4507 N N . GLY B 1 231 ? -3.479 5.453 2.529 1 94.69 231 GLY B N 1
ATOM 4508 C CA . GLY B 1 231 ? -2.467 5.906 3.471 1 94.69 231 GLY B CA 1
ATOM 4509 C C . GLY B 1 231 ? -2.951 5.914 4.906 1 94.69 231 GLY B C 1
ATOM 4510 O O . GLY B 1 231 ? -2.227 5.492 5.812 1 94.69 231 GLY B O 1
ATOM 4511 N N . GLY B 1 232 ? -4.16 6.41 5.09 1 91.56 232 GLY B N 1
ATOM 4512 C CA . GLY B 1 232 ? -4.758 6.398 6.414 1 91.56 232 GLY B CA 1
ATOM 4513 C C . GLY B 1 232 ? -4.922 5 6.984 1 91.56 232 GLY B C 1
ATOM 4514 O O . GLY B 1 232 ? -4.586 4.754 8.141 1 91.56 232 GLY B O 1
ATOM 4515 N N . SER B 1 233 ? -5.383 4.082 6.164 1 91.38 233 SER B N 1
ATOM 4516 C CA . SER B 1 233 ? -5.566 2.695 6.586 1 91.38 233 SER B CA 1
ATOM 4517 C C . SER B 1 233 ? -4.234 2.039 6.926 1 91.38 233 SER B C 1
ATOM 4519 O O . SER B 1 233 ? -4.137 1.28 7.891 1 91.38 233 SER B O 1
ATOM 4521 N N . VAL B 1 234 ? -3.277 2.322 6.152 1 94.56 234 VAL B N 1
ATOM 4522 C CA . VAL B 1 234 ? -1.944 1.769 6.367 1 94.56 234 VAL B CA 1
ATOM 4523 C C . VAL B 1 234 ? -1.384 2.275 7.695 1 94.56 234 VAL B C 1
ATOM 4525 O O . VAL B 1 234 ? -0.751 1.521 8.438 1 94.56 234 VAL B O 1
ATOM 4528 N N . SER B 1 235 ? -1.624 3.535 7.941 1 93.5 235 SER B N 1
ATOM 4529 C CA . SER B 1 235 ? -1.151 4.113 9.195 1 93.5 235 SER B CA 1
ATOM 4530 C C . SER B 1 235 ? -1.737 3.379 10.398 1 93.5 235 SER B C 1
ATOM 4532 O O . SER B 1 235 ? -1.044 3.152 11.391 1 93.5 235 SER B O 1
ATOM 4534 N N . GLU B 1 236 ? -2.973 3.027 10.305 1 92.81 236 GLU B N 1
ATOM 4535 C CA . GLU B 1 236 ? -3.631 2.289 11.383 1 92.81 236 GLU B CA 1
ATOM 4536 C C . GLU B 1 236 ? -3.006 0.91 11.562 1 92.81 236 GLU B C 1
ATOM 4538 O O . GLU B 1 236 ? -2.773 0.475 12.695 1 92.81 236 GLU B O 1
ATOM 4543 N N . ASP B 1 237 ? -2.73 0.267 10.516 1 95.06 237 ASP B N 1
ATOM 4544 C CA . ASP B 1 237 ? -2.127 -1.062 10.562 1 95.06 237 ASP B CA 1
ATOM 4545 C C . ASP B 1 237 ? -0.7 -0.997 11.102 1 95.06 237 ASP B C 1
ATOM 4547 O O . ASP B 1 237 ? -0.293 -1.843 11.898 1 95.06 237 ASP B O 1
ATOM 4551 N N . LEU B 1 238 ? -0.028 -0.015 10.633 1 94.5 238 LEU B N 1
ATOM 4552 C CA . LEU B 1 238 ? 1.359 0.136 11.062 1 94.5 238 LEU B CA 1
ATOM 4553 C C . LEU B 1 238 ? 1.444 0.406 12.555 1 94.5 238 LEU B C 1
ATOM 4555 O O . LEU B 1 238 ? 2.402 -0.008 13.219 1 94.5 238 LEU B O 1
ATOM 4559 N N . ALA B 1 239 ? 0.475 1.113 13.047 1 94.69 239 ALA B N 1
ATOM 4560 C CA . ALA B 1 239 ? 0.462 1.364 14.484 1 94.69 239 ALA B CA 1
ATOM 4561 C C . ALA B 1 239 ? 0.426 0.055 15.273 1 94.69 239 ALA B C 1
ATOM 4563 O O . ALA B 1 239 ? 1.109 -0.085 16.281 1 94.69 239 ALA B O 1
ATOM 4564 N N . VAL B 1 240 ? -0.322 -0.897 14.781 1 96.5 240 VAL B N 1
ATOM 4565 C CA . VAL B 1 240 ? -0.43 -2.205 15.414 1 96.5 240 VAL B CA 1
ATOM 4566 C C . VAL B 1 240 ? 0.908 -2.936 15.328 1 96.5 240 VAL B C 1
ATOM 4568 O O . VAL B 1 240 ? 1.41 -3.447 16.328 1 96.5 240 VAL B O 1
ATOM 4571 N N . ILE B 1 241 ? 1.46 -2.93 14.18 1 96.56 241 ILE B N 1
ATOM 4572 C CA . ILE B 1 241 ? 2.697 -3.658 13.93 1 96.56 241 ILE B CA 1
ATOM 4573 C C . ILE B 1 241 ? 3.844 -3.018 14.703 1 96.56 241 ILE B C 1
ATOM 4575 O O . ILE B 1 241 ? 4.695 -3.719 15.258 1 96.56 241 ILE B O 1
ATOM 4579 N N . SER B 1 242 ? 3.826 -1.715 14.703 1 95.69 242 SER B N 1
ATOM 4580 C CA . SER B 1 242 ? 4.855 -0.992 15.445 1 95.69 242 SER B CA 1
ATOM 4581 C C . SER B 1 242 ? 4.781 -1.306 16.938 1 95.69 242 SER B C 1
ATOM 4583 O O . SER B 1 242 ? 5.812 -1.526 17.578 1 95.69 242 SER B O 1
ATOM 4585 N N . ASP B 1 243 ? 3.594 -1.31 17.453 1 96.5 243 ASP B N 1
ATOM 4586 C CA . ASP B 1 243 ? 3.41 -1.628 18.859 1 96.5 243 ASP B CA 1
ATOM 4587 C C . ASP B 1 243 ? 3.9 -3.041 19.172 1 96.5 243 ASP B C 1
ATOM 4589 O O . ASP B 1 243 ? 4.574 -3.26 20.188 1 96.5 243 ASP B O 1
ATOM 4593 N N . LEU B 1 244 ? 3.602 -3.963 18.328 1 96.88 244 LEU B N 1
ATOM 4594 C CA . LEU B 1 244 ? 4.051 -5.34 18.516 1 96.88 244 LEU B CA 1
ATOM 4595 C C . LEU B 1 244 ? 5.574 -5.426 18.438 1 96.88 244 LEU B C 1
ATOM 4597 O O . LEU B 1 244 ? 6.188 -6.195 19.188 1 96.88 244 LEU B O 1
ATOM 4601 N N . THR B 1 245 ? 6.125 -4.652 17.562 1 97.31 245 THR B N 1
ATOM 4602 C CA . THR B 1 245 ? 7.574 -4.645 17.406 1 97.31 245 THR B CA 1
ATOM 4603 C C . THR B 1 245 ? 8.25 -4.102 18.656 1 97.31 245 THR B C 1
ATOM 4605 O O . THR B 1 245 ? 9.258 -4.652 19.109 1 97.31 245 THR B O 1
ATOM 4608 N N . VAL B 1 246 ? 7.691 -3.057 19.188 1 96.88 246 VAL B N 1
ATOM 4609 C CA . VAL B 1 246 ? 8.219 -2.455 20.406 1 96.88 246 VAL B CA 1
ATOM 4610 C C . VAL B 1 246 ? 8.133 -3.455 21.562 1 96.88 246 VAL B C 1
ATOM 4612 O O . VAL B 1 246 ? 9.086 -3.6 22.344 1 96.88 246 VAL B O 1
ATOM 4615 N N . GLN B 1 247 ? 7.039 -4.137 21.656 1 97 247 GLN B N 1
ATOM 4616 C CA . GLN B 1 247 ? 6.863 -5.145 22.703 1 97 247 GLN B CA 1
ATOM 4617 C C . GLN B 1 247 ? 7.859 -6.289 22.531 1 97 247 GLN B C 1
ATOM 4619 O O . GLN B 1 247 ? 8.438 -6.758 23.516 1 97 247 GLN B O 1
ATOM 4624 N N . ALA B 1 248 ? 8.047 -6.703 21.312 1 97.56 248 ALA B N 1
ATOM 4625 C CA . ALA B 1 248 ? 9.008 -7.766 21.047 1 97.56 248 ALA B CA 1
ATOM 4626 C C . ALA B 1 248 ? 10.422 -7.328 21.406 1 97.56 248 ALA B C 1
ATOM 4628 O O . ALA B 1 248 ? 11.203 -8.109 21.953 1 97.56 248 ALA B O 1
ATOM 4629 N N . PHE B 1 249 ? 10.758 -6.113 21.094 1 97.06 249 PHE B N 1
ATOM 4630 C CA . PHE B 1 249 ? 12.07 -5.566 21.406 1 97.06 249 PHE B CA 1
ATOM 4631 C C . PHE B 1 249 ? 12.328 -5.594 22.906 1 97.06 249 PHE B C 1
ATOM 4633 O O . PHE B 1 249 ? 13.383 -6.055 23.359 1 97.06 249 PHE B O 1
ATOM 4640 N N . LYS B 1 250 ? 11.32 -5.156 23.625 1 96.44 250 LYS B N 1
ATOM 4641 C CA . LYS B 1 250 ? 11.438 -5.113 25.078 1 96.44 250 LYS B CA 1
ATOM 4642 C C . LYS B 1 250 ? 11.562 -6.52 25.672 1 96.44 250 LYS B C 1
ATOM 4644 O O . LYS B 1 250 ? 12.305 -6.738 26.625 1 96.44 250 LYS B O 1
ATOM 4649 N N . ARG B 1 251 ? 10.93 -7.434 25.078 1 96.94 251 ARG B N 1
ATOM 4650 C CA . ARG B 1 251 ? 10.867 -8.797 25.594 1 96.94 251 ARG B CA 1
ATOM 4651 C C . ARG B 1 251 ? 12.117 -9.586 25.219 1 96.94 251 ARG B C 1
ATOM 4653 O O . ARG B 1 251 ? 12.617 -10.391 26.016 1 96.94 251 ARG B O 1
ATOM 4660 N N . LEU B 1 252 ? 12.641 -9.359 24 1 97.12 252 LEU B N 1
ATOM 4661 C CA . LEU B 1 252 ? 13.602 -10.297 23.438 1 97.12 252 LEU B CA 1
ATOM 4662 C C . LEU B 1 252 ? 15.023 -9.734 23.516 1 97.12 252 LEU B C 1
ATOM 4664 O O . LEU B 1 252 ? 15.992 -10.484 23.438 1 97.12 252 LEU B O 1
ATOM 4668 N N . VAL B 1 253 ? 15.133 -8.414 23.609 1 96.5 253 VAL B N 1
ATOM 4669 C CA . VAL B 1 253 ? 16.453 -7.805 23.469 1 96.5 253 VAL B CA 1
ATOM 4670 C C . VAL B 1 253 ? 16.984 -7.395 24.844 1 96.5 253 VAL B C 1
ATOM 4672 O O . VAL B 1 253 ? 16.297 -6.691 25.594 1 96.5 253 VAL B O 1
ATOM 4675 N N . THR B 1 254 ? 18.156 -7.832 25.141 1 95.56 254 THR B N 1
ATOM 4676 C CA . THR B 1 254 ? 18.875 -7.395 26.328 1 95.56 254 THR B CA 1
ATOM 4677 C C . THR B 1 254 ? 20.016 -6.449 25.953 1 95.56 254 THR B C 1
ATOM 4679 O O . THR B 1 254 ? 20.781 -6.719 25.031 1 95.56 254 THR B O 1
ATOM 4682 N N . ILE B 1 255 ? 20.078 -5.395 26.609 1 92.56 255 ILE B N 1
ATOM 4683 C CA . ILE B 1 255 ? 21.094 -4.395 26.328 1 92.56 255 ILE B CA 1
ATOM 4684 C C . ILE B 1 255 ? 22.109 -4.34 27.469 1 92.56 255 ILE B C 1
ATOM 4686 O O . ILE B 1 255 ? 21.719 -4.16 28.641 1 92.56 255 ILE B O 1
ATOM 4690 N N . ASP B 1 256 ? 23.359 -4.633 27.156 1 88 256 ASP B N 1
ATOM 4691 C CA . ASP B 1 256 ? 24.469 -4.539 28.109 1 88 256 ASP B CA 1
ATOM 4692 C C . ASP B 1 256 ? 25.656 -3.797 27.5 1 88 256 ASP B C 1
ATOM 4694 O O . ASP B 1 256 ? 26.266 -4.277 26.547 1 88 256 ASP B O 1
ATOM 4698 N N . LYS B 1 257 ? 26.219 -2.809 28.188 1 82.94 257 LYS B N 1
ATOM 4699 C CA . LYS B 1 257 ? 27.406 -2.055 27.781 1 82.94 257 LYS B CA 1
ATOM 4700 C C . LYS B 1 257 ? 27.406 -1.783 26.281 1 82.94 257 LYS B C 1
ATOM 4702 O O . LYS B 1 257 ? 28.391 -2.09 25.594 1 82.94 257 LYS B O 1
ATOM 4707 N N . ASN B 1 258 ? 26.391 -1.429 25.594 1 81.38 258 ASN B N 1
ATOM 4708 C CA . ASN B 1 258 ? 26.234 -1.02 24.188 1 81.38 258 ASN B CA 1
ATOM 4709 C C . ASN B 1 258 ? 26.125 -2.225 23.266 1 81.38 258 ASN B C 1
ATOM 4711 O O . ASN B 1 258 ? 26.391 -2.113 22.062 1 81.38 258 ASN B O 1
ATOM 4715 N N . GLU B 1 259 ? 26 -3.293 23.891 1 91 259 GLU B N 1
ATOM 4716 C CA . GLU B 1 259 ? 25.766 -4.52 23.141 1 91 259 GLU B CA 1
ATOM 4717 C C . GLU B 1 259 ? 24.344 -5.027 23.328 1 91 259 GLU B C 1
ATOM 4719 O O . GLU B 1 259 ? 23.812 -4.977 24.438 1 91 259 GLU B O 1
ATOM 4724 N N . MET B 1 260 ? 23.828 -5.457 22.25 1 95.06 260 MET B N 1
ATOM 4725 C CA . MET B 1 260 ? 22.484 -6.043 22.328 1 95.06 260 MET B CA 1
ATOM 4726 C C . MET B 1 260 ? 22.531 -7.543 22.062 1 95.06 260 MET B C 1
ATOM 4728 O O . MET B 1 260 ? 23.312 -8.008 21.219 1 95.06 260 MET B O 1
ATOM 4732 N N . ARG B 1 261 ? 21.75 -8.25 22.844 1 95.31 261 ARG B N 1
ATOM 4733 C CA . ARG B 1 261 ? 21.688 -9.703 22.703 1 95.31 261 ARG B CA 1
ATOM 4734 C C . ARG B 1 261 ? 20.234 -10.172 22.578 1 95.31 261 ARG B C 1
ATOM 4736 O O . ARG B 1 261 ? 19.344 -9.617 23.234 1 95.31 261 ARG B O 1
ATOM 4743 N N . LEU B 1 262 ? 20.078 -11.133 21.734 1 95 262 LEU B N 1
ATOM 4744 C CA . LEU B 1 262 ? 18.766 -11.734 21.656 1 95 262 LEU B CA 1
ATOM 4745 C C . LEU B 1 262 ? 18.859 -13.219 21.328 1 95 262 LEU B C 1
ATOM 4747 O O . LEU B 1 262 ? 19.859 -13.672 20.781 1 95 262 LEU B O 1
ATOM 4751 N N . SER B 1 263 ? 17.875 -13.977 21.734 1 95.06 263 SER B N 1
ATOM 4752 C CA . SER B 1 263 ? 17.781 -15.414 21.5 1 95.06 263 SER B CA 1
ATOM 4753 C C . SER B 1 263 ? 17.281 -15.711 20.094 1 95.06 263 SER B C 1
ATOM 4755 O O . SER B 1 263 ? 16.234 -15.188 19.688 1 95.06 263 SER B O 1
ATOM 4757 N N . ARG B 1 264 ? 17.953 -16.578 19.375 1 94.06 264 ARG B N 1
ATOM 4758 C CA . ARG B 1 264 ? 17.531 -17.016 18.047 1 94.06 264 ARG B CA 1
ATOM 4759 C C . ARG B 1 264 ? 16.188 -17.719 18.094 1 94.06 264 ARG B C 1
ATOM 4761 O O . ARG B 1 264 ? 15.305 -17.453 17.281 1 94.06 264 ARG B O 1
ATOM 4768 N N . ARG B 1 265 ? 16.078 -18.594 19 1 93.81 265 ARG B N 1
ATOM 4769 C CA . ARG B 1 265 ? 14.875 -19.406 19.141 1 93.81 265 ARG B CA 1
ATOM 4770 C C . ARG B 1 265 ? 13.664 -18.531 19.453 1 93.81 265 ARG B C 1
ATOM 4772 O O . ARG B 1 265 ? 12.578 -18.734 18.891 1 93.81 265 ARG B O 1
ATOM 4779 N N . ALA B 1 266 ? 13.883 -17.594 20.344 1 95.69 266 ALA B N 1
ATOM 4780 C CA . ALA B 1 266 ? 12.789 -16.688 20.703 1 95.69 266 ALA B CA 1
ATOM 4781 C C . ALA B 1 266 ? 12.391 -15.812 19.531 1 95.69 266 ALA B C 1
ATOM 4783 O O . ALA B 1 266 ? 11.203 -15.578 19.297 1 95.69 266 ALA B O 1
ATOM 4784 N N . LEU B 1 267 ? 13.359 -15.352 18.766 1 95.94 267 LEU B N 1
ATOM 4785 C CA . LEU B 1 267 ? 13.102 -14.492 17.609 1 95.94 267 LEU B CA 1
ATOM 4786 C C . LEU B 1 267 ? 12.352 -15.25 16.531 1 95.94 267 LEU B C 1
ATOM 4788 O O . LEU B 1 267 ? 11.469 -14.688 15.875 1 95.94 267 LEU B O 1
ATOM 4792 N N . ARG B 1 268 ? 12.625 -16.469 16.344 1 94.12 268 ARG B N 1
ATOM 4793 C CA . ARG B 1 268 ? 12.016 -17.312 15.32 1 94.12 268 ARG B CA 1
ATOM 4794 C C . ARG B 1 268 ? 10.516 -17.469 15.57 1 94.12 268 ARG B C 1
ATOM 4796 O O . ARG B 1 268 ? 9.75 -17.734 14.633 1 94.12 268 ARG B O 1
ATOM 4803 N N . LYS B 1 269 ? 10.102 -17.312 16.781 1 94.94 269 LYS B N 1
ATOM 4804 C CA . LYS B 1 269 ? 8.688 -17.469 17.141 1 94.94 269 LYS B CA 1
ATOM 4805 C C . LYS B 1 269 ? 7.887 -16.234 16.734 1 94.94 269 LYS B C 1
ATOM 4807 O O . LYS B 1 269 ? 6.66 -16.297 16.641 1 94.94 269 LYS B O 1
ATOM 4812 N N . GLU B 1 270 ? 8.617 -15.148 16.547 1 96.31 270 GLU B N 1
ATOM 4813 C CA . GLU B 1 270 ? 7.93 -13.938 16.125 1 96.31 270 GLU B CA 1
ATOM 4814 C C . GLU B 1 270 ? 7.582 -13.984 14.633 1 96.31 270 GLU B C 1
ATOM 4816 O O . GLU B 1 270 ? 8.32 -14.57 13.836 1 96.31 270 GLU B O 1
ATOM 4821 N N . PRO B 1 271 ? 6.441 -13.398 14.258 1 95.44 271 PRO B N 1
ATOM 4822 C CA . PRO B 1 271 ? 6.137 -13.297 12.828 1 95.44 271 PRO B CA 1
ATOM 4823 C C . PRO B 1 271 ? 7.234 -12.586 12.039 1 95.44 271 PRO B C 1
ATOM 4825 O O . PRO B 1 271 ? 7.887 -11.68 12.562 1 95.44 271 PRO B O 1
ATOM 4828 N N . LEU B 1 272 ? 7.367 -12.953 10.812 1 94.19 272 LEU B N 1
ATOM 4829 C CA . LEU B 1 272 ? 8.422 -12.43 9.961 1 94.19 272 LEU B CA 1
ATOM 4830 C C . LEU B 1 272 ? 8.367 -10.906 9.898 1 94.19 272 LEU B C 1
ATOM 4832 O O . LEU B 1 272 ? 9.406 -10.242 9.914 1 94.19 272 LEU B O 1
ATOM 4836 N N . ALA B 1 273 ? 7.172 -10.328 9.82 1 95.19 273 ALA B N 1
ATOM 4837 C CA . ALA B 1 273 ? 6.996 -8.875 9.773 1 95.19 273 ALA B CA 1
ATOM 4838 C C . ALA B 1 273 ? 7.629 -8.211 10.992 1 95.19 273 ALA B C 1
ATOM 4840 O O . ALA B 1 273 ? 8.227 -7.137 10.875 1 95.19 273 ALA B O 1
ATOM 4841 N N . ILE B 1 274 ? 7.516 -8.867 12.094 1 97.12 274 ILE B N 1
ATOM 4842 C CA . ILE B 1 274 ? 8.047 -8.336 13.352 1 97.12 274 ILE B CA 1
ATOM 4843 C C . ILE B 1 274 ? 9.562 -8.531 13.391 1 97.12 274 ILE B C 1
ATOM 4845 O O . ILE B 1 274 ? 10.297 -7.633 13.82 1 97.12 274 ILE B O 1
ATOM 4849 N N . GLN B 1 275 ? 10.031 -9.703 12.938 1 96.31 275 GLN B N 1
ATOM 4850 C CA . GLN B 1 275 ? 11.469 -9.953 12.891 1 96.31 275 GLN B CA 1
ATOM 4851 C C . GLN B 1 275 ? 12.195 -8.875 12.102 1 96.31 275 GLN B C 1
ATOM 4853 O O . GLN B 1 275 ? 13.203 -8.336 12.555 1 96.31 275 GLN B O 1
ATOM 4858 N N . ARG B 1 276 ? 11.68 -8.586 10.984 1 94.69 276 ARG B N 1
ATOM 4859 C CA . ARG B 1 276 ? 12.32 -7.629 10.086 1 94.69 276 ARG B CA 1
ATOM 4860 C C . ARG B 1 276 ? 12.391 -6.246 10.727 1 94.69 276 ARG B C 1
ATOM 4862 O O . ARG B 1 276 ? 13.43 -5.586 10.672 1 94.69 276 ARG B O 1
ATOM 4869 N N . ARG B 1 277 ? 11.328 -5.797 11.297 1 95.44 277 ARG B N 1
ATOM 4870 C CA . ARG B 1 277 ? 11.289 -4.477 11.914 1 95.44 277 ARG B CA 1
ATOM 4871 C C . ARG B 1 277 ? 12.117 -4.445 13.195 1 95.44 277 ARG B C 1
ATOM 4873 O O . ARG B 1 277 ? 12.703 -3.416 13.531 1 95.44 277 ARG B O 1
ATOM 4880 N N . LEU B 1 278 ? 12.164 -5.59 13.891 1 96.31 278 LEU B N 1
ATOM 4881 C CA . LEU B 1 278 ? 13 -5.691 15.078 1 96.31 278 LEU B CA 1
ATOM 4882 C C . LEU B 1 278 ? 14.469 -5.492 14.727 1 96.31 278 LEU B C 1
ATOM 4884 O O . LEU B 1 278 ? 15.188 -4.773 15.422 1 96.31 278 LEU B O 1
ATOM 4888 N N . TRP B 1 279 ? 14.883 -6.105 13.625 1 95.31 279 TRP B N 1
ATOM 4889 C CA . TRP B 1 279 ? 16.266 -5.949 13.172 1 95.31 279 TRP B CA 1
ATOM 4890 C C . TRP B 1 279 ? 16.562 -4.492 12.836 1 95.31 279 TRP B C 1
ATOM 4892 O O . TRP B 1 279 ? 17.609 -3.963 13.211 1 95.31 279 TRP B O 1
ATOM 4902 N N . GLN B 1 280 ? 15.672 -3.893 12.156 1 94.75 280 GLN B N 1
ATOM 4903 C CA . GLN B 1 280 ? 15.867 -2.49 11.805 1 94.75 280 GLN B CA 1
ATOM 4904 C C . GLN B 1 280 ? 15.961 -1.617 13.047 1 94.75 280 GLN B C 1
ATOM 4906 O O . GLN B 1 280 ? 16.797 -0.709 13.117 1 94.75 280 GLN B O 1
ATOM 4911 N N . ARG B 1 281 ? 15.117 -1.866 13.969 1 93.5 281 ARG B N 1
ATOM 4912 C CA . ARG B 1 281 ? 15.141 -1.111 15.211 1 93.5 281 ARG B CA 1
ATOM 4913 C C . ARG B 1 281 ? 16.469 -1.309 15.945 1 93.5 281 ARG B C 1
ATOM 4915 O O . ARG B 1 281 ? 17.047 -0.35 16.453 1 93.5 281 ARG B O 1
ATOM 4922 N N . LEU B 1 282 ? 16.922 -2.527 15.992 1 93.31 282 LEU B N 1
ATOM 4923 C CA . LEU B 1 282 ? 18.172 -2.861 16.656 1 93.31 282 LEU B CA 1
ATOM 4924 C C . LEU B 1 282 ? 19.344 -2.084 16.047 1 93.31 282 LEU B C 1
ATOM 4926 O O . LEU B 1 282 ? 20.094 -1.431 16.766 1 93.31 282 LEU B O 1
ATOM 4930 N N . VAL B 1 283 ? 19.391 -2.102 14.781 1 92.75 283 VAL B N 1
ATOM 4931 C CA . VAL B 1 283 ? 20.531 -1.489 14.094 1 92.75 283 VAL B CA 1
ATOM 4932 C C . VAL B 1 283 ? 20.438 0.032 14.203 1 92.75 283 VAL B C 1
ATOM 4934 O O . VAL B 1 283 ? 21.453 0.707 14.398 1 92.75 283 VAL B O 1
ATOM 4937 N N . SER B 1 284 ? 19.234 0.527 14.102 1 91.19 284 SER B N 1
ATOM 4938 C CA . SER B 1 284 ? 19.062 1.976 14.141 1 91.19 284 SER B CA 1
ATOM 4939 C C . SER B 1 284 ? 19.359 2.527 15.531 1 91.19 284 SER B C 1
ATOM 4941 O O . SER B 1 284 ? 19.719 3.693 15.68 1 91.19 284 SER B O 1
ATOM 4943 N N . SER B 1 285 ? 19.141 1.681 16.531 1 89 285 SER B N 1
ATOM 4944 C CA . SER B 1 285 ? 19.438 2.092 17.906 1 89 285 SER B CA 1
ATOM 4945 C C . SER B 1 285 ? 20.938 2.275 18.109 1 89 285 SER B C 1
ATOM 4947 O O . SER B 1 285 ? 21.359 3.01 19.016 1 89 285 SER B O 1
ATOM 4949 N N . ILE B 1 286 ? 21.703 1.63 17.328 1 88.5 286 ILE B N 1
ATOM 4950 C CA . ILE B 1 286 ? 23.156 1.727 17.406 1 88.5 286 ILE B CA 1
ATOM 4951 C C . ILE B 1 286 ? 23.656 2.824 16.469 1 88.5 286 ILE B C 1
ATOM 4953 O O . ILE B 1 286 ? 24.469 3.656 16.859 1 88.5 286 ILE B O 1
ATOM 4957 N N . ASP B 1 287 ? 23.125 2.734 15.273 1 88.56 287 ASP B N 1
ATOM 4958 C CA . ASP B 1 287 ? 23.453 3.713 14.242 1 88.56 287 ASP B CA 1
ATOM 4959 C C . ASP B 1 287 ? 22.219 4.129 13.461 1 88.56 287 ASP B C 1
ATOM 4961 O O . ASP B 1 287 ? 21.766 3.408 12.57 1 88.56 287 ASP B O 1
ATOM 4965 N N . SER B 1 288 ? 21.719 5.328 13.68 1 86.44 288 SER B N 1
ATOM 4966 C CA . SER B 1 288 ? 20.438 5.801 13.148 1 86.44 288 SER B CA 1
ATOM 4967 C C . SER B 1 288 ? 20.516 5.988 11.633 1 86.44 288 SER B C 1
ATOM 4969 O O . SER B 1 288 ? 19.484 6.086 10.969 1 86.44 288 SER B O 1
ATOM 4971 N N . ASP B 1 289 ? 21.672 5.973 11.039 1 85.44 289 ASP B N 1
ATOM 4972 C CA . ASP B 1 289 ? 21.844 6.23 9.617 1 85.44 289 ASP B CA 1
ATOM 4973 C C . ASP B 1 289 ? 21.75 4.938 8.812 1 85.44 289 ASP B C 1
ATOM 4975 O O . ASP B 1 289 ? 21.703 4.969 7.578 1 85.44 289 ASP B O 1
ATOM 4979 N N . ILE B 1 290 ? 21.703 3.875 9.562 1 88.38 290 ILE B N 1
ATOM 4980 C CA . ILE B 1 290 ? 21.719 2.6 8.859 1 88.38 290 ILE B CA 1
ATOM 4981 C C . ILE B 1 290 ? 20.297 2.154 8.547 1 88.38 290 ILE B C 1
ATOM 4983 O O . ILE B 1 290 ? 19.438 2.127 9.43 1 88.38 290 ILE B O 1
ATOM 4987 N N . THR B 1 291 ? 20.047 1.887 7.316 1 88.25 291 THR B N 1
ATOM 4988 C CA . THR B 1 291 ? 18.828 1.229 6.844 1 88.25 291 THR B CA 1
ATOM 4989 C C . THR B 1 291 ? 19.172 -0.119 6.207 1 88.25 291 THR B C 1
ATOM 4991 O O . THR B 1 291 ? 19.969 -0.192 5.273 1 88.25 291 THR B O 1
ATOM 4994 N N . LEU B 1 292 ? 18.562 -1.129 6.723 1 90.56 292 LEU B N 1
ATOM 4995 C CA . LEU B 1 292 ? 18.844 -2.471 6.223 1 90.56 292 LEU B CA 1
ATOM 4996 C C . LEU B 1 292 ? 18.281 -2.656 4.816 1 90.56 292 LEU B C 1
ATOM 4998 O O . LEU B 1 292 ? 17.141 -2.275 4.539 1 90.56 292 LEU B O 1
ATOM 5002 N N . THR B 1 293 ? 19.109 -3.172 3.971 1 85.5 293 THR B N 1
ATOM 5003 C CA . THR B 1 293 ? 18.656 -3.533 2.629 1 85.5 293 THR B CA 1
ATOM 5004 C C . THR B 1 293 ? 17.984 -4.898 2.631 1 85.5 293 THR B C 1
ATOM 5006 O O . THR B 1 293 ? 18 -5.605 3.641 1 85.5 293 THR B O 1
ATOM 5009 N N . THR B 1 294 ? 17.406 -5.215 1.478 1 81.25 294 THR B N 1
ATOM 5010 C CA . THR B 1 294 ? 16.797 -6.531 1.329 1 81.25 294 THR B CA 1
ATOM 5011 C C . THR B 1 294 ? 17.844 -7.633 1.514 1 81.25 294 THR B C 1
ATOM 5013 O O . THR B 1 294 ? 17.547 -8.68 2.098 1 81.25 294 THR B O 1
ATOM 5016 N N . ALA B 1 295 ? 18.969 -7.32 1 1 83.12 295 ALA B N 1
ATOM 5017 C CA . ALA B 1 295 ? 20.062 -8.289 1.12 1 83.12 295 ALA B CA 1
ATOM 5018 C C . ALA B 1 295 ? 20.438 -8.508 2.582 1 83.12 295 ALA B C 1
ATOM 5020 O O . ALA B 1 295 ? 20.672 -9.641 3.006 1 83.12 295 ALA B O 1
ATOM 5021 N N . HIS B 1 296 ? 20.5 -7.438 3.363 1 91 296 HIS B N 1
ATOM 5022 C CA . HIS B 1 296 ? 20.766 -7.543 4.793 1 91 296 HIS B CA 1
ATOM 5023 C C . HIS B 1 296 ? 19.703 -8.383 5.488 1 91 296 HIS B C 1
ATOM 5025 O O . HIS B 1 296 ? 20.016 -9.258 6.293 1 91 296 HIS B O 1
ATOM 5031 N N . GLN B 1 297 ? 18.516 -8.133 5.105 1 89.12 297 GLN B N 1
ATOM 5032 C CA . GLN B 1 297 ? 17.391 -8.805 5.727 1 89.12 297 GLN B CA 1
ATOM 5033 C C . GLN B 1 297 ? 17.406 -10.305 5.445 1 89.12 297 GLN B C 1
ATOM 5035 O O . GLN B 1 297 ? 17.078 -11.109 6.316 1 89.12 297 GLN B O 1
ATOM 5040 N N . GLU B 1 298 ? 17.719 -10.625 4.234 1 85.56 298 GLU B N 1
ATOM 5041 C CA . GLU B 1 298 ? 17.781 -12.039 3.861 1 85.56 298 GLU B CA 1
ATOM 5042 C C . GLU B 1 298 ? 18.891 -12.758 4.625 1 85.56 298 GLU B C 1
ATOM 5044 O O . GLU B 1 298 ? 18.719 -13.906 5.039 1 85.56 298 GLU B O 1
ATOM 5049 N N . GLN B 1 299 ? 19.984 -12.109 4.758 1 87.25 299 GLN B N 1
ATOM 5050 C CA . GLN B 1 299 ? 21.094 -12.688 5.52 1 87.25 299 GLN B CA 1
ATOM 5051 C C . GLN B 1 299 ? 20.703 -12.898 6.98 1 87.25 299 GLN B C 1
ATOM 5053 O O . GLN B 1 299 ? 21.016 -13.938 7.566 1 87.25 299 GLN B O 1
ATOM 5058 N N . LEU B 1 300 ? 20.047 -11.961 7.488 1 91.06 300 LEU B N 1
ATOM 5059 C CA . LEU B 1 300 ? 19.609 -12.039 8.875 1 91.06 300 LEU B CA 1
ATOM 5060 C C . LEU B 1 300 ? 18.594 -13.148 9.062 1 91.06 300 LEU B C 1
ATOM 5062 O O . LEU B 1 300 ? 18.625 -13.859 10.078 1 91.06 300 LEU B O 1
ATOM 5066 N N . LEU B 1 301 ? 17.734 -13.273 8.102 1 89.25 301 LEU B N 1
ATOM 5067 C CA . LEU B 1 301 ? 16.75 -14.344 8.133 1 89.25 301 LEU B CA 1
ATOM 5068 C C . LEU B 1 301 ? 17.438 -15.711 8.125 1 89.25 301 LEU B C 1
ATOM 5070 O O . LEU B 1 301 ? 17 -16.625 8.836 1 89.25 301 LEU B O 1
ATOM 5074 N N . ASP B 1 302 ? 18.422 -15.781 7.34 1 87.44 302 ASP B N 1
ATOM 5075 C CA . ASP B 1 302 ? 19.188 -17.031 7.242 1 87.44 302 ASP B CA 1
ATOM 5076 C C . ASP B 1 302 ? 19.844 -17.375 8.578 1 87.44 302 ASP B C 1
ATOM 5078 O O . ASP B 1 302 ? 19.844 -18.531 8.992 1 87.44 302 ASP B O 1
ATOM 5082 N N . ILE B 1 303 ? 20.375 -16.453 9.219 1 87.75 303 ILE B N 1
ATOM 5083 C CA . ILE B 1 303 ? 21.031 -16.641 10.5 1 87.75 303 ILE B CA 1
ATOM 5084 C C . ILE B 1 303 ? 20.031 -17.188 11.523 1 87.75 303 ILE B C 1
ATOM 5086 O O . ILE B 1 303 ? 20.359 -18.078 12.305 1 87.75 303 ILE B O 1
ATOM 5090 N N . VAL B 1 304 ? 18.844 -16.688 11.5 1 90.5 304 VAL B N 1
ATOM 5091 C CA . VAL B 1 304 ? 17.828 -17.078 12.469 1 90.5 304 VAL B CA 1
ATOM 5092 C C . VAL B 1 304 ? 17.344 -18.484 12.18 1 90.5 304 VAL B C 1
ATOM 5094 O O . VAL B 1 304 ? 17.125 -19.281 13.109 1 90.5 304 VAL B O 1
ATOM 5097 N N . ASN B 1 305 ? 17.297 -18.844 10.938 1 87.56 305 ASN B N 1
ATOM 5098 C CA . ASN B 1 305 ? 16.641 -20.094 10.57 1 87.56 305 ASN B CA 1
ATOM 5099 C C . ASN B 1 305 ? 17.625 -21.266 10.531 1 87.56 305 ASN B C 1
ATOM 5101 O O . ASN B 1 305 ? 17.25 -22.406 10.758 1 87.56 305 ASN B O 1
ATOM 5105 N N . THR B 1 306 ? 18.844 -21.125 10.148 1 83.81 306 THR B N 1
ATOM 5106 C CA . THR B 1 306 ? 19.812 -22.219 9.992 1 83.81 306 THR B CA 1
ATOM 5107 C C . THR B 1 306 ? 20.516 -22.516 11.305 1 83.81 306 THR B C 1
ATOM 5109 O O . THR B 1 306 ? 21 -23.625 11.523 1 83.81 306 THR B O 1
ATOM 5112 N N . GLY B 1 307 ? 20.625 -21.578 12.18 1 78.5 307 GLY B N 1
ATOM 5113 C CA . GLY B 1 307 ? 21.297 -21.781 13.453 1 78.5 307 GLY B CA 1
ATOM 5114 C C . GLY B 1 307 ? 22.812 -21.828 13.336 1 78.5 307 GLY B C 1
ATOM 5115 O O . GLY B 1 307 ? 23.5 -22.125 14.312 1 78.5 307 GLY B O 1
ATOM 5116 N N . GLU B 1 308 ? 23.281 -21.656 12.203 1 82.69 308 GLU B N 1
ATOM 5117 C CA . GLU B 1 308 ? 24.734 -21.703 12 1 82.69 308 GLU B CA 1
ATOM 5118 C C . GLU B 1 308 ? 25.406 -20.5 12.625 1 82.69 308 GLU B C 1
ATOM 5120 O O . GLU B 1 308 ? 24.812 -19.422 12.742 1 82.69 308 GLU B O 1
ATOM 5125 N N . ALA B 1 309 ? 26.672 -20.828 13.109 1 87.06 309 ALA B N 1
ATOM 5126 C CA . ALA B 1 309 ? 27.469 -19.703 13.578 1 87.06 309 ALA B CA 1
ATOM 5127 C C . ALA B 1 309 ? 27.875 -18.797 12.414 1 87.06 309 ALA B C 1
ATOM 5129 O O . ALA B 1 309 ? 28.297 -19.281 11.359 1 87.06 309 ALA B O 1
ATOM 5130 N N . LYS B 1 310 ? 27.562 -17.531 12.57 1 88.38 310 LYS B N 1
ATOM 5131 C CA . LYS B 1 310 ? 27.859 -16.594 11.5 1 88.38 310 LYS B CA 1
ATOM 5132 C C . LYS B 1 310 ? 28.188 -15.211 12.055 1 88.38 310 LYS B C 1
ATOM 5134 O O . LYS B 1 310 ? 27.625 -14.805 13.086 1 88.38 310 LYS B O 1
ATOM 5139 N N . THR B 1 311 ? 29.219 -14.609 11.445 1 88.81 311 THR B N 1
ATOM 5140 C CA . THR B 1 311 ? 29.562 -13.219 11.734 1 88.81 311 THR B CA 1
ATOM 5141 C C . THR B 1 311 ? 29.5 -12.367 10.469 1 88.81 311 THR B C 1
ATOM 5143 O O . THR B 1 311 ? 30.016 -12.773 9.422 1 88.81 311 THR B O 1
ATOM 5146 N N . PHE B 1 312 ? 28.703 -11.258 10.578 1 86.56 312 PHE B N 1
ATOM 5147 C CA . PHE B 1 312 ? 28.812 -10.344 9.453 1 86.56 312 PHE B CA 1
ATOM 5148 C C . PHE B 1 312 ? 28.672 -8.898 9.906 1 86.56 312 PHE B C 1
ATOM 5150 O O . PHE B 1 312 ? 28.281 -8.641 11.047 1 86.56 312 PHE B O 1
ATOM 5157 N N . THR B 1 313 ? 29.203 -8.086 9.086 1 88.69 313 THR B N 1
ATOM 5158 C CA . THR B 1 313 ? 29.266 -6.664 9.406 1 88.69 313 THR B CA 1
ATOM 5159 C C . THR B 1 313 ? 28.375 -5.859 8.469 1 88.69 313 THR B C 1
ATOM 5161 O O . THR B 1 313 ? 28.328 -6.125 7.266 1 88.69 313 THR B O 1
ATOM 5164 N N . ILE B 1 314 ? 27.625 -5.016 9.062 1 89.88 314 ILE B N 1
ATOM 5165 C CA . ILE B 1 314 ? 26.844 -4.039 8.32 1 89.88 314 ILE B CA 1
ATOM 5166 C C . ILE B 1 314 ? 27.328 -2.627 8.648 1 89.88 314 ILE B C 1
ATOM 5168 O O . ILE B 1 314 ? 26.906 -2.045 9.656 1 89.88 314 ILE B O 1
ATOM 5172 N N . LYS B 1 315 ? 28.078 -2.094 7.785 1 89.44 315 LYS B N 1
ATOM 5173 C CA . LYS B 1 315 ? 28.688 -0.787 8.016 1 89.44 315 LYS B CA 1
ATOM 5174 C C . LYS B 1 315 ? 29.406 -0.746 9.359 1 89.44 315 LYS B C 1
ATOM 5176 O O . LYS B 1 315 ? 30.344 -1.514 9.594 1 89.44 315 LYS B O 1
ATOM 5181 N N . SER B 1 316 ? 28.891 -0.091 10.359 1 88.69 316 SER B N 1
ATOM 5182 C CA . SER B 1 316 ? 29.547 0.092 11.648 1 88.69 316 SER B CA 1
ATOM 5183 C C . SER B 1 316 ? 29.047 -0.93 12.664 1 88.69 316 SER B C 1
ATOM 5185 O O . SER B 1 316 ? 29.422 -0.875 13.844 1 88.69 316 SER B O 1
ATOM 5187 N N . ILE B 1 317 ? 28.25 -1.876 12.219 1 92.06 317 ILE B N 1
ATOM 5188 C CA . ILE B 1 317 ? 27.625 -2.801 13.156 1 92.06 317 ILE B CA 1
ATOM 5189 C C . ILE B 1 317 ? 28.109 -4.223 12.883 1 92.06 317 ILE B C 1
ATOM 5191 O O . ILE B 1 317 ? 28.25 -4.625 11.727 1 92.06 317 ILE B O 1
ATOM 5195 N N . LYS B 1 318 ? 28.406 -4.91 13.961 1 93.19 318 LYS B N 1
ATOM 5196 C CA . LYS B 1 318 ? 28.781 -6.316 13.883 1 93.19 318 LYS B CA 1
ATOM 5197 C C . LYS B 1 318 ? 27.672 -7.211 14.445 1 93.19 318 LYS B C 1
ATOM 5199 O O . LYS B 1 318 ? 27.094 -6.906 15.477 1 93.19 318 LYS B O 1
ATOM 5204 N N . VAL B 1 319 ? 27.328 -8.25 13.695 1 93.12 319 VAL B N 1
ATOM 5205 C CA . VAL B 1 319 ? 26.359 -9.25 14.117 1 93.12 319 VAL B CA 1
ATOM 5206 C C . VAL B 1 319 ? 27.031 -10.609 14.234 1 93.12 319 VAL B C 1
ATOM 5208 O O . VAL B 1 319 ? 27.609 -11.117 13.273 1 93.12 319 VAL B O 1
ATOM 5211 N N . ILE B 1 320 ? 26.922 -11.156 15.461 1 93.19 320 ILE B N 1
ATOM 5212 C CA . ILE B 1 320 ? 27.516 -12.461 15.711 1 93.19 320 ILE B CA 1
ATOM 5213 C C . ILE B 1 320 ? 26.453 -13.43 16.219 1 93.19 320 ILE B C 1
ATOM 5215 O O . ILE B 1 320 ? 25.75 -13.133 17.188 1 93.19 320 ILE B O 1
ATOM 5219 N N . ALA B 1 321 ? 26.328 -14.469 15.508 1 92.81 321 ALA B N 1
ATOM 5220 C CA . ALA B 1 321 ? 25.406 -15.516 15.938 1 92.81 321 ALA B CA 1
ATOM 5221 C C . ALA B 1 321 ? 26.156 -16.781 16.359 1 92.81 321 ALA B C 1
ATOM 5223 O O . ALA B 1 321 ? 27 -17.281 15.609 1 92.81 321 ALA B O 1
ATOM 5224 N N . GLN B 1 322 ? 25.938 -17.156 17.594 1 90.25 322 GLN B N 1
ATOM 5225 C CA . GLN B 1 322 ? 26.484 -18.375 18.141 1 90.25 322 GLN B CA 1
ATOM 5226 C C . GLN B 1 322 ? 25.438 -19.125 18.953 1 90.25 322 GLN B C 1
ATOM 5228 O O . GLN B 1 322 ? 24.875 -18.578 19.922 1 90.25 322 GLN B O 1
ATOM 5233 N N . CYS B 1 323 ? 25.188 -20.328 18.531 1 89.94 323 CYS B N 1
ATOM 5234 C CA . CYS B 1 323 ? 24.156 -21.125 19.172 1 89.94 323 CYS B CA 1
ATOM 5235 C C . CYS B 1 323 ? 22.828 -20.391 19.188 1 89.94 323 CYS B C 1
ATOM 5237 O O . CYS B 1 323 ? 22.344 -19.938 18.156 1 89.94 323 CYS B O 1
ATOM 5239 N N . ASP B 1 324 ? 22.297 -20.109 20.375 1 92.56 324 ASP B N 1
ATOM 5240 C CA . ASP B 1 324 ? 20.984 -19.484 20.453 1 92.56 324 ASP B CA 1
ATOM 5241 C C . ASP B 1 324 ? 21.125 -17.969 20.672 1 92.56 324 ASP B C 1
ATOM 5243 O O . ASP B 1 324 ? 20.109 -17.266 20.781 1 92.56 324 ASP B O 1
ATOM 5247 N N . THR B 1 325 ? 22.406 -17.562 20.578 1 93.69 325 THR B N 1
ATOM 5248 C CA . THR B 1 325 ? 22.594 -16.156 20.938 1 93.69 325 THR B CA 1
ATOM 5249 C C . THR B 1 325 ? 23.062 -15.359 19.719 1 93.69 325 THR B C 1
ATOM 5251 O O . THR B 1 325 ? 24 -15.766 19.031 1 93.69 325 THR B O 1
ATOM 5254 N N . ILE B 1 326 ? 22.391 -14.289 19.531 1 94.75 326 ILE B N 1
ATOM 5255 C CA . ILE B 1 326 ? 22.828 -13.312 18.547 1 94.75 326 ILE B CA 1
ATOM 5256 C C . ILE B 1 326 ? 23.266 -12.031 19.234 1 94.75 326 ILE B C 1
ATOM 5258 O O . ILE B 1 326 ? 22.531 -11.477 20.047 1 94.75 326 ILE B O 1
ATOM 5262 N N . LYS B 1 327 ? 24.438 -11.602 18.938 1 94.25 327 LYS B N 1
ATOM 5263 C CA . LYS B 1 327 ? 24.984 -10.367 19.484 1 94.25 327 LYS B CA 1
ATOM 5264 C C . LYS B 1 327 ? 25.109 -9.297 18.406 1 94.25 327 LYS B C 1
ATOM 5266 O O . LYS B 1 327 ? 25.516 -9.586 17.266 1 94.25 327 LYS B O 1
ATOM 5271 N N . VAL B 1 328 ? 24.672 -8.133 18.734 1 93.81 328 VAL B N 1
ATOM 5272 C CA . VAL B 1 328 ? 24.766 -6.984 17.828 1 93.81 328 VAL B CA 1
ATOM 5273 C C . VAL B 1 328 ? 25.422 -5.812 18.547 1 93.81 328 VAL B C 1
ATOM 5275 O O . VAL B 1 328 ? 25 -5.406 19.625 1 93.81 328 VAL B O 1
ATOM 5278 N N . TYR B 1 329 ? 26.484 -5.297 17.984 1 91.38 329 TYR B N 1
ATOM 5279 C CA . TYR B 1 329 ? 27.188 -4.188 18.625 1 91.38 329 TYR B CA 1
ATOM 5280 C C . TYR B 1 329 ? 27.953 -3.357 17.594 1 91.38 329 TYR B C 1
ATOM 5282 O O . TYR B 1 329 ? 28.094 -3.766 16.438 1 91.38 329 TYR B O 1
ATOM 5290 N N . CYS B 1 330 ? 28.25 -2.102 17.969 1 89.19 330 CYS B N 1
ATOM 5291 C CA . CYS B 1 330 ? 29.047 -1.221 17.109 1 89.19 330 CYS B CA 1
ATOM 5292 C C . CYS B 1 330 ? 30.469 -1.731 16.969 1 89.19 330 CYS B C 1
ATOM 5294 O O . CYS B 1 330 ? 31.094 -2.109 17.953 1 89.19 330 CYS B O 1
ATOM 5296 N N . LYS B 1 331 ? 30.875 -1.713 15.711 1 80.5 331 LYS B N 1
ATOM 5297 C CA . LYS B 1 331 ? 32.25 -2.139 15.438 1 80.5 331 LYS B CA 1
ATOM 5298 C C . LYS B 1 331 ? 33.25 -1.111 15.953 1 80.5 331 LYS B C 1
ATOM 5300 O O . LYS B 1 331 ? 33.094 0.089 15.711 1 80.5 331 LYS B O 1
ATOM 5305 N N . HIS B 1 332 ? 33.75 -1.19 17.141 1 65.38 332 HIS B N 1
ATOM 5306 C CA . HIS B 1 332 ? 34.812 -0.276 17.562 1 65.38 332 HIS B CA 1
ATOM 5307 C C . HIS B 1 332 ? 35.969 -0.264 16.578 1 65.38 332 HIS B C 1
ATOM 5309 O O . HIS B 1 332 ? 36.25 -1.273 15.922 1 65.38 332 HIS B O 1
#

Nearest PDB structures (foldseek):
  2e89-assembly2_C  TM=9.351E-01  e=6.151E-24  Aquifex aeolicus
  3a2k-assembly2_B  TM=8.934E-01  e=2.754E-23  Geobacillus kaustophilus
  1ni5-assembly1_A-2  TM=7.818E-01  e=3.548E-17  Escherichia coli
  5ztb-assembly3_C  TM=8.524E-01  e=4.282E-13  Thermus thermophilus HB27
  6scy-assembly1_B  TM=8.197E-01  e=8.554E-13  Methanococcus maripaludis S2

Sequence (664 aa):
MNVKELIRTINHTLKSHNLFPENSRILVACSGGPDSMALLYLLQDIATHRHTTYKIGVAIVDHCIRPESKDEVLWLQHQVEELGLPFYSATFDVPRLSKEHKKSEETIGRQVRYQWLNEIAQSEGYDYISVAHHKDDQAESILAHLIRGTGLNGLTGMAVVSNDYDVPVIRPLLDVTKEELLAYLADRKLTYCIDSTNDDIRYQRNKIRHRVIPELESINPNVVDAIARLGGSVSEDLAVISDLTVQAFKRLVTIDKNEMRLSRRALRKEPLAIQRRLWQRLVSSIDSDITLTTAHQEQLLDIVNTGEAKTFTIKSIKVIAQCDTIKVYCKHMNVKELIRTINHTLKSHNLFPENSRILVACSGGPDSMALLYLLQDIATHRHTTYKIGVAIVDHCIRPESKDEVLWLQHQVEELGLPFYSATFDVPRLSKEHKKSEETIGRQVRYQWLNEIAQSEGYDYISVAHHKDDQAESILAHLIRGTGLNGLTGMAVVSNDYDVPVIRPLLDVTKEELLAYLADRKLTYCIDSTNDDIRYQRNKIRHRVIPELESINPNVVDAIARLGGSVSEDLAVISDLTVQAFKRLVTIDKNEMRLSRRALRKEPLAIQRRLWQRLVSSIDSDITLTTAHQEQLLDIVNTGEAKTFTIKSIKVIAQCDTIKVYCKH

Radius of gyration: 28.71 Å; Cα contacts (8 Å, |Δi|>4): 1040; chains: 2; bounding box: 70×82×65 Å

InterPro domains:
  IPR011063 tRNA(Ile)-lysidine/2-thiocytidine synthase, N-terminal [PF01171] (26-211)
  IPR012094 tRNA(Ile)-lysidine synthase [MF_01161] (10-322)
  IPR012094 tRNA(Ile)-lysidine synthase [PTHR43033] (7-305)
  IPR012795 tRNA(Ile)-lysidine synthase, N-terminal [TIGR02432] (25-214)
  IPR012795 tRNA(Ile)-lysidine synthase, N-terminal [cd01992] (25-214)
  IPR014729 Rossmann-like alpha/beta/alpha sandwich fold [G3DSA:3.40.50.620] (2-221)